Protein AF-0000000077537511 (afdb_homodimer)

Solvent-accessible surface area (backbone atoms only — not comparable to full-atom values): 34568 Å² total; per-residue (Å²): 101,89,60,71,86,56,41,64,75,37,62,91,63,15,66,75,53,72,83,69,99,59,71,84,70,52,66,80,69,46,50,50,64,42,75,42,87,92,48,93,74,38,33,29,33,37,47,43,50,68,45,46,24,27,67,54,85,95,40,62,17,47,33,67,19,55,52,48,26,34,48,51,53,51,48,52,51,45,40,34,71,76,35,58,87,45,50,82,40,38,72,40,33,40,37,37,43,52,72,41,81,40,55,62,37,68,35,36,36,43,49,45,78,77,43,76,62,88,66,30,36,32,36,38,33,31,37,31,36,74,57,80,91,63,46,40,70,18,30,41,31,49,35,36,33,18,62,51,65,69,81,74,87,41,87,66,45,64,64,86,72,75,85,71,82,48,67,64,83,44,29,42,77,63,73,52,37,67,54,35,67,58,29,33,53,59,50,52,43,44,42,27,16,43,62,82,56,84,38,69,59,27,21,67,89,51,71,21,68,60,19,30,55,36,41,35,29,53,42,90,48,74,49,51,52,82,69,46,50,43,35,57,67,59,59,58,77,65,65,69,48,59,71,40,90,59,45,76,55,49,64,58,40,35,48,66,52,67,43,33,40,38,35,40,46,49,36,73,77,79,63,35,47,44,37,35,36,45,34,36,49,69,40,34,36,44,31,29,34,43,34,42,36,38,32,20,40,88,85,66,45,66,30,33,34,32,46,38,32,32,38,48,42,78,49,63,70,73,64,45,58,68,76,101,101,89,58,70,86,54,42,64,75,37,62,91,64,15,66,76,53,69,84,68,99,57,71,83,71,51,65,81,69,45,50,49,62,42,76,42,86,92,49,95,74,39,35,29,33,36,46,43,52,68,45,45,24,26,66,54,84,95,40,61,16,47,34,68,20,54,52,49,26,33,49,50,53,50,49,51,53,43,41,35,71,76,35,59,89,45,49,82,40,38,70,39,33,40,37,37,42,52,72,40,81,40,54,60,36,67,35,35,37,43,49,44,80,76,42,76,62,88,66,31,35,31,36,38,32,31,37,31,35,72,58,80,93,61,46,42,69,19,30,44,31,47,35,35,32,20,63,52,64,69,80,73,86,41,87,66,45,66,64,86,71,75,85,71,82,48,66,64,83,44,29,42,76,63,72,51,36,66,55,34,67,57,28,32,54,60,51,52,44,44,42,29,17,44,61,82,55,82,35,69,58,28,21,67,89,52,71,22,68,61,18,29,54,36,42,34,31,52,44,89,49,74,50,49,51,80,68,45,50,42,36,56,67,60,60,57,77,66,64,70,47,57,71,41,90,57,46,75,54,48,65,57,40,35,49,66,52,66,42,34,40,38,34,39,46,50,35,72,76,79,62,36,48,44,37,36,36,45,33,36,49,70,38,33,35,45,31,30,35,44,33,42,36,37,33,20,40,88,86,68,45,65,31,33,36,33,46,38,32,32,39,49,40,77,47,62,69,74,62,44,59,67,75,103

Radius of gyration: 24.43 Å; Cα contacts (8 Å, |Δi|>4): 1514; chains: 2; bounding box: 58×72×51 Å

pLDDT: mean 92.67, std 11.17, range [29.08, 98.94]

Sequence (648 aa):
MSDAHLPNSHPDVTPGWEDYEFPRTGLPEAIKTKPVEGSNGDKYSGSVPLVWCANAGRTLSAHGGYCATVLMTTARQYNREKHQELAHTEPLNLFVEFLHPLPAGPFEVGLETLQAGNRGSTIQAKLLTGKGQKQQTCSIAIIRFGVLQDEGYVHNIQPPIGPVPDREKECARWTDALTYQFNPPTAAVRVYTPRDSGTPLWSEKYGGQNVRYQWTKMDDEDTFRLEHIPVLADLVPIMPLNYAEDGILMAARYRVPTTCLQITFHAPLNKDEWLLTRTTMERLYAGRFDMKIQMYDEQENLVASCVHLCAMIPQSKEKARGKLMSDAHLPNSHPDVTPGWEDYEFPRTGLPEAIKTKPVEGSNGDKYSGSVPLVWCANAGRTLSAHGGYCATVLMTTARQYNREKHQELAHTEPLNLFVEFLHPLPAGPFEVGLETLQAGNRGSTIQAKLLTGKGQKQQTCSIAIIRFGVLQDEGYVHNIQPPIGPVPDREKECARWTDALTYQFNPPTAAVRVYTPRDSGTPLWSEKYGGQNVRYQWTKMDDEDTFRLEHIPVLADLVPIMPLNYAEDGILMAARYRVPTTCLQITFHAPLNKDEWLLTRTTMERLYAGRFDMKIQMYDEQENLVASCVHLCAMIPQSKEKARGKL

Organism: Fusarium solani (NCBI:txid169388)

Nearest PDB structures (foldseek):
  4qfw-assembly3_C  TM=7.678E-01  e=7.866E-17  Yersinia pestis
  3u0a-assembly1_A  TM=8.386E-01  e=2.784E-15  Mycobacterium marinum M
  1c8u-assembly1_B  TM=7.581E-01  e=1.309E-16  Escherichia coli
  3u0a-assembly1_B  TM=7.752E-01  e=5.285E-14  Mycobacterium marinum M
  3gek-assembly1_B  TM=6.827E-01  e=2.089E-06  Lactococcus lactis subsp. lactis Il1403

Foldseek 3Di:
DVCQLPALQDCVNEPPADDDPFDPDALVRQLDWADDPPDPLFKIKGFHGQLQWFDQDPATFGFPLSVQLSQQVVVLVSCCVVPVLANQWHWQKKKKFFDAGHHGTMKMKGKDWPDDDNFWTKMKIFIWDDDDPPIDTGMIMITIIGHQDDPPPDDDDDDDDPDDDDQPPFWDWDHYNVCCHRRVLLSQKTKIAGPDPVDRADDPVHPPLFKTKIKIFTSPDQFDAPSCVSSVVRSRPDSCLSVDPVSVVLVLFWRKDWRMKMKGFNHGDDRARIKMKMWGWDDDDPQKTWIWIFIAGPVRDTGMIMIIIIGIHTDPPVVSVVVD/DVCQLPALQDCVNEPPADDDPFDPDALVRQLDWADDPPDPLFKIKGFHGQLQWFDQDPATFGFPLSVQLSQQVVVLVSCCVVPVLANQWHWQKKKKFFDAGHHGTMKMKGKDWPDDDNFWTKMKIFIWDDDDPPIDTGMIMITIIGHQDDPPPDDDDDDDDPDDDDQPPFWDWDHYNVCCHRRVLLSQKTKIAGPDPVDRADDPVHPPLFKTKIKIFTSPDQFDAPSCVSSVVRSRPDSCLSVDPVSVVLVLFWRKDWRMKMKGFNHGDDRARIKMKMWGWDDDDPQKTWIWIFIAGPVRDTGMIMIIIIGIGTDPPVSSVVVD

Structure (mmCIF, N/CA/C/O backbone):
data_AF-0000000077537511-model_v1
#
loop_
_entity.id
_entity.type
_entity.pdbx_description
1 polymer 'Thioesterase-like superfamily-domain-containing protein'
#
loop_
_atom_site.group_PDB
_atom_site.id
_atom_site.type_symbol
_atom_site.label_atom_id
_atom_site.label_alt_id
_atom_site.label_comp_id
_atom_site.label_asym_id
_atom_site.label_entity_id
_atom_site.label_seq_id
_atom_site.pdbx_PDB_ins_code
_atom_site.Cartn_x
_atom_site.Cartn_y
_atom_site.Cartn_z
_atom_site.occupancy
_atom_site.B_iso_or_equiv
_atom_site.auth_seq_id
_atom_site.auth_comp_id
_atom_site.auth_asym_id
_atom_site.auth_atom_id
_atom_site.pdbx_PDB_model_num
ATOM 1 N N . MET A 1 1 ? 20.406 22.594 17.375 1 71 1 MET A N 1
ATOM 2 C CA . MET A 1 1 ? 18.984 22.344 17.594 1 71 1 MET A CA 1
ATOM 3 C C . MET A 1 1 ? 18.484 23.078 18.828 1 71 1 MET A C 1
ATOM 5 O O . MET A 1 1 ? 17.688 22.531 19.594 1 71 1 MET A O 1
ATOM 9 N N . SER A 1 2 ? 18.969 24.266 19.047 1 78.56 2 SER A N 1
ATOM 10 C CA . SER A 1 2 ? 18.719 25.062 20.25 1 78.56 2 SER A CA 1
ATOM 11 C C . SER A 1 2 ? 17.25 25.484 20.328 1 78.56 2 SER A C 1
ATOM 13 O O . SER A 1 2 ? 16.734 25.75 21.422 1 78.56 2 SER A O 1
ATOM 15 N N . ASP A 1 3 ? 16.547 25.359 19.234 1 89.56 3 ASP A N 1
ATOM 16 C CA . ASP A 1 3 ? 15.172 25.844 19.266 1 89.56 3 ASP A CA 1
ATOM 17 C C . ASP A 1 3 ? 14.188 24.672 19.172 1 89.56 3 ASP A C 1
ATOM 19 O O . ASP A 1 3 ? 12.984 24.875 19.031 1 89.56 3 ASP A O 1
ATOM 23 N N . ALA A 1 4 ? 14.664 23.5 19.344 1 91.81 4 ALA A N 1
ATOM 24 C CA . ALA A 1 4 ? 13.812 22.312 19.188 1 91.81 4 ALA A CA 1
ATOM 25 C C . ALA A 1 4 ? 12.75 22.266 20.281 1 91.81 4 ALA A C 1
ATOM 27 O O . ALA A 1 4 ? 11.711 21.609 20.125 1 91.81 4 ALA A O 1
ATOM 28 N N . HIS A 1 5 ? 13.031 22.891 21.375 1 93.31 5 HIS A N 1
ATOM 29 C CA . HIS A 1 5 ? 12.086 22.875 22.5 1 93.31 5 HIS A CA 1
ATOM 30 C C . HIS A 1 5 ? 10.984 23.906 22.297 1 93.31 5 HIS A C 1
ATOM 32 O O . HIS A 1 5 ? 9.969 23.875 23 1 93.31 5 HIS A O 1
ATOM 38 N N . LEU A 1 6 ? 11.133 24.875 21.375 1 96.56 6 LEU A N 1
ATOM 39 C CA . LEU A 1 6 ? 10.156 25.922 21.125 1 96.56 6 LEU A CA 1
ATOM 40 C C . LEU A 1 6 ? 9.086 25.453 20.141 1 96.56 6 LEU A C 1
ATOM 42 O O . LEU A 1 6 ? 9.398 24.781 19.156 1 96.56 6 LEU A O 1
ATOM 46 N N . PRO A 1 7 ? 7.871 25.828 20.391 1 97.06 7 PRO A N 1
ATOM 47 C CA . PRO A 1 7 ? 6.809 25.469 19.453 1 97.06 7 PRO A CA 1
ATOM 48 C C . PRO A 1 7 ? 6.879 26.266 18.156 1 97.06 7 PRO A C 1
ATOM 50 O O . PRO A 1 7 ? 7.59 27.281 18.078 1 97.06 7 PRO A O 1
ATOM 53 N N . ASN A 1 8 ? 6.152 25.828 17.156 1 97.62 8 ASN A N 1
ATOM 54 C CA . ASN A 1 8 ? 6.094 26.516 15.867 1 97.62 8 ASN A CA 1
ATOM 55 C C . ASN A 1 8 ? 5.516 27.922 16 1 97.62 8 ASN A C 1
ATOM 57 O O . ASN A 1 8 ? 5.867 28.812 15.234 1 97.62 8 ASN A O 1
ATOM 61 N N . SER A 1 9 ? 4.727 28.156 17.016 1 96.38 9 SER A N 1
ATOM 62 C CA . SER A 1 9 ? 4.039 29.422 17.172 1 96.38 9 SER A CA 1
ATOM 63 C C . SER A 1 9 ? 4.965 30.484 17.766 1 96.38 9 SER A C 1
ATOM 65 O O . SER A 1 9 ? 4.605 31.656 17.828 1 96.38 9 SER A O 1
ATOM 67 N N . HIS A 1 10 ? 6.086 30.078 18.203 1 96.38 10 HIS A N 1
ATOM 68 C CA . HIS A 1 10 ? 7.02 31.016 18.812 1 96.38 10 HIS A CA 1
ATOM 69 C C . HIS A 1 10 ? 7.535 32 17.766 1 96.38 10 HIS A C 1
ATOM 71 O O . HIS A 1 10 ? 7.973 31.609 16.688 1 96.38 10 HIS A O 1
ATOM 77 N N . PRO A 1 11 ? 7.562 33.281 18.047 1 93.69 11 PRO A N 1
ATOM 78 C CA . PRO A 1 11 ? 7.957 34.312 17.078 1 93.69 11 PRO A CA 1
ATOM 79 C C . PRO A 1 11 ? 9.398 34.156 16.609 1 93.69 11 PRO A C 1
ATOM 81 O O . PRO A 1 11 ? 9.719 34.5 15.469 1 93.69 11 PRO A O 1
ATOM 84 N N . ASP A 1 12 ? 10.234 33.594 17.438 1 94.5 12 ASP A N 1
ATOM 85 C CA . ASP A 1 12 ? 11.633 33.406 17.062 1 94.5 12 ASP A CA 1
ATOM 86 C C . ASP A 1 12 ? 11.781 32.219 16.094 1 94.5 12 ASP A C 1
ATOM 88 O O . ASP A 1 12 ? 12.82 32.094 15.453 1 94.5 12 ASP A O 1
ATOM 92 N N . VAL A 1 13 ? 10.781 31.391 16.062 1 96 13 VAL A N 1
ATOM 93 C CA . VAL A 1 13 ? 10.836 30.188 15.242 1 96 13 VAL A CA 1
ATOM 94 C C . VAL A 1 13 ? 10.133 30.422 13.914 1 96 13 VAL A C 1
ATOM 96 O O . VAL A 1 13 ? 10.656 30.062 12.852 1 96 13 VAL A O 1
ATOM 99 N N . THR A 1 14 ? 8.984 31 14.023 1 97.25 14 THR A N 1
ATOM 100 C CA . THR A 1 14 ? 8.195 31.297 12.836 1 97.25 14 THR A CA 1
ATOM 101 C C . THR A 1 14 ? 7.816 32.781 12.797 1 97.25 14 THR A C 1
ATOM 103 O O . THR A 1 14 ? 6.695 33.156 13.148 1 97.25 14 THR A O 1
ATOM 106 N N . PRO A 1 15 ? 8.766 33.562 12.219 1 94.62 15 PRO A N 1
ATOM 107 C CA . PRO A 1 15 ? 8.383 34.969 12.047 1 94.62 15 PRO A CA 1
ATOM 108 C C . PRO A 1 15 ? 7.133 35.125 11.188 1 94.62 15 PRO A C 1
ATOM 110 O O . PRO A 1 15 ? 7.008 34.469 10.141 1 94.62 15 PRO A O 1
ATOM 113 N N . GLY A 1 16 ? 6.203 35.844 11.633 1 94.94 16 GLY A N 1
ATOM 114 C CA . GLY A 1 16 ? 4.977 36.062 10.891 1 94.94 16 GLY A CA 1
ATOM 115 C C . GLY A 1 16 ? 3.844 35.156 11.32 1 94.94 16 GLY A C 1
ATOM 116 O O . GLY A 1 16 ? 2.768 35.156 10.727 1 94.94 16 GLY A O 1
ATOM 117 N N . TRP A 1 17 ? 4.125 34.344 12.258 1 95.31 17 TRP A N 1
ATOM 118 C CA . TRP A 1 17 ? 3.064 33.5 12.773 1 95.31 17 TRP A CA 1
ATOM 119 C C . TRP A 1 17 ? 1.84 34.312 13.164 1 95.31 17 TRP A C 1
ATOM 121 O O . TRP A 1 17 ? 1.967 35.375 13.773 1 95.31 17 TRP A O 1
ATOM 131 N N . GLU A 1 18 ? 0.687 33.875 12.766 1 94.06 18 GLU A N 1
ATOM 132 C CA . GLU A 1 18 ? -0.595 34.406 13.211 1 94.06 18 GLU A CA 1
ATOM 133 C C . GLU A 1 18 ? -1.446 33.312 13.875 1 94.06 18 GLU A C 1
ATOM 135 O O . GLU A 1 18 ? -1.611 32.219 13.328 1 94.06 18 GLU A O 1
ATOM 140 N N . ASP A 1 19 ? -1.988 33.656 14.984 1 94.44 19 ASP A N 1
ATOM 141 C CA . ASP A 1 19 ? -2.852 32.719 15.672 1 94.44 19 ASP A CA 1
ATOM 142 C C . ASP A 1 19 ? -4.113 32.438 14.867 1 94.44 19 ASP A C 1
ATOM 144 O O . ASP A 1 19 ? -4.641 33.312 14.188 1 94.44 19 ASP A O 1
ATOM 148 N N . TYR A 1 20 ? -4.512 31.203 15.055 1 93.5 20 TYR A N 1
ATOM 149 C CA . TYR A 1 20 ? -5.758 30.828 14.398 1 93.5 20 TYR A CA 1
ATOM 150 C C . TYR A 1 20 ? -6.953 31.469 15.102 1 93.5 20 TYR A C 1
ATOM 152 O O . TYR A 1 20 ? -6.895 31.766 16.297 1 93.5 20 TYR A O 1
ATOM 160 N N . GLU A 1 21 ? -8.062 31.641 14.344 1 93.25 21 GLU A N 1
ATOM 161 C CA . GLU A 1 21 ? -9.312 32.156 14.898 1 93.25 21 GLU A CA 1
ATOM 162 C C . GLU A 1 21 ? -10.102 31.047 15.594 1 93.25 21 GLU A C 1
ATOM 164 O O . GLU A 1 21 ? -11.234 31.266 16.031 1 93.25 21 GLU A O 1
ATOM 169 N N . PHE A 1 22 ? -9.562 29.859 15.617 1 94.5 22 PHE A N 1
ATOM 170 C CA . PHE A 1 22 ? -10.148 28.688 16.25 1 94.5 22 PHE A CA 1
ATOM 171 C C . PHE A 1 22 ? -9.141 28.016 17.172 1 94.5 22 PHE A C 1
ATOM 173 O O . PHE A 1 22 ? -7.934 28.234 17.047 1 94.5 22 PHE A O 1
ATOM 180 N N . PRO A 1 23 ? -9.625 27.219 18.109 1 94.81 23 PRO A N 1
ATOM 181 C CA . PRO A 1 23 ? -8.719 26.547 19.047 1 94.81 23 PRO A CA 1
ATOM 182 C C . PRO A 1 23 ? -7.746 25.594 18.359 1 94.81 23 PRO A C 1
ATOM 184 O O . PRO A 1 23 ? -8.117 24.922 17.406 1 94.81 23 PRO A O 1
ATOM 187 N N . ARG A 1 24 ? -6.551 25.5 18.891 1 94.81 24 ARG A N 1
ATOM 188 C CA . ARG A 1 24 ? -5.555 24.531 18.438 1 94.81 24 ARG A CA 1
ATOM 189 C C . ARG A 1 24 ? -5.715 23.203 19.172 1 94.81 24 ARG A C 1
ATOM 191 O O . ARG A 1 24 ? -4.906 22.859 20.047 1 94.81 24 ARG A O 1
ATOM 198 N N . THR A 1 25 ? -6.66 22.438 18.781 1 97 25 THR A N 1
ATOM 199 C CA . THR A 1 25 ? -6.938 21.141 19.406 1 97 25 THR A CA 1
ATOM 200 C C . THR A 1 25 ? -5.867 20.125 19.031 1 97 25 THR A C 1
ATOM 202 O O . THR A 1 25 ? -5.637 19.875 17.844 1 97 25 THR A O 1
ATOM 205 N N . GLY A 1 26 ? -5.184 19.562 20.031 1 97.44 26 GLY A N 1
ATOM 206 C CA . GLY A 1 26 ? -4.195 18.531 19.766 1 97.44 26 GLY A CA 1
ATOM 207 C C . GLY A 1 26 ? -4.801 17.266 19.172 1 97.44 26 GLY A C 1
ATOM 208 O O . GLY A 1 26 ? -6.008 17.047 19.281 1 97.44 26 GLY A O 1
ATOM 209 N N . LEU A 1 27 ? -3.986 16.406 18.609 1 98.19 27 LEU A N 1
ATOM 210 C CA . LEU A 1 27 ? -4.465 15.227 17.891 1 98.19 27 LEU A CA 1
ATOM 211 C C . LEU A 1 27 ? -5.191 14.273 18.828 1 98.19 27 LEU A C 1
ATOM 213 O O . LEU A 1 27 ? -6.289 13.812 18.516 1 98.19 27 LEU A O 1
ATOM 217 N N . PRO A 1 28 ? -4.633 13.992 20.047 1 97.75 28 PRO A N 1
ATOM 218 C CA . PRO A 1 28 ? -5.301 13.031 20.922 1 97.75 28 PRO A CA 1
ATOM 219 C C . PRO A 1 28 ? -6.742 13.43 21.25 1 97.75 28 PRO A C 1
ATOM 221 O O . PRO A 1 28 ? -7.629 12.578 21.297 1 97.75 28 PRO A O 1
ATOM 224 N N . GLU A 1 29 ? -6.949 14.68 21.391 1 98.06 29 GLU A N 1
ATOM 225 C CA . GLU A 1 29 ? -8.297 15.164 21.672 1 98.06 29 GLU A CA 1
ATOM 226 C C . GLU A 1 29 ? -9.141 15.18 20.391 1 98.06 29 GLU A C 1
ATOM 228 O O . GLU A 1 29 ? -10.32 14.828 20.422 1 98.06 29 GLU A O 1
ATOM 233 N N . ALA A 1 30 ? -8.547 15.523 19.328 1 98.62 30 ALA A N 1
ATOM 234 C CA . ALA A 1 30 ? -9.25 15.734 18.062 1 98.62 30 ALA A CA 1
ATOM 235 C C . ALA A 1 30 ? -9.805 14.422 17.516 1 98.62 30 ALA A C 1
ATOM 237 O O . ALA A 1 30 ? -10.805 14.414 16.797 1 98.62 30 ALA A O 1
ATOM 238 N N . ILE A 1 31 ? -9.203 13.266 17.859 1 98.69 31 ILE A N 1
ATOM 239 C CA . ILE A 1 31 ? -9.547 12.008 17.203 1 98.69 31 ILE A CA 1
ATOM 240 C C . ILE A 1 31 ? -10.484 11.203 18.094 1 98.69 31 ILE A C 1
ATOM 242 O O . ILE A 1 31 ? -10.844 10.07 17.766 1 98.69 31 ILE A O 1
ATOM 246 N N . LYS A 1 32 ? -10.859 11.727 19.203 1 98.69 32 LYS A N 1
ATOM 247 C CA . LYS A 1 32 ? -11.734 11 20.109 1 98.69 32 LYS A CA 1
ATOM 248 C C . LYS A 1 32 ? -13.102 10.734 19.484 1 98.69 32 LYS A C 1
ATOM 250 O O . LYS A 1 32 ? -13.672 11.617 18.844 1 98.69 32 LYS A O 1
ATOM 255 N N . THR A 1 33 ? -13.578 9.539 19.594 1 98.75 33 THR A N 1
ATOM 256 C CA . THR A 1 33 ? -14.922 9.148 19.172 1 98.75 33 THR A CA 1
ATOM 257 C C . THR A 1 33 ? -15.656 8.43 20.312 1 98.75 33 THR A C 1
ATOM 259 O O . THR A 1 33 ? -15.023 7.922 21.234 1 98.75 33 THR A O 1
ATOM 262 N N . LYS A 1 34 ? -16.906 8.438 20.281 1 97.94 34 LYS A N 1
ATOM 263 C CA . LYS A 1 34 ? -17.734 7.762 21.281 1 97.94 34 LYS A CA 1
ATOM 264 C C . LYS A 1 34 ? -18.797 6.891 20.609 1 97.94 34 LYS A C 1
ATOM 266 O O . LYS A 1 34 ? -19.312 7.238 19.547 1 97.94 34 LYS A O 1
ATOM 271 N N . PRO A 1 35 ? -19.141 5.836 21.234 1 97.19 35 PRO A N 1
ATOM 272 C CA . PRO A 1 35 ? -20.203 5.008 20.672 1 97.19 35 PRO A CA 1
ATOM 273 C C . PRO A 1 35 ? -21.516 5.781 20.5 1 97.19 35 PRO A C 1
ATOM 275 O O . PRO A 1 35 ? -21.859 6.617 21.328 1 97.19 35 PRO A O 1
ATOM 278 N N . VAL A 1 36 ? -22.156 5.543 19.375 1 95.88 36 VAL A N 1
ATOM 279 C CA . VAL A 1 36 ? -23.469 6.137 19.125 1 95.88 36 VAL A CA 1
ATOM 280 C C . VAL A 1 36 ? -24.547 5.371 19.891 1 95.88 36 VAL A C 1
ATOM 282 O O . VAL A 1 36 ? -24.656 4.148 19.766 1 95.88 36 VAL A O 1
ATOM 285 N N . GLU A 1 37 ? -25.328 6.078 20.625 1 91.88 37 GLU A N 1
ATOM 286 C CA . GLU A 1 37 ? -26.391 5.449 21.406 1 91.88 37 GLU A CA 1
ATOM 287 C C . GLU A 1 37 ? -27.391 4.75 20.5 1 91.88 37 GLU A C 1
ATOM 289 O O . GLU A 1 37 ? -27.797 5.297 19.469 1 91.88 37 GLU A O 1
ATOM 294 N N . GLY A 1 38 ? -27.812 3.533 20.875 1 89.5 38 GLY A N 1
ATOM 295 C CA . GLY A 1 38 ? -28.812 2.791 20.125 1 89.5 38 GLY A CA 1
ATOM 296 C C . GLY A 1 38 ? -28.219 1.976 19 1 89.5 38 GLY A C 1
ATOM 297 O O . GLY A 1 38 ? -28.922 1.214 18.328 1 89.5 38 GLY A O 1
ATOM 298 N N . SER A 1 39 ? -26.953 2.197 18.828 1 88.5 39 SER A N 1
ATOM 299 C CA . SER A 1 39 ? -26.312 1.379 17.797 1 88.5 39 SER A CA 1
ATOM 300 C C . SER A 1 39 ? -25.953 -0.003 18.344 1 88.5 39 SER A C 1
ATOM 302 O O . SER A 1 39 ? -26.125 -0.276 19.531 1 88.5 39 SER A O 1
ATOM 304 N N . ASN A 1 40 ? -25.672 -1.052 17.594 1 90.25 40 ASN A N 1
ATOM 305 C CA . ASN A 1 40 ? -25.25 -2.395 17.984 1 90.25 40 ASN A CA 1
ATOM 306 C C . ASN A 1 40 ? -23.766 -2.445 18.328 1 90.25 40 ASN A C 1
ATOM 308 O O . ASN A 1 40 ? -23.125 -3.488 18.188 1 90.25 40 ASN A O 1
ATOM 312 N N . GLY A 1 41 ? -23.234 -1.202 18.703 1 93.06 41 GLY A N 1
ATOM 313 C CA . GLY A 1 41 ? -21.828 -1.149 19.078 1 93.06 41 GLY A CA 1
ATOM 314 C C . GLY A 1 41 ? -20.906 -1.061 17.875 1 93.06 41 GLY A C 1
ATOM 315 O O . GLY A 1 41 ? -19.703 -1.303 17.984 1 93.06 41 GLY A O 1
ATOM 316 N N . ASP A 1 42 ? -21.406 -0.76 16.719 1 96.94 42 ASP A N 1
ATOM 317 C CA . ASP A 1 42 ? -20.609 -0.758 15.5 1 96.94 42 ASP A CA 1
ATOM 318 C C . ASP A 1 42 ? -20.562 0.635 14.875 1 96.94 42 ASP A C 1
ATOM 320 O O . ASP A 1 42 ? -20.172 0.789 13.711 1 96.94 42 ASP A O 1
ATOM 324 N N . LYS A 1 43 ? -21.062 1.619 15.648 1 97.56 43 LYS A N 1
ATOM 325 C CA . LYS A 1 43 ? -21.031 3.002 15.172 1 97.56 43 LYS A CA 1
ATOM 326 C C . LYS A 1 43 ? -20.516 3.941 16.25 1 97.56 43 LYS A C 1
ATOM 328 O O . LYS A 1 43 ? -20.875 3.809 17.438 1 97.56 43 LYS A O 1
ATOM 333 N N . TYR A 1 44 ? -19.656 4.797 15.883 1 98.62 44 TYR A N 1
ATOM 334 C CA . TYR A 1 44 ? -19.078 5.824 16.75 1 98.62 44 TYR A CA 1
ATOM 335 C C . TYR A 1 44 ? -19.266 7.211 16.141 1 98.62 44 TYR A C 1
ATOM 337 O O . TYR A 1 44 ? -19.438 7.344 14.93 1 98.62 44 TYR A O 1
ATOM 345 N N . SER A 1 45 ? -19.219 8.25 16.953 1 98.31 45 SER A N 1
ATOM 346 C CA . SER A 1 45 ? -19.344 9.617 16.469 1 98.31 45 SER A CA 1
ATOM 347 C C . SER A 1 45 ? -18.234 10.508 17 1 98.31 45 SER A C 1
ATOM 349 O O . SER A 1 45 ? -17.656 10.227 18.062 1 98.31 45 SER A O 1
ATOM 351 N N . GLY A 1 46 ? -17.859 11.453 16.25 1 98.38 46 GLY A N 1
ATOM 352 C CA . GLY A 1 46 ? -16.891 12.469 16.609 1 98.38 46 GLY A CA 1
ATOM 353 C C . GLY A 1 46 ? -17.078 13.773 15.844 1 98.38 46 GLY A C 1
ATOM 354 O O . GLY A 1 46 ? -18.109 13.977 15.211 1 98.38 46 GLY A O 1
ATOM 355 N N . SER A 1 47 ? -16.125 14.688 15.977 1 98.44 47 SER A N 1
ATOM 356 C CA . SER A 1 47 ? -16.188 15.984 15.305 1 98.44 47 SER A CA 1
ATOM 357 C C . SER A 1 47 ? -14.812 16.453 14.859 1 98.44 47 SER A C 1
ATOM 359 O O . SER A 1 47 ? -13.844 16.344 15.617 1 98.44 47 SER A O 1
ATOM 361 N N . VAL A 1 48 ? -14.781 16.922 13.656 1 98.12 48 VAL A N 1
ATOM 362 C CA . VAL A 1 48 ? -13.523 17.422 13.109 1 98.12 48 VAL A CA 1
ATOM 363 C C . VAL A 1 48 ? -13.297 18.859 13.586 1 98.12 48 VAL A C 1
ATOM 365 O O . VAL A 1 48 ? -14.055 19.766 13.242 1 98.12 48 VAL A O 1
ATOM 368 N N . PRO A 1 49 ? -12.25 19.109 14.312 1 97.94 49 PRO A N 1
ATOM 369 C CA . PRO A 1 49 ? -11.914 20.5 14.617 1 97.94 49 PRO A CA 1
ATOM 370 C C . PRO A 1 49 ? -11.352 21.234 13.406 1 97.94 49 PRO A C 1
ATOM 372 O O . PRO A 1 49 ? -10.648 20.656 12.586 1 97.94 49 PRO A O 1
ATOM 375 N N . LEU A 1 50 ? -11.555 22.5 13.336 1 96.12 50 LEU A N 1
ATOM 376 C CA . LEU A 1 50 ? -11.133 23.328 12.203 1 96.12 50 LEU A CA 1
ATOM 377 C C . LEU A 1 50 ? -9.625 23.281 12.023 1 96.12 50 LEU A C 1
ATOM 379 O O . LEU A 1 50 ? -9.125 23.344 10.898 1 96.12 50 LEU A O 1
ATOM 383 N N . VAL A 1 51 ? -8.867 23.141 13.086 1 96.69 51 VAL A N 1
ATOM 384 C CA . VAL A 1 51 ? -7.406 23.172 13.031 1 96.69 51 VAL A CA 1
ATOM 385 C C . VAL A 1 51 ? -6.883 21.969 12.258 1 96.69 51 VAL A C 1
ATOM 387 O O . VAL A 1 51 ? -5.73 21.969 11.812 1 96.69 51 VAL A O 1
ATOM 390 N N . TRP A 1 52 ? -7.707 20.906 12.062 1 97.69 52 TRP A N 1
ATOM 391 C CA . TRP A 1 52 ? -7.301 19.703 11.336 1 97.69 52 TRP A CA 1
ATOM 392 C C . TRP A 1 52 ? -7.895 19.703 9.93 1 97.69 52 TRP A C 1
ATOM 394 O O . TRP A 1 52 ? -7.969 18.641 9.289 1 97.69 52 TRP A O 1
ATOM 404 N N . CYS A 1 53 ? -8.328 20.844 9.484 1 95.88 53 CYS A N 1
ATOM 405 C CA . CYS A 1 53 ? -8.852 21 8.133 1 95.88 53 CYS A CA 1
ATOM 406 C C . CYS A 1 53 ? -7.883 21.797 7.266 1 95.88 53 CYS A C 1
ATOM 408 O O . CYS A 1 53 ? -7.086 22.594 7.777 1 95.88 53 CYS A O 1
ATOM 410 N N . ALA A 1 54 ? -7.859 21.484 6.043 1 84.5 54 ALA A N 1
ATOM 411 C CA . ALA A 1 54 ? -7.113 22.234 5.035 1 84.5 54 ALA A CA 1
ATOM 412 C C . ALA A 1 54 ? -8.023 22.656 3.883 1 84.5 54 ALA A C 1
ATOM 414 O O . ALA A 1 54 ? -9.102 22.078 3.695 1 84.5 54 ALA A O 1
ATOM 415 N N . ASN A 1 55 ? -7.559 23.766 3.295 1 74.69 55 ASN A N 1
ATOM 416 C CA . ASN A 1 55 ? -8.32 24.203 2.135 1 74.69 55 ASN A CA 1
ATOM 417 C C . ASN A 1 55 ? -8.203 23.219 0.975 1 74.69 55 ASN A C 1
ATOM 419 O O . ASN A 1 55 ? -7.102 22.922 0.525 1 74.69 55 ASN A O 1
ATOM 423 N N . ALA A 1 56 ? -9.164 22.562 0.822 1 60.62 56 ALA A N 1
ATOM 424 C CA . ALA A 1 56 ? -9.273 21.641 -0.315 1 60.62 56 ALA A CA 1
ATOM 425 C C . ALA A 1 56 ? -10.172 22.234 -1.401 1 60.62 56 ALA A C 1
ATOM 427 O O . ALA A 1 56 ? -11.375 21.969 -1.43 1 60.62 56 ALA A O 1
ATOM 428 N N . GLY A 1 57 ? -9.586 23.062 -2.238 1 55 57 GLY A N 1
ATOM 429 C CA . GLY A 1 57 ? -10.422 23.75 -3.205 1 55 57 GLY A CA 1
ATOM 430 C C . GLY A 1 57 ? -11.383 24.75 -2.568 1 55 57 GLY A C 1
ATOM 431 O O . GLY A 1 57 ? -10.953 25.688 -1.891 1 55 57 GLY A O 1
ATOM 432 N N . ARG A 1 58 ? -12.727 24.422 -2.777 1 55.16 58 ARG A N 1
ATOM 433 C CA . ARG A 1 58 ? -13.805 25.344 -2.426 1 55.16 58 ARG A CA 1
ATOM 434 C C . ARG A 1 58 ? -14.266 25.125 -0.985 1 55.16 58 ARG A C 1
ATOM 436 O O . ARG A 1 58 ? -15.062 25.906 -0.458 1 55.16 58 ARG A O 1
ATOM 443 N N . THR A 1 59 ? -13.711 24 -0.43 1 69.56 59 THR A N 1
ATOM 444 C CA . THR A 1 59 ? -14.281 23.688 0.878 1 69.56 59 THR A CA 1
ATOM 445 C C . THR A 1 59 ? -13.18 23.297 1.865 1 69.56 59 THR A C 1
ATOM 447 O O . THR A 1 59 ? -12.164 22.719 1.478 1 69.56 59 THR A O 1
ATOM 450 N N . LEU A 1 60 ? -13.367 23.781 3.004 1 83.88 60 LEU A N 1
ATOM 451 C CA . LEU A 1 60 ? -12.531 23.359 4.125 1 83.88 60 LEU A CA 1
ATOM 452 C C . LEU A 1 60 ? -12.852 21.922 4.535 1 83.88 60 LEU A C 1
ATOM 454 O O . LEU A 1 60 ? -14.008 21.594 4.824 1 83.88 60 LEU A O 1
ATOM 458 N N . SER A 1 61 ? -11.867 21.062 4.402 1 93.5 61 SER A N 1
ATOM 459 C CA . SER A 1 61 ? -12.094 19.656 4.684 1 93.5 61 SER A CA 1
ATOM 460 C C . SER A 1 61 ? -10.992 19.078 5.57 1 93.5 61 SER A C 1
ATOM 462 O O . SER A 1 61 ? -9.875 19.609 5.594 1 93.5 61 SER A O 1
ATOM 464 N N . ALA A 1 62 ? -11.383 18.047 6.266 1 97.12 62 ALA A N 1
ATOM 465 C CA . ALA A 1 62 ? -10.445 17.375 7.172 1 97.12 62 ALA A CA 1
ATOM 466 C C . ALA A 1 62 ? -9.219 16.859 6.422 1 97.12 62 ALA A C 1
ATOM 468 O O . ALA A 1 62 ? -9.336 16.359 5.305 1 97.12 62 ALA A O 1
ATOM 469 N N . HIS A 1 63 ? -8.062 17.016 7.055 1 96.75 63 HIS A N 1
ATOM 470 C CA . HIS A 1 63 ? -6.801 16.484 6.551 1 96.75 63 HIS A CA 1
ATOM 471 C C . HIS A 1 63 ? -6.859 14.969 6.406 1 96.75 63 HIS A C 1
ATOM 473 O O . HIS A 1 63 ? -7.422 14.281 7.262 1 96.75 63 HIS A O 1
ATOM 479 N N . GLY A 1 64 ? -6.289 14.43 5.32 1 97.31 64 GLY A N 1
ATOM 480 C CA . GLY A 1 64 ? -6.332 13 5.07 1 97.31 64 GLY A CA 1
ATOM 481 C C . GLY A 1 64 ? -5.723 12.18 6.191 1 97.31 64 GLY A C 1
ATOM 482 O O . GLY A 1 64 ? -6.27 11.148 6.578 1 97.31 64 GLY A O 1
ATOM 483 N N . GLY A 1 65 ? -4.555 12.625 6.688 1 98.25 65 GLY A N 1
ATOM 484 C CA . GLY A 1 65 ? -3.918 11.938 7.801 1 98.25 65 GLY A CA 1
ATOM 485 C C . GLY A 1 65 ? -4.781 11.898 9.047 1 98.25 65 GLY A C 1
ATOM 486 O O . GLY A 1 65 ? -4.781 10.906 9.781 1 98.25 65 GLY A O 1
ATOM 487 N N . TYR A 1 66 ? -5.477 13 9.273 1 98.5 66 TYR A N 1
ATOM 488 C CA . TYR A 1 66 ? -6.434 13.031 10.375 1 98.5 66 TYR A CA 1
ATOM 489 C C . TYR A 1 66 ? -7.52 11.984 10.188 1 98.5 66 TYR A C 1
ATOM 491 O O . TYR A 1 66 ? -7.828 11.227 11.109 1 98.5 66 TYR A O 1
ATOM 499 N N . CYS A 1 67 ? -8.102 11.906 8.984 1 98.81 67 CYS A N 1
ATOM 500 C CA . CYS A 1 67 ? -9.133 10.93 8.688 1 98.81 67 CYS A CA 1
ATOM 501 C C . CYS A 1 67 ? -8.625 9.508 8.906 1 98.81 67 CYS A C 1
ATOM 503 O O . CYS A 1 67 ? -9.312 8.688 9.516 1 98.81 67 CYS A O 1
ATOM 505 N N . ALA A 1 68 ? -7.449 9.258 8.43 1 98.88 68 ALA A N 1
ATOM 506 C CA . ALA A 1 68 ? -6.848 7.934 8.586 1 98.88 68 ALA A CA 1
ATOM 507 C C . ALA A 1 68 ? -6.664 7.582 10.062 1 98.88 68 ALA A C 1
ATOM 509 O O . ALA A 1 68 ? -6.922 6.449 10.477 1 98.88 68 ALA A O 1
ATOM 510 N N . THR A 1 69 ? -6.246 8.547 10.836 1 98.88 69 THR A N 1
ATOM 511 C CA . THR A 1 69 ? -6.031 8.328 12.258 1 98.88 69 THR A CA 1
ATOM 512 C C . THR A 1 69 ? -7.348 8.039 12.969 1 98.88 69 THR A C 1
ATOM 514 O O . THR A 1 69 ? -7.426 7.125 13.797 1 98.88 69 THR A O 1
ATOM 517 N N . VAL A 1 70 ? -8.383 8.805 12.617 1 98.94 70 VAL A N 1
ATOM 518 C CA . VAL A 1 70 ? -9.695 8.594 13.219 1 98.94 70 VAL A CA 1
ATOM 519 C C . VAL A 1 70 ? -10.18 7.176 12.922 1 98.94 70 VAL A C 1
ATOM 521 O O . VAL A 1 70 ? -10.633 6.461 13.82 1 98.94 70 VAL A O 1
ATOM 524 N N . LEU A 1 71 ? -10.047 6.762 11.688 1 98.94 71 LEU A N 1
ATOM 525 C CA . LEU A 1 71 ? -10.469 5.422 11.281 1 98.94 71 LEU A CA 1
ATOM 526 C C . LEU A 1 71 ? -9.695 4.355 12.047 1 98.94 71 LEU A C 1
ATOM 528 O O . LEU A 1 71 ? -10.281 3.416 12.586 1 98.94 71 LEU A O 1
ATOM 532 N N . MET A 1 72 ? -8.438 4.492 12.156 1 98.88 72 MET A N 1
ATOM 533 C CA . MET A 1 72 ? -7.562 3.506 12.789 1 98.88 72 MET A CA 1
ATOM 534 C C . MET A 1 72 ? -7.844 3.41 14.281 1 98.88 72 MET A C 1
ATOM 536 O O . MET A 1 72 ? -8.016 2.312 14.812 1 98.88 72 MET A O 1
ATOM 540 N N . THR A 1 73 ? -7.945 4.555 14.945 1 98.81 73 THR A N 1
ATOM 541 C CA . THR A 1 73 ? -8.078 4.555 16.406 1 98.81 73 THR A CA 1
ATOM 542 C C . THR A 1 73 ? -9.492 4.133 16.812 1 98.81 73 THR A C 1
ATOM 544 O O . THR A 1 73 ? -9.672 3.48 17.844 1 98.81 73 THR A O 1
ATOM 547 N N . THR A 1 74 ? -10.477 4.543 16 1 98.94 74 THR A N 1
ATOM 548 C CA . THR A 1 74 ? -11.828 4.074 16.281 1 98.94 74 THR A CA 1
ATOM 549 C C . THR A 1 74 ? -11.93 2.562 16.094 1 98.94 74 THR A C 1
ATOM 551 O O . THR A 1 74 ? -12.547 1.87 16.906 1 98.94 74 THR A O 1
ATOM 554 N N . ALA A 1 75 ? -11.305 2.053 15.047 1 98.88 75 ALA A N 1
ATOM 555 C CA . ALA A 1 75 ? -11.273 0.608 14.836 1 98.88 75 ALA A CA 1
ATOM 556 C C . ALA A 1 75 ? -10.57 -0.102 15.992 1 98.88 75 ALA A C 1
ATOM 558 O O . ALA A 1 75 ? -10.977 -1.198 16.391 1 98.88 75 ALA A O 1
ATOM 559 N N . ARG A 1 76 ? -9.508 0.495 16.484 1 98.5 76 ARG A N 1
ATOM 560 C CA . ARG A 1 76 ? -8.789 -0.063 17.625 1 98.5 76 ARG A CA 1
ATOM 561 C C . ARG A 1 76 ? -9.695 -0.157 18.844 1 98.5 76 ARG A C 1
ATOM 563 O O . ARG A 1 76 ? -9.719 -1.183 19.531 1 98.5 76 ARG A O 1
ATOM 570 N N . GLN A 1 77 ? -10.43 0.906 19.094 1 97.94 77 GLN A N 1
ATOM 571 C CA . GLN A 1 77 ? -11.398 0.919 20.188 1 97.94 77 GLN A CA 1
ATOM 572 C C . GLN A 1 77 ? -12.461 -0.153 19.984 1 97.94 77 GLN A C 1
ATOM 574 O O . GLN A 1 77 ? -12.75 -0.93 20.906 1 97.94 77 GLN A O 1
ATOM 579 N N . TYR A 1 78 ? -13.008 -0.23 18.828 1 98.25 78 TYR A N 1
ATOM 580 C CA . TYR A 1 78 ? -14.008 -1.222 18.453 1 98.25 78 TYR A CA 1
ATOM 581 C C . TYR A 1 78 ? -13.477 -2.637 18.656 1 98.25 78 TYR A C 1
ATOM 583 O O . TYR A 1 78 ? -14.156 -3.48 19.25 1 98.25 78 TYR A O 1
ATOM 591 N N . ASN A 1 79 ? -12.281 -2.867 18.203 1 97.94 79 ASN A N 1
ATOM 592 C CA . ASN A 1 79 ? -11.648 -4.176 18.328 1 97.94 79 ASN A CA 1
ATOM 593 C C . ASN A 1 79 ? -11.523 -4.605 19.781 1 97.94 79 ASN A C 1
ATOM 595 O O . ASN A 1 79 ? -11.828 -5.75 20.125 1 97.94 79 ASN A O 1
ATOM 599 N N . ARG A 1 80 ? -11.125 -3.715 20.641 1 96.06 80 ARG A N 1
ATOM 600 C CA . ARG A 1 80 ? -10.953 -4 22.062 1 96.06 80 ARG A CA 1
ATOM 601 C C . ARG A 1 80 ? -12.289 -4.285 22.734 1 96.06 80 ARG A C 1
ATOM 603 O O . ARG A 1 80 ? -12.383 -5.16 23.594 1 96.06 80 ARG A O 1
ATOM 610 N N . GLU A 1 81 ? -13.297 -3.562 22.328 1 95.31 81 GLU A N 1
ATOM 611 C CA . GLU A 1 81 ? -14.617 -3.691 22.953 1 95.31 81 GLU A CA 1
ATOM 612 C C . GLU A 1 81 ? -15.344 -4.93 22.438 1 95.31 81 GLU A C 1
ATOM 614 O O . GLU A 1 81 ? -15.984 -5.645 23.219 1 95.31 81 GLU A O 1
ATOM 619 N N . LYS A 1 82 ? -15.25 -5.191 21.203 1 95.5 82 LYS A N 1
ATOM 620 C CA . LYS A 1 82 ? -15.992 -6.277 20.578 1 95.5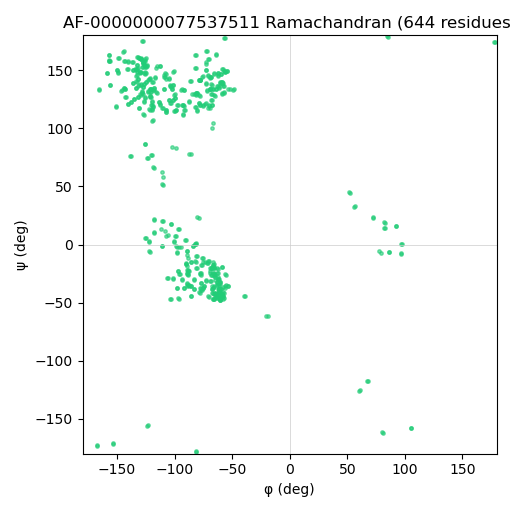 82 LYS A CA 1
ATOM 621 C C . LYS A 1 82 ? -15.25 -7.602 20.688 1 95.5 82 LYS A C 1
ATOM 623 O O . LYS A 1 82 ? -15.867 -8.664 20.781 1 95.5 82 LYS A O 1
ATOM 628 N N . HIS A 1 83 ? -13.93 -7.52 20.594 1 96 83 HIS A N 1
ATOM 629 C CA . HIS A 1 83 ? -13.078 -8.703 20.641 1 96 83 HIS A CA 1
ATOM 630 C C . HIS A 1 83 ? -12.102 -8.633 21.812 1 96 83 HIS A C 1
ATOM 632 O O . HIS A 1 83 ? -10.891 -8.516 21.609 1 96 83 HIS A O 1
ATOM 638 N N . GLN A 1 84 ? -12.555 -8.891 22.984 1 93.81 84 GLN A N 1
ATOM 639 C CA . GLN A 1 84 ? -11.805 -8.688 24.219 1 93.81 84 GLN A CA 1
ATOM 640 C C . GLN A 1 84 ? -10.539 -9.531 24.234 1 93.81 84 GLN A C 1
ATOM 642 O O . GLN A 1 84 ? -9.5 -9.102 24.75 1 93.81 84 GLN A O 1
ATOM 647 N N . GLU A 1 85 ? -10.625 -10.68 23.641 1 94.62 85 GLU A N 1
ATOM 648 C CA . GLU A 1 85 ? -9.477 -11.578 23.625 1 94.62 85 GLU A CA 1
ATOM 649 C C . GLU A 1 85 ? -8.367 -11.039 22.734 1 94.62 85 GLU A C 1
ATOM 651 O O . GLU A 1 85 ? -7.223 -11.5 22.797 1 94.62 85 GLU A O 1
ATOM 656 N N . LEU A 1 86 ? -8.711 -10.039 21.906 1 94.88 86 LEU A N 1
ATOM 657 C CA . LEU A 1 86 ? -7.762 -9.453 20.969 1 94.88 86 LEU A CA 1
ATOM 658 C C . LEU A 1 86 ? -7.379 -8.039 21.375 1 94.88 86 LEU A C 1
ATOM 660 O O . LEU A 1 86 ? -6.871 -7.266 20.562 1 94.88 86 LEU A O 1
ATOM 664 N N . ALA A 1 87 ? -7.582 -7.734 22.625 1 93 87 ALA A N 1
ATOM 665 C CA . ALA A 1 87 ? -7.359 -6.387 23.141 1 93 87 ALA A CA 1
ATOM 666 C C . ALA A 1 87 ? -5.879 -6.016 23.078 1 93 87 ALA A C 1
ATOM 668 O O . ALA A 1 87 ? -5.527 -4.836 23.078 1 93 87 ALA A O 1
ATOM 669 N N . HIS A 1 88 ? -5.012 -6.992 23 1 93.75 88 HIS A N 1
ATOM 670 C CA . HIS A 1 88 ? -3.574 -6.758 23.016 1 93.75 88 HIS A CA 1
ATOM 671 C C . HIS A 1 88 ? -3.035 -6.543 21.594 1 93.75 88 HIS A C 1
ATOM 673 O O . HIS A 1 88 ? -1.86 -6.215 21.422 1 93.75 88 HIS A O 1
ATOM 679 N N . THR A 1 89 ? -3.869 -6.707 20.609 1 97.12 89 THR A N 1
ATOM 680 C CA . THR A 1 89 ? -3.426 -6.578 19.234 1 97.12 89 THR A CA 1
ATOM 681 C C . THR A 1 89 ? -3.391 -5.109 18.812 1 97.12 89 THR A C 1
ATOM 683 O O . THR A 1 89 ? -4.074 -4.273 19.406 1 97.12 89 THR A O 1
ATOM 686 N N . GLU A 1 90 ? -2.541 -4.781 17.891 1 97.88 90 GLU A N 1
ATOM 687 C CA . GLU A 1 90 ? -2.342 -3.455 17.312 1 97.88 90 GLU A CA 1
ATOM 688 C C . GLU A 1 90 ? -2.471 -3.492 15.797 1 97.88 90 GLU A C 1
ATOM 690 O O . GLU A 1 90 ? -2.404 -4.562 15.188 1 97.88 90 GLU A O 1
ATOM 695 N N . PRO A 1 91 ? -2.719 -2.332 15.188 1 98.38 91 PRO A N 1
ATOM 696 C CA . PRO A 1 91 ? -2.742 -2.328 13.727 1 98.38 91 PRO A CA 1
ATOM 697 C C . PRO A 1 91 ? -1.438 -2.834 13.109 1 98.38 91 PRO A C 1
ATOM 699 O O . PRO A 1 91 ? -0.354 -2.404 13.516 1 98.38 91 PRO A O 1
ATOM 702 N N . LEU A 1 92 ? -1.568 -3.752 12.164 1 98.31 92 LEU A N 1
ATOM 703 C CA . LEU A 1 92 ? -0.432 -4.234 11.391 1 98.31 92 LEU A CA 1
ATOM 704 C C . LEU A 1 92 ? -0.352 -3.523 10.047 1 98.31 92 LEU A C 1
ATOM 706 O O . LEU A 1 92 ? 0.742 -3.256 9.539 1 98.31 92 LEU A O 1
ATOM 710 N N . ASN A 1 93 ? -1.461 -3.262 9.469 1 98.31 93 ASN A N 1
ATOM 711 C CA . ASN A 1 93 ? -1.564 -2.479 8.242 1 98.31 93 ASN A CA 1
ATOM 712 C C . ASN A 1 93 ? -2.873 -1.695 8.18 1 98.31 93 ASN A C 1
ATOM 714 O O . ASN A 1 93 ? -3.869 -2.098 8.789 1 98.31 93 ASN A O 1
ATOM 718 N N . LEU A 1 94 ? -2.855 -0.612 7.602 1 98.88 94 LEU A N 1
ATOM 719 C CA . LEU A 1 94 ? -3.975 0.299 7.395 1 98.88 94 LEU A CA 1
ATOM 720 C C . LEU A 1 94 ? -4.059 0.735 5.934 1 98.88 94 LEU A C 1
ATOM 722 O O . LEU A 1 94 ? -3.098 1.287 5.395 1 98.88 94 LEU A O 1
ATOM 726 N N . PHE A 1 95 ? -5.145 0.402 5.273 1 98.94 95 PHE A N 1
ATOM 727 C CA . PHE A 1 95 ? -5.461 0.947 3.959 1 98.94 95 PHE A CA 1
ATOM 728 C C . PHE A 1 95 ? -6.633 1.918 4.039 1 98.94 95 PHE A C 1
ATOM 730 O O . PHE A 1 95 ? -7.656 1.612 4.656 1 98.94 95 PHE A O 1
ATOM 737 N N . VAL A 1 96 ? -6.469 3.076 3.383 1 98.94 96 VAL A N 1
ATOM 738 C CA . VAL A 1 96 ? -7.551 4.055 3.348 1 98.94 96 VAL A CA 1
ATOM 739 C C . VAL A 1 96 ? -7.77 4.531 1.912 1 98.94 96 VAL A C 1
ATOM 741 O O . VAL A 1 96 ? -6.816 4.902 1.223 1 98.94 96 VAL A O 1
ATOM 744 N N . GLU A 1 97 ? -8.969 4.453 1.45 1 98.88 97 GLU A N 1
ATOM 745 C CA . GLU A 1 97 ? -9.414 5.078 0.211 1 98.88 97 GLU A CA 1
ATOM 746 C C . GLU A 1 97 ? -10.242 6.332 0.493 1 98.88 97 GLU A C 1
ATOM 748 O O . GLU A 1 97 ? -11.25 6.27 1.196 1 98.88 97 GLU A O 1
ATOM 753 N N . PHE A 1 98 ? -9.789 7.438 -0.041 1 98.31 98 PHE A N 1
ATOM 754 C CA . PHE A 1 98 ? -10.516 8.688 0.146 1 98.31 98 PHE A CA 1
ATOM 755 C C . PHE A 1 98 ? -11.5 8.922 -0.994 1 98.31 98 PHE A C 1
ATOM 757 O O . PHE A 1 98 ? -11.094 9.055 -2.152 1 98.31 98 PHE A O 1
ATOM 764 N N . LEU A 1 99 ? -12.734 9.008 -0.62 1 98 99 LEU A N 1
ATOM 765 C CA . LEU A 1 99 ? -13.797 9.047 -1.624 1 98 99 LEU A CA 1
ATOM 766 C C . LEU A 1 99 ? -14.336 10.461 -1.79 1 98 99 LEU A C 1
ATOM 768 O O . LEU A 1 99 ? -14.523 10.93 -2.914 1 98 99 LEU A O 1
ATOM 772 N N . HIS A 1 100 ? -14.609 11.109 -0.674 1 95.62 100 HIS A N 1
ATOM 773 C CA . HIS A 1 100 ? -15.117 12.477 -0.609 1 95.62 100 HIS A CA 1
ATOM 774 C C . HIS A 1 100 ? -14.477 13.242 0.544 1 95.62 100 HIS A C 1
ATOM 776 O O . HIS A 1 100 ? -14.086 12.648 1.549 1 95.62 100 HIS A O 1
ATOM 782 N N . PRO A 1 101 ? -14.383 14.547 0.346 1 94.75 101 PRO A N 1
ATOM 783 C CA . PRO A 1 101 ? -13.883 15.336 1.476 1 94.75 101 PRO A CA 1
ATOM 784 C C . PRO A 1 101 ? -14.773 15.227 2.713 1 94.75 101 PRO A C 1
ATOM 786 O O . PRO A 1 101 ? -16 15.156 2.592 1 94.75 101 PRO A O 1
ATOM 789 N N . LEU A 1 102 ? -14.164 15.141 3.859 1 96.81 102 LEU A N 1
ATOM 790 C CA . LEU A 1 102 ? -14.883 15.211 5.129 1 96.81 102 LEU A CA 1
ATOM 791 C C . LEU A 1 102 ? -14.938 16.641 5.645 1 96.81 102 LEU A C 1
ATOM 793 O O . LEU A 1 102 ? -13.906 17.234 5.957 1 96.81 102 LEU A O 1
ATOM 797 N N . PRO A 1 103 ? -16.109 17.219 5.746 1 95.19 103 PRO A N 1
ATOM 798 C CA . PRO A 1 103 ? -16.203 18.594 6.254 1 95.19 103 PRO A CA 1
ATOM 799 C C . PRO A 1 103 ? -15.891 18.703 7.746 1 95.19 103 PRO A C 1
ATOM 801 O O . PRO A 1 103 ? -15.977 17.703 8.469 1 95.19 103 PRO A O 1
ATOM 804 N N . ALA A 1 104 ? -15.547 19.922 8.117 1 95.75 104 ALA A N 1
ATOM 805 C CA . ALA A 1 104 ? -15.469 20.172 9.555 1 95.75 104 ALA A CA 1
ATOM 806 C C . ALA A 1 104 ? -16.797 19.891 10.242 1 95.75 104 ALA A C 1
ATOM 808 O O . ALA A 1 104 ? -17.859 20.016 9.625 1 95.75 104 ALA A O 1
ATOM 809 N N . GLY A 1 105 ? -16.719 19.5 11.531 1 96.25 105 GLY A N 1
ATOM 810 C CA . GLY A 1 105 ? -17.953 19.234 12.258 1 96.25 105 GLY A CA 1
ATOM 811 C C . GLY A 1 105 ? -18.219 17.766 12.469 1 96.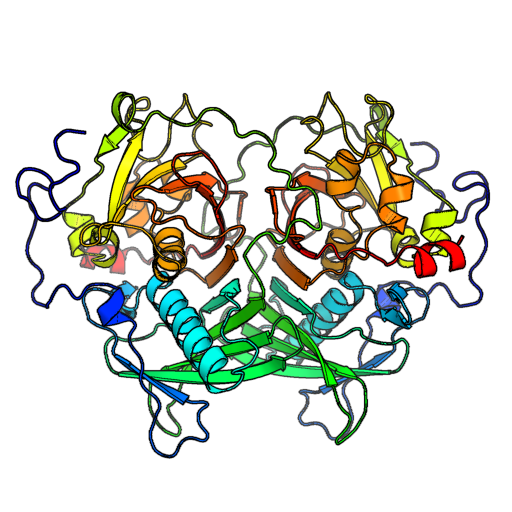25 105 GLY A C 1
ATOM 812 O O . GLY A 1 105 ? -17.281 16.953 12.469 1 96.25 105 GLY A O 1
ATOM 813 N N . PRO A 1 106 ? -19.438 17.406 12.688 1 97.12 106 PRO A N 1
ATOM 814 C CA . PRO A 1 106 ? -19.781 16.047 13.117 1 97.12 106 PRO A CA 1
ATOM 815 C C . PRO A 1 106 ? -19.547 15 12.023 1 97.12 106 PRO A C 1
ATOM 817 O O . PRO A 1 106 ? -19.766 15.289 10.844 1 97.12 106 PRO A O 1
ATOM 820 N N . PHE A 1 107 ? -19.109 13.852 12.461 1 98.25 107 PHE A N 1
ATOM 821 C CA . PHE A 1 107 ? -19 12.68 11.602 1 98.25 107 PHE A CA 1
ATOM 822 C C . PHE A 1 107 ? -19.344 11.406 12.367 1 98.25 107 PHE A C 1
ATOM 824 O O . PHE A 1 107 ? -19.516 11.438 13.586 1 98.25 107 PHE A O 1
ATOM 831 N N . GLU A 1 108 ? -19.547 10.344 11.672 1 98.31 108 GLU A N 1
ATOM 832 C CA . GLU A 1 108 ? -19.688 9.016 12.25 1 98.31 108 GLU A CA 1
ATOM 833 C C . GLU A 1 108 ? -18.703 8.031 11.633 1 98.31 108 GLU A C 1
ATOM 835 O O . GLU A 1 108 ? -18.219 8.25 10.523 1 98.31 108 GLU A O 1
ATOM 840 N N . VAL A 1 109 ? -18.375 7 12.383 1 98.75 109 VAL A N 1
ATOM 841 C CA . VAL A 1 109 ? -17.578 5.879 11.898 1 98.75 109 VAL A CA 1
ATOM 842 C C . VAL A 1 109 ? -18.375 4.586 12.008 1 98.75 109 VAL A C 1
ATOM 844 O O . VAL A 1 109 ? -18.812 4.207 13.094 1 98.75 109 VAL A O 1
ATOM 847 N N . GLY A 1 110 ? -18.641 4 10.875 1 98.38 110 GLY A N 1
ATOM 848 C CA . GLY A 1 110 ? -19.234 2.674 10.852 1 98.38 110 GLY A CA 1
ATOM 849 C C . GLY A 1 110 ? -18.219 1.561 10.734 1 98.38 110 GLY A C 1
ATOM 850 O O . GLY A 1 110 ? -17.297 1.634 9.914 1 98.38 110 GLY A O 1
ATOM 851 N N . LEU A 1 111 ? -18.391 0.518 11.594 1 98.69 111 LEU A N 1
ATOM 852 C CA . LEU A 1 111 ? -17.375 -0.531 11.641 1 98.69 111 LEU A CA 1
ATOM 853 C C . LEU A 1 111 ? -18 -1.904 11.43 1 98.69 111 LEU A C 1
ATOM 855 O O . LEU A 1 111 ? -19.156 -2.133 11.82 1 98.69 111 LEU A O 1
ATOM 859 N N . GLU A 1 112 ? -17.266 -2.754 10.82 1 98.31 112 GLU A N 1
ATOM 860 C CA . GLU A 1 112 ? -17.641 -4.145 10.586 1 98.31 112 GLU A CA 1
ATOM 861 C C . GLU A 1 112 ? -16.422 -5.07 10.727 1 98.31 112 GLU A C 1
ATOM 863 O O . GLU A 1 112 ? -15.391 -4.848 10.094 1 98.31 112 GLU A O 1
ATOM 868 N N . THR A 1 113 ? -16.609 -6.094 11.578 1 98.38 113 THR A N 1
ATOM 869 C CA . THR A 1 113 ? -15.578 -7.125 11.641 1 98.38 113 THR A CA 1
ATOM 870 C C . THR A 1 113 ? -15.656 -8.039 10.422 1 98.38 113 THR A C 1
ATOM 872 O O . THR A 1 113 ? -16.672 -8.711 10.211 1 98.38 113 THR A O 1
ATOM 875 N N . LEU A 1 114 ? -14.594 -8.078 9.656 1 98.38 114 LEU A N 1
ATOM 876 C CA . LEU A 1 114 ? -14.555 -8.945 8.484 1 98.38 114 LEU A CA 1
ATOM 877 C C . LEU A 1 114 ? -14.07 -10.344 8.852 1 98.38 114 LEU A C 1
ATOM 879 O O . LEU A 1 114 ? -14.492 -11.336 8.25 1 98.38 114 LEU A O 1
ATOM 883 N N . GLN A 1 115 ? -13.148 -10.352 9.781 1 97.56 115 GLN A N 1
ATOM 884 C CA . GLN A 1 115 ? -12.57 -11.586 10.281 1 97.56 115 GLN A CA 1
ATOM 885 C C . GLN A 1 115 ? -12 -11.406 11.688 1 97.56 115 GLN A C 1
ATOM 887 O O . GLN A 1 115 ? -11.391 -10.375 11.984 1 97.56 115 GLN A O 1
ATOM 892 N N . ALA A 1 116 ? -12.25 -12.352 12.516 1 97.12 116 ALA A N 1
ATOM 893 C CA . ALA A 1 116 ? -11.641 -12.391 13.836 1 97.12 116 ALA A CA 1
ATOM 894 C C . ALA A 1 116 ? -11.203 -13.812 14.195 1 97.12 116 ALA A C 1
ATOM 896 O O . ALA A 1 116 ? -11.977 -14.758 14.062 1 97.12 116 ALA A O 1
ATOM 897 N N . GLY A 1 117 ? -9.945 -13.93 14.477 1 93.12 117 GLY A N 1
ATOM 898 C CA . GLY A 1 117 ? -9.414 -15.195 14.945 1 93.12 117 GLY A CA 1
ATOM 899 C C . GLY A 1 117 ? -8.703 -15.094 16.281 1 93.12 117 GLY A C 1
ATOM 900 O O . GLY A 1 117 ? -8.977 -14.18 17.062 1 93.12 117 GLY A O 1
ATOM 901 N N . ASN A 1 118 ? -7.809 -16.031 16.516 1 89.44 118 ASN A N 1
ATOM 902 C CA . ASN A 1 118 ? -7.145 -16.125 17.812 1 89.44 118 ASN A CA 1
ATOM 903 C C . ASN A 1 118 ? -6.051 -15.062 17.938 1 89.44 118 ASN A C 1
ATOM 905 O O . ASN A 1 118 ? -5.734 -14.633 19.047 1 89.44 118 ASN A O 1
ATOM 909 N N . ARG A 1 119 ? -5.539 -14.664 16.797 1 90.38 119 ARG A N 1
ATOM 910 C CA . ARG A 1 119 ? -4.344 -13.836 16.938 1 90.38 119 ARG A CA 1
ATOM 911 C C . ARG A 1 119 ? -4.547 -12.477 16.266 1 90.38 119 ARG A C 1
ATOM 913 O O . ARG A 1 119 ? -3.604 -11.688 16.156 1 90.38 119 ARG A O 1
ATOM 920 N N . GLY A 1 120 ? -5.727 -12.273 15.766 1 96.62 120 GLY A N 1
ATOM 921 C CA . GLY A 1 120 ? -5.926 -10.992 15.109 1 96.62 120 GLY A CA 1
ATOM 922 C C . GLY A 1 120 ? -7.309 -10.836 14.5 1 96.62 120 GLY A C 1
ATOM 923 O O . GLY A 1 120 ? -8.133 -11.75 14.586 1 96.62 120 GLY A O 1
ATOM 924 N N . SER A 1 121 ? -7.562 -9.719 14.023 1 98.44 121 SER A N 1
ATOM 925 C CA . SER A 1 121 ? -8.82 -9.383 13.375 1 98.44 121 SER A CA 1
ATOM 926 C C . SER A 1 121 ? -8.602 -8.438 12.203 1 98.44 121 SER A C 1
ATOM 928 O O . SER A 1 121 ? -7.523 -7.852 12.062 1 98.44 121 SER A O 1
ATOM 930 N N . THR A 1 122 ? -9.523 -8.414 11.297 1 98.75 122 THR A N 1
ATOM 931 C CA . THR A 1 122 ? -9.594 -7.43 10.227 1 98.75 122 THR A CA 1
ATOM 932 C C . THR A 1 122 ? -10.914 -6.66 10.281 1 98.75 122 THR A C 1
ATOM 934 O O . THR A 1 122 ? -11.984 -7.262 10.344 1 98.75 122 THR A O 1
ATOM 937 N N . ILE A 1 123 ? -10.773 -5.371 10.281 1 98.88 123 ILE A N 1
ATOM 938 C CA . ILE A 1 123 ? -11.938 -4.508 10.469 1 98.88 123 ILE A CA 1
ATOM 939 C C . ILE A 1 123 ? -12.07 -3.553 9.289 1 98.88 123 ILE A C 1
ATOM 941 O O . ILE A 1 123 ? -11.07 -2.979 8.836 1 98.88 123 ILE A O 1
ATOM 945 N N . GLN A 1 124 ? -13.281 -3.465 8.75 1 98.94 124 GLN A N 1
ATOM 946 C CA . GLN A 1 124 ? -13.625 -2.393 7.82 1 98.94 124 GLN A CA 1
ATOM 947 C C . GLN A 1 124 ? -14.227 -1.199 8.555 1 98.94 124 GLN A C 1
ATOM 949 O O . GLN A 1 124 ? -15.07 -1.369 9.438 1 98.94 124 GLN A O 1
ATOM 954 N N . ALA A 1 125 ? -13.766 -0.026 8.242 1 98.94 125 ALA A N 1
ATOM 955 C CA . ALA A 1 125 ? -14.289 1.205 8.836 1 98.94 125 ALA A CA 1
ATOM 956 C C . ALA A 1 125 ? -14.648 2.219 7.75 1 98.94 125 ALA A C 1
ATOM 958 O O . ALA A 1 125 ? -13.922 2.371 6.766 1 98.94 125 ALA A O 1
ATOM 959 N N . LYS A 1 126 ? -15.742 2.875 7.898 1 98.81 126 LYS A N 1
ATOM 960 C CA . LYS A 1 126 ? -16.188 3.936 7 1 98.81 126 LYS A CA 1
ATOM 961 C C . LYS A 1 126 ? -16.375 5.25 7.754 1 98.81 126 LYS A C 1
ATOM 963 O O . LYS A 1 126 ? -17 5.273 8.82 1 98.81 126 LYS A O 1
ATOM 968 N N . LEU A 1 127 ? -15.773 6.207 7.254 1 98.81 127 LEU A N 1
ATOM 969 C CA . LEU A 1 127 ? -15.992 7.559 7.758 1 98.81 127 LEU A CA 1
ATOM 970 C C . LEU A 1 127 ? -17.172 8.219 7.047 1 98.81 127 LEU A C 1
ATOM 972 O O . LEU A 1 127 ? -17.156 8.375 5.824 1 98.81 127 LEU A O 1
ATOM 976 N N . LEU A 1 128 ? -18.188 8.656 7.848 1 98.38 128 LEU A N 1
ATOM 977 C CA . LEU A 1 128 ? -19.453 9.086 7.289 1 98.38 128 LEU A CA 1
ATOM 978 C C . LEU A 1 128 ? -19.781 10.516 7.699 1 98.38 128 LEU A C 1
ATOM 980 O O . LEU A 1 128 ? -19.469 10.93 8.82 1 98.38 128 LEU A O 1
ATOM 984 N N . THR A 1 129 ? -20.344 11.211 6.773 1 96.88 129 THR A N 1
ATOM 985 C CA . THR A 1 129 ? -20.891 12.531 7.07 1 96.88 129 THR A CA 1
ATOM 986 C C . THR A 1 129 ? -22.359 12.609 6.684 1 96.88 129 THR A C 1
ATOM 988 O O . THR A 1 129 ? -22.828 11.844 5.832 1 96.88 129 THR A O 1
ATOM 991 N N . GLY A 1 130 ? -23.094 13.492 7.363 1 92.81 130 GLY A N 1
ATOM 992 C CA . GLY A 1 130 ? -24.516 13.617 7.109 1 92.81 130 GLY A CA 1
ATOM 993 C C . GLY A 1 130 ? -25.359 12.625 7.895 1 92.81 130 GLY A C 1
ATOM 994 O O . GLY A 1 130 ? -24.844 11.938 8.781 1 92.81 130 GLY A O 1
ATOM 995 N N . LYS A 1 131 ? -26.688 12.719 7.707 1 87.44 131 LYS A N 1
ATOM 996 C CA . LYS A 1 131 ? -27.594 11.836 8.43 1 87.44 131 LYS A CA 1
ATOM 997 C C . LYS A 1 131 ? -28.656 11.258 7.496 1 87.44 131 LYS A C 1
ATOM 999 O O . LYS A 1 131 ? -28.969 11.844 6.457 1 87.44 131 LYS A O 1
ATOM 1004 N N . GLY A 1 132 ? -29.078 10.094 7.879 1 83.69 132 GLY A N 1
ATOM 1005 C CA . GLY A 1 132 ? -30.172 9.453 7.156 1 83.69 132 GLY A CA 1
ATOM 1006 C C . GLY A 1 132 ? -29.844 9.195 5.695 1 83.69 132 GLY A C 1
ATOM 1007 O O . GLY A 1 132 ? -28.812 8.602 5.379 1 83.69 132 GLY A O 1
ATOM 1008 N N . GLN A 1 133 ? -30.703 9.695 4.809 1 85.12 133 GLN A N 1
ATOM 1009 C CA . GLN A 1 133 ? -30.609 9.461 3.373 1 85.12 133 GLN A CA 1
ATOM 1010 C C . GLN A 1 133 ? -29.484 10.289 2.76 1 85.12 133 GLN A C 1
ATOM 1012 O O . GLN A 1 133 ? -29.016 10 1.651 1 85.12 133 GLN A O 1
ATOM 1017 N N . LYS A 1 134 ? -29 11.234 3.455 1 90.06 134 LYS A N 1
ATOM 1018 C CA . LYS A 1 134 ? -27.969 12.125 2.941 1 90.06 134 LYS A CA 1
ATOM 1019 C C . LYS A 1 134 ? -26.594 11.711 3.455 1 90.06 134 LYS A C 1
ATOM 1021 O O . LYS A 1 134 ? -25.609 12.445 3.275 1 90.06 134 LYS A O 1
ATOM 1026 N N . GLN A 1 135 ? -26.578 10.602 4.094 1 94 135 GLN A N 1
ATOM 1027 C CA . GLN A 1 135 ? -25.281 10.141 4.609 1 94 135 GLN A CA 1
ATOM 1028 C C . GLN A 1 135 ? -24.359 9.719 3.473 1 94 135 GLN A C 1
ATOM 1030 O O . GLN A 1 135 ? -24.781 9.031 2.541 1 94 135 GLN A O 1
ATOM 1035 N N . GLN A 1 136 ? -23.156 10.172 3.545 1 96.31 136 GLN A N 1
ATOM 1036 C CA . GLN A 1 136 ? -22.141 9.922 2.52 1 96.31 136 GLN A CA 1
ATOM 1037 C C . GLN A 1 136 ? -20.875 9.352 3.127 1 96.31 136 GLN A C 1
ATOM 1039 O O . GLN A 1 136 ? -20.406 9.812 4.176 1 96.31 136 GLN A O 1
ATOM 1044 N N . THR A 1 137 ? -20.375 8.336 2.455 1 98.12 137 THR A N 1
ATOM 1045 C CA . THR A 1 137 ? -19.094 7.797 2.865 1 98.12 137 THR A CA 1
ATOM 1046 C C . THR A 1 137 ? -17.953 8.672 2.355 1 98.12 137 THR A C 1
ATOM 1048 O O . THR A 1 137 ? -17.812 8.883 1.147 1 98.12 137 THR A O 1
ATOM 1051 N N . CYS A 1 138 ? -17.141 9.18 3.279 1 98.06 138 CYS A N 1
ATOM 1052 C CA . CYS A 1 138 ? -16.031 10.055 2.92 1 98.06 138 CYS A CA 1
ATOM 1053 C C . CYS A 1 138 ? -14.75 9.25 2.705 1 98.06 138 CYS A C 1
ATOM 1055 O O . CYS A 1 138 ? -13.922 9.602 1.857 1 98.06 138 CYS A O 1
ATOM 1057 N N . SER A 1 139 ? -14.555 8.242 3.502 1 98.75 139 SER A N 1
ATOM 1058 C CA . SER A 1 139 ? -13.398 7.352 3.383 1 98.75 139 SER A CA 1
ATOM 1059 C C . SER A 1 139 ? -13.742 5.945 3.861 1 98.75 139 SER A C 1
ATOM 1061 O O . SER A 1 139 ? -14.625 5.766 4.699 1 98.75 139 SER A O 1
ATOM 1063 N N . ILE A 1 140 ? -13.102 4.984 3.305 1 98.94 140 ILE A N 1
ATOM 1064 C CA . ILE A 1 140 ? -13.211 3.594 3.73 1 98.94 140 ILE A CA 1
ATOM 1065 C C . ILE A 1 140 ? -11.82 3.039 4.051 1 98.94 140 ILE A C 1
ATOM 1067 O O . ILE A 1 140 ? -10.852 3.338 3.354 1 98.94 140 ILE A O 1
ATOM 1071 N N . ALA A 1 141 ? -11.773 2.266 5.117 1 98.94 141 ALA A N 1
ATOM 1072 C CA . ALA A 1 141 ? -10.5 1.694 5.551 1 98.94 141 ALA A CA 1
ATOM 1073 C C . ALA A 1 141 ? -10.633 0.199 5.824 1 98.94 141 ALA A C 1
ATOM 1075 O O . ALA A 1 141 ? -11.695 -0.269 6.242 1 98.94 141 ALA A O 1
ATOM 1076 N N . ILE A 1 142 ? -9.625 -0.516 5.473 1 98.94 142 ILE A N 1
ATOM 1077 C CA . ILE A 1 142 ? -9.422 -1.89 5.918 1 98.94 142 ILE A CA 1
ATOM 1078 C C . ILE A 1 142 ? -8.188 -1.961 6.82 1 98.94 142 ILE A C 1
ATOM 1080 O O . ILE A 1 142 ? -7.094 -1.555 6.426 1 98.94 142 ILE A O 1
ATOM 1084 N N . ILE A 1 143 ? -8.406 -2.449 8.031 1 98.88 143 ILE A N 1
ATOM 1085 C CA . ILE A 1 143 ? -7.348 -2.469 9.031 1 98.88 143 ILE A CA 1
ATOM 1086 C C . ILE A 1 143 ? -7.168 -3.887 9.57 1 98.88 143 ILE A C 1
ATOM 1088 O O . ILE A 1 143 ? -8.125 -4.508 10.039 1 98.88 143 ILE A O 1
ATOM 1092 N N . ARG A 1 144 ? -5.961 -4.379 9.516 1 98.75 144 ARG A N 1
ATOM 1093 C CA . ARG A 1 144 ? -5.641 -5.66 10.141 1 98.75 144 ARG A CA 1
ATOM 1094 C C . ARG A 1 144 ? -4.961 -5.461 11.492 1 98.75 144 ARG A C 1
ATOM 1096 O O . ARG A 1 144 ? -4.008 -4.691 11.602 1 98.75 144 ARG A O 1
ATOM 1103 N N . PHE A 1 145 ? -5.5 -6.137 12.461 1 98.62 145 PHE A N 1
ATOM 1104 C CA . PHE A 1 145 ? -4.922 -6.137 13.797 1 98.62 145 PHE A CA 1
ATOM 1105 C C . PHE A 1 145 ? -4.199 -7.445 14.078 1 98.62 145 PHE A C 1
ATOM 1107 O O . PHE A 1 145 ? -4.641 -8.508 13.641 1 98.62 145 PHE A O 1
ATOM 1114 N N . GLY A 1 146 ? -3.137 -7.398 14.758 1 97.88 146 GLY A N 1
ATOM 1115 C CA . GLY A 1 146 ? -2.361 -8.547 15.195 1 97.88 146 GLY A CA 1
ATOM 1116 C C . GLY A 1 146 ? -1.309 -8.195 16.234 1 97.88 146 GLY A C 1
ATOM 1117 O O . GLY A 1 146 ? -1.287 -7.074 16.75 1 97.88 146 GLY A O 1
ATOM 1118 N N . VAL A 1 147 ? -0.521 -9.164 16.531 1 95.94 147 VAL A N 1
ATOM 1119 C CA . VAL A 1 147 ? 0.522 -8.969 17.531 1 95.94 147 VAL A CA 1
ATOM 1120 C C . VAL A 1 147 ? 1.718 -8.258 16.906 1 95.94 147 VAL A C 1
ATOM 1122 O O . VAL A 1 147 ? 2.379 -8.805 16.016 1 95.94 147 VAL A O 1
ATOM 1125 N N . LEU A 1 148 ? 1.989 -7.117 17.344 1 95.56 148 LEU A N 1
ATOM 1126 C CA . LEU A 1 148 ? 3.064 -6.297 16.797 1 95.56 14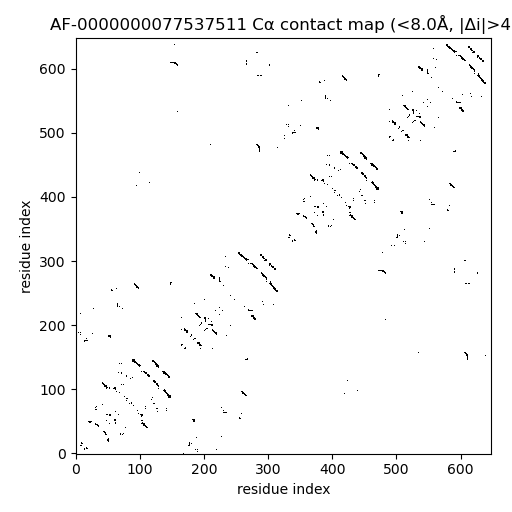8 LEU A CA 1
ATOM 1127 C C . LEU A 1 148 ? 4.383 -6.586 17.5 1 95.56 148 LEU A C 1
ATOM 1129 O O . LEU A 1 148 ? 5.457 -6.414 16.906 1 95.56 148 LEU A O 1
ATOM 1133 N N . GLN A 1 149 ? 4.309 -7.094 18.672 1 94.88 149 GLN A N 1
ATOM 1134 C CA . GLN A 1 149 ? 5.5 -7.387 19.469 1 94.88 149 GLN A CA 1
ATOM 1135 C C . GLN A 1 149 ? 6.207 -8.641 18.953 1 94.88 149 GLN A C 1
ATOM 1137 O O . GLN A 1 149 ? 5.555 -9.609 18.562 1 94.88 149 GLN A O 1
ATOM 1142 N N . ASP A 1 150 ? 7.516 -8.578 19.047 1 95.81 150 ASP A N 1
ATOM 1143 C CA . ASP A 1 150 ? 8.305 -9.758 18.672 1 95.81 150 ASP A CA 1
ATOM 1144 C C . ASP A 1 150 ? 8.273 -10.805 19.781 1 95.81 150 ASP A C 1
ATOM 1146 O O . ASP A 1 150 ? 8.719 -10.547 20.906 1 95.81 150 ASP A O 1
ATOM 1150 N N . GLU A 1 151 ? 7.773 -11.953 19.438 1 93.19 151 GLU A N 1
ATOM 1151 C CA . GLU A 1 151 ? 7.703 -13.047 20.391 1 93.19 151 GLU A CA 1
ATOM 1152 C C . GLU A 1 151 ? 8.867 -14.016 20.219 1 93.19 151 GLU A C 1
ATOM 1154 O O . GLU A 1 151 ? 8.938 -15.039 20.906 1 93.19 151 GLU A O 1
ATOM 1159 N N . GLY A 1 152 ? 9.742 -13.812 19.266 1 92.25 152 GLY A N 1
ATOM 1160 C CA . GLY A 1 152 ? 11.008 -14.516 19.156 1 92.25 152 GLY A CA 1
ATOM 1161 C C . GLY A 1 152 ? 10.938 -15.758 18.297 1 92.25 152 GLY A C 1
ATOM 1162 O O . GLY A 1 152 ? 11.875 -16.562 18.281 1 92.25 152 GLY A O 1
ATOM 1163 N N . TYR A 1 153 ? 9.891 -15.922 17.484 1 88.38 153 TYR A N 1
ATOM 1164 C CA . TYR A 1 153 ? 9.727 -17.172 16.75 1 88.38 153 TYR A CA 1
ATOM 1165 C C . TYR A 1 153 ? 10.453 -17.125 15.422 1 88.38 153 TYR A C 1
ATOM 1167 O O . TYR A 1 153 ? 10.758 -18.156 14.828 1 88.38 153 TYR A O 1
ATOM 1175 N N . VAL A 1 154 ? 10.633 -15.93 14.922 1 90.81 154 VAL A N 1
ATOM 1176 C CA . VAL A 1 154 ? 11.312 -15.734 13.648 1 90.81 154 VAL A CA 1
ATOM 1177 C C . VAL A 1 154 ? 12.453 -14.734 13.812 1 90.81 154 VAL A C 1
ATOM 1179 O O . VAL A 1 154 ? 12.305 -13.727 14.516 1 90.81 154 VAL A O 1
ATOM 1182 N N . HIS A 1 155 ? 13.586 -15.055 13.172 1 92.81 155 HIS A N 1
ATOM 1183 C CA . HIS A 1 155 ? 14.711 -14.125 13.211 1 92.81 155 HIS A CA 1
ATOM 1184 C C . HIS A 1 155 ? 14.367 -12.828 12.484 1 92.81 155 HIS A C 1
ATOM 1186 O O . HIS A 1 155 ? 13.898 -12.852 11.344 1 92.81 155 HIS A O 1
ATOM 1192 N N . ASN A 1 156 ? 14.586 -11.711 13.172 1 96.62 156 ASN A N 1
ATOM 1193 C CA . ASN A 1 156 ? 14.305 -10.398 12.586 1 96.62 156 ASN A CA 1
ATOM 1194 C C . ASN A 1 156 ? 15.414 -9.969 11.625 1 96.62 156 ASN A C 1
ATOM 1196 O O . ASN A 1 156 ? 16.594 -10.242 11.867 1 96.62 156 ASN A O 1
ATOM 1200 N N . ILE A 1 157 ? 15.023 -9.328 10.508 1 96.75 157 ILE A N 1
ATOM 1201 C CA . ILE A 1 157 ? 15.969 -8.844 9.508 1 96.75 157 ILE A CA 1
ATOM 1202 C C . ILE A 1 157 ? 15.594 -7.426 9.086 1 96.75 157 ILE A C 1
ATOM 1204 O O . ILE A 1 157 ? 14.445 -7.164 8.719 1 96.75 157 ILE A O 1
ATOM 1208 N N . GLN A 1 158 ? 16.5 -6.5 9.188 1 97.19 158 GLN A N 1
ATOM 1209 C CA . GLN A 1 158 ? 16.391 -5.188 8.562 1 97.19 158 GLN A CA 1
ATOM 1210 C C . GLN A 1 158 ? 17.609 -4.867 7.715 1 97.19 158 GLN A C 1
ATOM 1212 O O . GLN A 1 158 ? 18.719 -4.68 8.25 1 97.19 158 GLN A O 1
ATOM 1217 N N . PRO A 1 159 ? 17.391 -4.828 6.438 1 95.31 159 PRO A N 1
ATOM 1218 C CA . PRO A 1 159 ? 18.516 -4.438 5.586 1 95.31 159 PRO A CA 1
ATOM 1219 C C . PRO A 1 159 ? 19.094 -3.08 5.961 1 95.31 159 PRO A C 1
ATOM 1221 O O . PRO A 1 159 ? 18.391 -2.221 6.484 1 95.31 159 PRO A O 1
ATOM 1224 N N . PRO A 1 160 ? 20.375 -2.988 5.727 1 90.06 160 PRO A N 1
ATOM 1225 C CA . PRO A 1 160 ? 21.016 -1.708 6.047 1 90.06 160 PRO A CA 1
ATOM 1226 C C . PRO A 1 160 ? 20.406 -0.54 5.27 1 90.06 160 PRO A C 1
ATOM 1228 O O . PRO A 1 160 ? 19.969 -0.71 4.129 1 90.06 160 PRO A O 1
ATOM 1231 N N . ILE A 1 161 ? 20.453 0.532 6.047 1 89.44 161 ILE A N 1
ATOM 1232 C CA . ILE A 1 161 ? 19.984 1.749 5.395 1 89.44 161 ILE A CA 1
ATOM 1233 C C . ILE A 1 161 ? 21.172 2.668 5.102 1 89.44 161 ILE A C 1
ATOM 1235 O O . ILE A 1 161 ? 22.203 2.566 5.746 1 89.44 161 ILE A O 1
ATOM 1239 N N . GLY A 1 162 ? 21.141 3.355 4.016 1 85.31 162 GLY A N 1
ATOM 1240 C CA . GLY A 1 162 ? 22.203 4.305 3.736 1 85.31 162 GLY A CA 1
ATOM 1241 C C . GLY A 1 162 ? 22.375 5.348 4.828 1 85.31 162 GLY A C 1
ATOM 1242 O O . GLY A 1 162 ? 21.688 5.301 5.848 1 85.31 162 GLY A O 1
ATOM 1243 N N . PRO A 1 163 ? 23.312 6.172 4.645 1 90.62 163 PRO A N 1
ATOM 1244 C CA . PRO A 1 163 ? 23.562 7.234 5.625 1 90.62 163 PRO A CA 1
ATOM 1245 C C . PRO A 1 163 ? 22.344 8.133 5.84 1 90.62 163 PRO A C 1
ATOM 1247 O O . PRO A 1 163 ? 21.625 8.445 4.887 1 90.62 163 PRO A O 1
ATOM 1250 N N . VAL A 1 164 ? 22.125 8.398 7.07 1 94.69 164 VAL A N 1
ATOM 1251 C CA . VAL A 1 164 ? 21.047 9.305 7.457 1 94.69 164 VAL A CA 1
ATOM 1252 C C . VAL A 1 164 ? 21.641 10.617 7.965 1 94.69 164 VAL A C 1
ATOM 1254 O O . VAL A 1 164 ? 22.703 10.625 8.586 1 94.69 164 VAL A O 1
ATOM 1257 N N . PRO A 1 165 ? 20.953 11.711 7.703 1 96.5 165 PRO A N 1
ATOM 1258 C CA . PRO A 1 165 ? 21.5 12.992 8.164 1 96.5 165 PRO A CA 1
ATOM 1259 C C . PRO A 1 165 ? 21.484 13.117 9.688 1 96.5 165 PRO A C 1
ATOM 1261 O O . PRO A 1 165 ? 20.516 12.734 10.336 1 96.5 165 PRO A O 1
ATOM 1264 N N . ASP A 1 166 ? 22.562 13.641 10.148 1 96 166 ASP A N 1
ATOM 1265 C CA . ASP A 1 166 ? 22.609 13.969 11.57 1 96 166 ASP A CA 1
ATOM 1266 C C . ASP A 1 166 ? 21.641 15.109 11.898 1 96 166 ASP A C 1
ATOM 1268 O O . ASP A 1 166 ? 21.797 16.219 11.391 1 96 166 ASP A O 1
ATOM 1272 N N . ARG A 1 167 ? 20.766 14.828 12.711 1 95.75 167 ARG A N 1
ATOM 1273 C CA . ARG A 1 167 ? 19.688 15.773 13.023 1 95.75 167 ARG A CA 1
ATOM 1274 C C . ARG A 1 167 ? 20.266 17.078 13.57 1 95.75 167 ARG A C 1
ATOM 1276 O O . ARG A 1 167 ? 19.859 18.156 13.148 1 95.75 167 ARG A O 1
ATOM 1283 N N . GLU A 1 168 ? 21.234 17.047 14.438 1 94.81 168 GLU A N 1
ATOM 1284 C CA . GLU A 1 168 ? 21.766 18.203 15.141 1 94.81 168 GLU A CA 1
ATOM 1285 C C . GLU A 1 168 ? 22.797 18.938 14.289 1 94.81 168 GLU A C 1
ATOM 1287 O O . GLU A 1 168 ? 22.812 20.172 14.242 1 94.81 168 GLU A O 1
ATOM 1292 N N . LYS A 1 169 ? 23.609 18.203 13.57 1 94.94 169 LYS A N 1
ATOM 1293 C CA . LYS A 1 169 ? 24.766 18.797 12.914 1 94.94 169 LYS A CA 1
ATOM 1294 C C . LYS A 1 169 ? 24.453 19.172 11.469 1 94.94 169 LYS A C 1
ATOM 1296 O O . LYS A 1 169 ? 25.047 20.094 10.914 1 94.94 169 LYS A O 1
ATOM 1301 N N . GLU A 1 170 ? 23.484 18.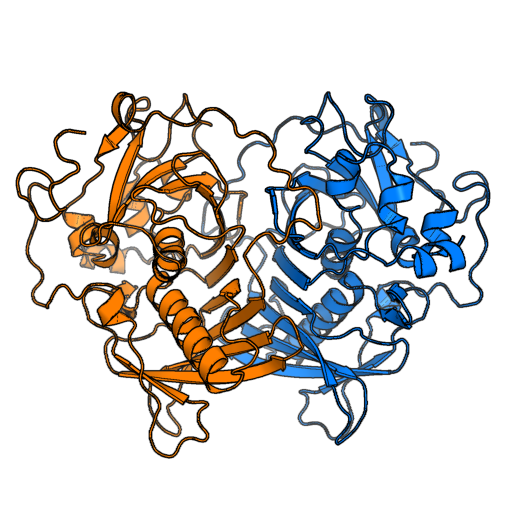484 10.906 1 96.12 170 GLU A N 1
ATOM 1302 C CA . GLU A 1 170 ? 23.359 18.625 9.453 1 96.12 170 GLU A CA 1
ATOM 1303 C C . GLU A 1 170 ? 21.984 19.125 9.055 1 96.12 170 GLU A C 1
ATOM 1305 O O . GLU A 1 170 ? 21.734 19.391 7.875 1 96.12 170 GLU A O 1
ATOM 1310 N N . CYS A 1 171 ? 21.094 19.25 9.992 1 96.44 171 CYS A N 1
ATOM 1311 C CA . CYS A 1 171 ? 19.734 19.641 9.664 1 96.44 171 CYS A CA 1
ATOM 1312 C C . CYS A 1 171 ? 19.391 21 10.281 1 96.44 171 CYS A C 1
ATOM 1314 O O . CYS A 1 171 ? 20.031 21.422 11.242 1 96.44 171 CYS A O 1
ATOM 1316 N N . ALA A 1 172 ? 18.5 21.672 9.672 1 95.38 172 ALA A N 1
ATOM 1317 C CA . ALA A 1 172 ? 17.938 22.922 10.164 1 95.38 172 ALA A CA 1
ATOM 1318 C C . ALA A 1 172 ? 16.406 22.875 10.18 1 95.38 172 ALA A C 1
ATOM 1320 O O . ALA A 1 172 ? 15.797 22.156 9.383 1 95.38 172 ALA A O 1
ATOM 1321 N N . ARG A 1 173 ? 15.852 23.594 11.016 1 96.06 173 ARG A N 1
ATOM 1322 C CA . ARG A 1 173 ? 14.406 23.656 11.148 1 96.06 173 ARG A CA 1
ATOM 1323 C C . ARG A 1 173 ? 13.766 24.328 9.938 1 96.06 173 ARG A C 1
ATOM 1325 O O . ARG A 1 173 ? 14.266 25.359 9.453 1 96.06 173 ARG A O 1
ATOM 1332 N N . TRP A 1 174 ? 12.75 23.719 9.461 1 94.25 174 TRP A N 1
ATOM 1333 C CA . TRP A 1 174 ? 11.984 24.266 8.352 1 94.25 174 TRP A CA 1
ATOM 1334 C C . TRP A 1 174 ? 10.625 24.781 8.828 1 94.25 174 TRP A C 1
ATOM 1336 O O . TRP A 1 174 ? 9.797 24 9.312 1 94.25 174 TRP A O 1
ATOM 1346 N N . THR A 1 175 ? 10.391 26.109 8.719 1 94.56 175 THR A N 1
ATOM 1347 C CA . THR A 1 175 ? 9.125 26.734 9.102 1 94.56 175 THR A CA 1
ATOM 1348 C C . THR A 1 175 ? 8.641 27.688 8.008 1 94.56 175 THR A C 1
ATOM 1350 O O . THR A 1 175 ? 9.445 28.234 7.246 1 94.56 175 THR A O 1
ATOM 1353 N N . ASP A 1 176 ? 7.418 27.766 7.93 1 92.5 176 ASP A N 1
ATOM 1354 C CA . ASP A 1 176 ? 6.789 28.703 6.992 1 92.5 176 ASP A CA 1
ATOM 1355 C C . ASP A 1 176 ? 5.43 29.156 7.512 1 92.5 176 ASP A C 1
ATOM 1357 O O . ASP A 1 176 ? 4.484 28.375 7.582 1 92.5 176 ASP A O 1
ATOM 1361 N N . ALA A 1 177 ? 5.293 30.438 7.727 1 94 177 ALA A N 1
ATOM 1362 C CA . ALA A 1 177 ? 4.086 30.984 8.336 1 94 177 ALA A CA 1
ATOM 1363 C C . ALA A 1 177 ? 2.885 30.828 7.41 1 94 177 ALA A C 1
ATOM 1365 O O . ALA A 1 177 ? 1.779 30.516 7.859 1 94 177 ALA A O 1
ATOM 1366 N N . LEU A 1 178 ? 3.098 31.062 6.203 1 88.94 178 LEU A N 1
ATOM 1367 C CA . LEU A 1 178 ? 2.012 31 5.234 1 88.94 178 LEU A CA 1
ATOM 1368 C C . LEU A 1 178 ? 1.464 29.578 5.133 1 88.94 178 LEU A C 1
ATOM 1370 O O . LEU A 1 178 ? 0.247 29.375 5.109 1 88.94 178 LEU A O 1
ATOM 1374 N N . THR A 1 179 ? 2.352 28.594 5.109 1 89.44 179 THR A N 1
ATOM 1375 C CA . THR A 1 179 ? 1.938 27.203 5.066 1 89.44 179 THR A CA 1
ATOM 1376 C C . THR A 1 179 ? 1.121 26.844 6.305 1 89.44 179 THR A C 1
ATOM 1378 O O . THR A 1 179 ? 0.073 26.203 6.199 1 89.44 179 THR A O 1
ATOM 1381 N N . TYR A 1 180 ? 1.585 27.281 7.438 1 93.44 180 TYR A N 1
ATOM 1382 C CA . TYR A 1 180 ? 0.891 26.984 8.688 1 93.44 180 TYR A CA 1
ATOM 1383 C C . TYR A 1 180 ? -0.496 27.609 8.703 1 93.44 180 TYR A C 1
ATOM 1385 O O . TYR A 1 180 ? -1.43 27.062 9.289 1 93.44 180 TYR A O 1
ATOM 1393 N N . GLN A 1 181 ? -0.639 28.75 8.055 1 89.75 181 GLN A N 1
ATOM 1394 C CA . GLN A 1 181 ? -1.916 29.453 8.039 1 89.75 181 GLN A CA 1
ATOM 1395 C C . GLN A 1 181 ? -2.9 28.781 7.082 1 89.75 181 GLN A C 1
ATOM 1397 O O . GLN A 1 181 ? -4.074 28.609 7.414 1 89.75 181 GLN A O 1
ATOM 1402 N N . PHE A 1 182 ? -2.404 28.312 5.93 1 85.12 182 PHE A N 1
ATOM 1403 C CA . PHE A 1 182 ? -3.287 27.797 4.887 1 85.12 182 PHE A CA 1
ATOM 1404 C C . PHE A 1 182 ? -3.545 26.312 5.086 1 85.12 182 PHE A C 1
ATOM 1406 O O . PHE A 1 182 ? -4.52 25.766 4.562 1 85.12 182 PHE A O 1
ATOM 1413 N N . ASN A 1 183 ? -2.68 25.688 5.785 1 91.31 183 ASN A N 1
ATOM 1414 C CA . ASN A 1 183 ? -2.785 24.266 6.113 1 91.31 183 ASN A CA 1
ATOM 1415 C C . ASN A 1 183 ? -2.4 24 7.562 1 91.31 183 ASN A C 1
ATOM 1417 O O . ASN A 1 183 ? -1.349 23.422 7.828 1 91.31 183 ASN A O 1
ATOM 1421 N N . PRO A 1 184 ? -3.256 24.312 8.469 1 94.88 184 PRO A N 1
ATOM 1422 C CA . PRO A 1 184 ? -2.955 24.281 9.906 1 94.88 184 PRO A CA 1
ATOM 1423 C C . PRO A 1 184 ? -2.406 22.938 10.367 1 94.88 184 PRO A C 1
ATOM 1425 O O . PRO A 1 184 ? -1.527 22.875 11.227 1 94.88 184 PRO A O 1
ATOM 1428 N N . PRO A 1 185 ? -2.834 21.781 9.836 1 96.31 185 PRO A N 1
ATOM 1429 C CA . PRO A 1 185 ? -2.279 20.5 10.273 1 96.31 185 PRO A CA 1
ATOM 1430 C C . PRO A 1 185 ? -0.76 20.438 10.141 1 96.31 185 PRO A C 1
ATOM 1432 O O . PRO A 1 185 ? -0.102 19.703 10.898 1 96.31 185 PRO A O 1
ATOM 1435 N N . THR A 1 186 ? -0.167 21.188 9.25 1 95.94 186 THR A N 1
ATOM 1436 C CA . THR A 1 186 ? 1.277 21.156 9.047 1 95.94 186 THR A CA 1
ATOM 1437 C C . THR A 1 186 ? 2.004 21.719 10.273 1 95.94 186 THR A C 1
ATOM 1439 O O . THR A 1 186 ? 3.189 21.438 10.477 1 95.94 186 THR A O 1
ATOM 1442 N N . ALA A 1 187 ? 1.315 22.469 11.086 1 96.62 187 ALA A N 1
ATOM 1443 C CA . ALA A 1 187 ? 1.925 23.062 12.266 1 96.62 187 ALA A CA 1
ATOM 1444 C C . ALA A 1 187 ? 1.928 22.094 13.438 1 96.62 187 ALA A C 1
ATOM 1446 O O . ALA A 1 187 ? 2.479 22.391 14.5 1 96.62 187 ALA A O 1
ATOM 1447 N N . ALA A 1 188 ? 1.355 20.906 13.211 1 97.25 188 ALA A N 1
ATOM 1448 C CA . ALA A 1 188 ? 1.258 19.922 14.281 1 97.25 188 ALA A CA 1
ATOM 1449 C C . ALA A 1 188 ? 2.607 19.25 14.539 1 97.25 188 ALA A C 1
ATOM 1451 O O . ALA A 1 188 ? 2.789 18.578 15.547 1 97.25 188 ALA A O 1
ATOM 1452 N N . VAL A 1 189 ? 3.561 19.453 13.641 1 98 189 VAL A N 1
ATOM 1453 C CA . VAL A 1 189 ? 4.867 18.828 13.781 1 98 189 VAL A CA 1
ATOM 1454 C C . VAL A 1 189 ? 5.969 19.859 13.586 1 98 189 VAL A C 1
ATOM 1456 O O . VAL A 1 189 ? 5.766 20.875 12.922 1 98 189 VAL A O 1
ATOM 1459 N N . ARG A 1 190 ? 7.094 19.625 14.211 1 98.19 190 ARG A N 1
ATOM 1460 C CA . ARG A 1 190 ? 8.328 20.359 13.969 1 98.19 190 ARG A CA 1
ATOM 1461 C C . ARG A 1 190 ? 9.266 19.562 13.055 1 98.19 190 ARG A C 1
ATOM 1463 O O . ARG A 1 190 ? 9.586 18.406 13.328 1 98.19 190 ARG A O 1
ATOM 1470 N N . VAL A 1 191 ? 9.688 20.203 11.961 1 97.75 191 VAL A N 1
ATOM 1471 C CA . VAL A 1 191 ? 10.398 19.469 10.922 1 97.75 191 VAL A CA 1
ATOM 1472 C C . VAL A 1 191 ? 11.805 20.031 10.758 1 97.75 191 VAL A C 1
ATOM 1474 O O . VAL A 1 191 ? 11.992 21.25 10.711 1 97.75 191 VAL A O 1
ATOM 1477 N N . TYR A 1 192 ? 12.797 19.172 10.711 1 97.56 192 TYR A N 1
ATOM 1478 C CA . TYR A 1 192 ? 14.188 19.516 10.43 1 97.56 192 TYR A CA 1
ATOM 1479 C C . TYR A 1 192 ? 14.688 18.781 9.188 1 97.56 192 TYR A C 1
ATOM 1481 O O . TYR A 1 192 ? 14.484 17.562 9.047 1 97.56 192 TYR A O 1
ATOM 1489 N N . THR A 1 193 ? 15.297 19.484 8.281 1 96.94 193 THR A N 1
ATOM 1490 C CA . THR A 1 193 ? 15.75 18.922 7.016 1 96.94 193 THR A CA 1
ATOM 1491 C C . THR A 1 193 ? 17.234 19.234 6.785 1 96.94 193 THR A C 1
ATOM 1493 O O . THR A 1 193 ? 17.766 20.203 7.332 1 96.94 193 THR A O 1
ATOM 1496 N N . PRO A 1 194 ? 17.859 18.391 5.949 1 96.44 194 PRO A N 1
ATOM 1497 C CA . PRO A 1 194 ? 19.25 18.703 5.602 1 96.44 194 PRO A CA 1
ATOM 1498 C C . PRO A 1 194 ? 19.391 20.094 4.977 1 96.44 194 PRO A C 1
ATOM 1500 O O . PRO A 1 194 ? 18.5 20.531 4.242 1 96.44 194 PRO A O 1
ATOM 1503 N N . ARG A 1 195 ? 20.516 20.703 5.195 1 90.62 195 ARG A N 1
ATOM 1504 C CA . ARG A 1 195 ? 20.703 22.094 4.766 1 90.62 195 ARG A CA 1
ATOM 1505 C C . ARG A 1 195 ? 21.828 22.188 3.734 1 90.62 195 ARG A C 1
ATOM 1507 O O . ARG A 1 195 ? 22.328 23.281 3.459 1 90.62 195 ARG A O 1
ATOM 1514 N N . ASP A 1 196 ? 22.156 21.172 3.092 1 88.06 196 ASP A N 1
ATOM 1515 C CA . ASP A 1 196 ? 23.359 21.141 2.26 1 88.06 196 ASP A CA 1
ATOM 1516 C C . ASP A 1 196 ? 23.047 21.609 0.838 1 88.06 196 ASP A C 1
ATOM 1518 O O . ASP A 1 196 ? 23.953 22 0.096 1 88.06 196 ASP A O 1
ATOM 1522 N N . SER A 1 197 ? 21.797 21.547 0.272 1 77.69 197 SER A N 1
ATOM 1523 C CA . SER A 1 197 ? 21.5 21.766 -1.141 1 77.69 197 SER A CA 1
ATOM 1524 C C . SER A 1 197 ? 20.797 23.109 -1.363 1 77.69 197 SER A C 1
ATOM 1526 O O . SER A 1 197 ? 20.375 23.406 -2.479 1 77.69 197 SER A O 1
ATOM 1528 N N . GLY A 1 198 ? 20.688 23.906 -0.349 1 81 198 GLY A N 1
ATOM 1529 C CA . GLY A 1 198 ? 20.031 25.188 -0.525 1 81 198 GLY A CA 1
ATOM 1530 C C . GLY A 1 198 ? 18.516 25.078 -0.532 1 81 198 GLY A C 1
ATOM 1531 O O . GLY A 1 198 ? 17.812 26.078 -0.747 1 81 198 GLY A O 1
ATOM 1532 N N . THR A 1 199 ? 18 23.906 -0.536 1 86.62 199 THR A N 1
ATOM 1533 C CA . THR A 1 199 ? 16.562 23.672 -0.402 1 86.62 199 THR A CA 1
ATOM 1534 C C . THR A 1 199 ? 16.266 22.734 0.76 1 86.62 199 THR A C 1
ATOM 1536 O O . THR A 1 199 ? 17.062 21.844 1.056 1 86.62 199 THR A O 1
ATOM 1539 N N . PRO A 1 200 ? 15.172 22.953 1.343 1 89.25 200 PRO A N 1
ATOM 1540 C CA . PRO A 1 200 ? 14.789 22.016 2.402 1 89.25 200 PRO A CA 1
ATOM 1541 C C . PRO A 1 200 ? 14.156 20.734 1.856 1 89.25 200 PRO A C 1
ATOM 1543 O O . PRO A 1 200 ? 13.82 19.828 2.627 1 89.25 200 PRO A O 1
ATOM 1546 N N . LEU A 1 201 ? 14.039 20.609 0.549 1 91.25 201 LEU A N 1
ATOM 1547 C CA . LEU A 1 201 ? 13.227 19.547 -0.04 1 91.25 201 LEU A CA 1
ATOM 1548 C C . LEU A 1 201 ? 14.078 18.328 -0.356 1 91.25 201 LEU A C 1
ATOM 1550 O O . LEU A 1 201 ? 13.57 17.203 -0.375 1 91.25 201 LEU A O 1
ATOM 1554 N N . TRP A 1 202 ? 15.328 18.562 -0.66 1 92.94 202 TRP A N 1
ATOM 1555 C CA . TRP A 1 202 ? 16.188 17.422 -0.951 1 92.94 202 TRP A CA 1
ATOM 1556 C C . TRP A 1 202 ? 17.656 17.781 -0.715 1 92.94 202 TRP A C 1
ATOM 1558 O O . TRP A 1 202 ? 18 18.938 -0.475 1 92.94 202 TRP A O 1
ATOM 1568 N N . SER A 1 203 ? 18.516 16.75 -0.609 1 94.62 203 SER A N 1
ATOM 1569 C CA . SER A 1 203 ? 19.938 16.891 -0.319 1 94.62 203 SER A CA 1
ATOM 1570 C C . SER A 1 203 ? 20.781 16.094 -1.312 1 94.62 203 SER A C 1
ATOM 1572 O O . SER A 1 203 ? 20.531 14.914 -1.545 1 94.62 203 SER A O 1
ATOM 1574 N N . GLU A 1 204 ? 21.719 16.719 -1.856 1 93.31 204 GLU A N 1
ATOM 1575 C CA . GLU A 1 204 ? 22.625 16.016 -2.74 1 93.31 204 GLU A CA 1
ATOM 1576 C C . GLU A 1 204 ? 23.375 14.906 -1.988 1 93.31 204 GLU A C 1
ATOM 1578 O O . GLU A 1 204 ? 23.609 13.828 -2.533 1 93.31 204 GLU A O 1
ATOM 1583 N N . LYS A 1 205 ? 23.703 15.219 -0.822 1 93.88 205 LYS A N 1
ATOM 1584 C CA . LYS A 1 205 ? 24.469 14.305 0.021 1 93.88 205 LYS A CA 1
ATOM 1585 C C . LYS A 1 205 ? 23.641 13.086 0.4 1 93.88 205 LYS A C 1
ATOM 1587 O O . LYS A 1 205 ? 24.172 11.984 0.539 1 93.88 205 LYS A O 1
ATOM 1592 N N . TYR A 1 206 ? 22.344 13.312 0.503 1 94.31 206 TYR A N 1
ATOM 1593 C CA . TYR A 1 206 ? 21.484 12.258 1.03 1 94.31 206 TYR A CA 1
ATOM 1594 C C . TYR A 1 206 ? 20.453 11.828 -0.003 1 94.31 206 TYR A C 1
ATOM 1596 O O . TYR A 1 206 ? 19.25 11.93 0.237 1 94.31 206 TYR A O 1
ATOM 1604 N N . GLY A 1 207 ? 20.906 11.219 -1.103 1 91 207 GLY A N 1
ATOM 1605 C CA . GLY A 1 207 ? 20.047 10.508 -2.045 1 91 207 GLY A CA 1
ATOM 1606 C C . GLY A 1 207 ? 19.656 11.352 -3.244 1 91 207 GLY A C 1
ATOM 1607 O O . GLY A 1 207 ? 19 10.859 -4.168 1 91 207 GLY A O 1
ATOM 1608 N N . GLY A 1 208 ? 19.969 12.672 -3.254 1 93.12 208 GLY A N 1
ATOM 1609 C CA . GLY A 1 208 ? 19.688 13.516 -4.402 1 93.12 208 GLY A CA 1
ATOM 1610 C C . GLY A 1 208 ? 18.25 13.984 -4.465 1 93.12 208 GLY A C 1
ATOM 1611 O O . GLY A 1 208 ? 17.531 13.969 -3.455 1 93.12 208 GLY A O 1
ATOM 1612 N N . GLN A 1 209 ? 17.828 14.43 -5.613 1 93.31 209 GLN A N 1
ATOM 1613 C CA . GLN A 1 209 ? 16.594 15.164 -5.828 1 93.31 209 GLN A CA 1
ATOM 1614 C C . GLN A 1 209 ? 15.375 14.289 -5.527 1 93.31 209 GLN A C 1
ATOM 1616 O O . GLN A 1 209 ? 14.312 14.789 -5.152 1 93.31 209 GLN A O 1
ATOM 1621 N N . ASN A 1 210 ? 15.469 12.977 -5.641 1 95.81 210 ASN A N 1
ATOM 1622 C CA . ASN A 1 210 ? 14.305 12.117 -5.469 1 95.81 210 ASN A CA 1
ATOM 1623 C C . ASN A 1 210 ? 14.227 11.555 -4.055 1 95.81 210 ASN A C 1
ATOM 1625 O O . ASN A 1 210 ? 13.523 10.57 -3.812 1 95.81 210 ASN A O 1
ATOM 1629 N N . VAL A 1 211 ? 15 12.109 -3.156 1 96.25 211 VAL A N 1
ATOM 1630 C CA . VAL A 1 211 ? 14.953 11.641 -1.774 1 96.25 211 VAL A CA 1
ATOM 1631 C C . VAL A 1 211 ? 14.742 12.82 -0.833 1 96.25 211 VAL A C 1
ATOM 1633 O O . VAL A 1 211 ? 15.422 13.844 -0.946 1 96.25 211 VAL A O 1
ATOM 1636 N N . ARG A 1 212 ? 13.797 12.695 0.025 1 96.75 212 ARG A N 1
ATOM 1637 C CA . ARG A 1 212 ? 13.57 13.688 1.068 1 96.75 212 ARG A CA 1
ATOM 1638 C C . ARG A 1 212 ? 13.703 13.07 2.455 1 96.75 212 ARG A C 1
ATOM 1640 O O . ARG A 1 212 ? 13 12.109 2.785 1 96.75 212 ARG A O 1
ATOM 1647 N N . TYR A 1 213 ? 14.633 13.609 3.205 1 97.62 213 TYR A N 1
ATOM 1648 C CA . TYR A 1 213 ? 14.758 13.258 4.613 1 97.62 213 TYR A CA 1
ATOM 1649 C C . TYR A 1 213 ? 14.18 14.359 5.504 1 97.62 213 TYR A C 1
ATOM 1651 O O . TYR A 1 213 ? 14.398 15.547 5.25 1 97.62 213 TYR A O 1
ATOM 1659 N N . GLN A 1 214 ? 13.422 13.969 6.504 1 97.94 214 GLN A N 1
ATOM 1660 C CA . GLN A 1 214 ? 12.906 14.898 7.508 1 97.94 214 GLN A CA 1
ATOM 1661 C C . GLN A 1 214 ? 12.953 14.281 8.906 1 97.94 214 GLN A C 1
ATOM 1663 O O . GLN A 1 214 ? 12.375 13.219 9.141 1 97.94 214 GLN A O 1
ATOM 1668 N N . TRP A 1 215 ? 13.664 14.93 9.797 1 98.19 215 TRP A N 1
ATOM 1669 C CA . TRP A 1 215 ? 13.469 14.656 11.219 1 98.19 215 TRP A CA 1
ATOM 1670 C C . TRP A 1 215 ? 12.258 15.406 11.758 1 98.19 215 TRP A C 1
ATOM 1672 O O . TRP A 1 215 ? 12.117 16.609 11.531 1 98.19 215 TRP A O 1
ATOM 1682 N N . THR A 1 216 ? 11.406 14.648 12.445 1 98.31 216 THR A N 1
ATOM 1683 C CA . THR A 1 216 ? 10.156 15.266 12.875 1 98.31 216 THR A CA 1
ATOM 1684 C C . THR A 1 216 ? 9.875 14.953 14.344 1 98.31 216 THR A C 1
ATOM 1686 O O . THR A 1 216 ? 10.117 13.836 14.805 1 98.31 216 THR A O 1
ATOM 1689 N N . LYS A 1 217 ? 9.414 15.836 15.078 1 97.75 217 LYS A N 1
ATOM 1690 C CA . LYS A 1 217 ? 8.797 15.609 16.391 1 97.75 217 LYS A CA 1
ATOM 1691 C C . LYS A 1 217 ? 7.461 16.344 16.5 1 97.75 217 LYS A C 1
ATOM 1693 O O . LYS A 1 217 ? 7.188 17.266 15.734 1 97.75 217 LYS A O 1
ATOM 1698 N N . MET A 1 218 ? 6.641 15.977 17.406 1 97.56 218 MET A N 1
ATOM 1699 C CA . MET A 1 218 ? 5.344 16.625 17.594 1 97.56 218 MET A CA 1
ATOM 1700 C C . MET A 1 218 ? 5.512 18.016 18.172 1 97.56 218 MET A C 1
ATOM 1702 O O . MET A 1 218 ? 6.434 18.266 18.953 1 97.56 218 MET A O 1
ATOM 1706 N N . ASP A 1 219 ? 4.664 18.859 17.766 1 97.75 219 ASP A N 1
ATOM 1707 C CA . ASP A 1 219 ? 4.77 20.234 18.234 1 97.75 219 ASP A CA 1
ATOM 1708 C C . ASP A 1 219 ? 4.246 20.375 19.656 1 97.75 219 ASP A C 1
ATOM 1710 O O . ASP A 1 219 ? 4.738 21.203 20.422 1 97.75 219 ASP A O 1
ATOM 1714 N N . ASP A 1 220 ? 3.221 19.562 20 1 95.44 220 ASP A N 1
ATOM 1715 C CA . ASP A 1 220 ? 2.545 19.781 21.281 1 95.44 220 ASP A CA 1
ATOM 1716 C C . ASP A 1 220 ? 2.545 18.5 22.125 1 95.44 220 ASP A C 1
ATOM 1718 O O . ASP A 1 220 ? 1.803 18.391 23.109 1 95.44 220 ASP A O 1
ATOM 1722 N N . GLU A 1 221 ? 3.215 17.484 21.672 1 95 221 GLU A N 1
ATOM 1723 C CA . GLU A 1 221 ? 3.367 16.25 22.422 1 95 221 GLU A CA 1
ATOM 1724 C C . GLU A 1 221 ? 4.832 15.828 22.5 1 95 221 GLU A C 1
ATOM 1726 O O . GLU A 1 221 ? 5.645 16.219 21.656 1 95 221 GLU A O 1
ATOM 1731 N N . ASP A 1 222 ? 5.137 14.992 23.438 1 94.19 222 ASP A N 1
ATOM 1732 C CA . ASP A 1 222 ? 6.535 14.695 23.734 1 94.19 222 ASP A CA 1
ATOM 1733 C C . ASP A 1 222 ? 7.035 13.523 22.875 1 94.19 222 ASP A C 1
ATOM 1735 O O . ASP A 1 222 ? 8.211 13.469 22.531 1 94.19 222 ASP A O 1
ATOM 1739 N N . THR A 1 223 ? 6.121 12.602 22.656 1 97.12 223 THR A N 1
ATOM 1740 C CA . THR A 1 223 ? 6.57 11.398 21.969 1 97.12 223 THR A CA 1
ATOM 1741 C C . THR A 1 223 ? 5.562 10.977 20.891 1 97.12 223 THR A C 1
ATOM 1743 O O . THR A 1 223 ? 4.395 11.359 20.953 1 97.12 223 THR A O 1
ATOM 1746 N N . PHE A 1 224 ? 6.078 10.242 19.953 1 97.69 224 PHE A N 1
ATOM 1747 C CA . PHE A 1 224 ? 5.211 9.641 18.953 1 97.69 224 PHE A CA 1
ATOM 1748 C C . PHE A 1 224 ? 4.504 8.414 19.516 1 97.69 224 PHE A C 1
ATOM 1750 O O . PHE A 1 224 ? 5.102 7.637 20.266 1 97.69 224 PHE A O 1
ATOM 1757 N N . ARG A 1 225 ? 3.318 8.281 19.141 1 96.69 225 ARG A N 1
ATOM 1758 C CA . ARG A 1 225 ? 2.502 7.086 19.359 1 96.69 225 ARG A CA 1
ATOM 1759 C C . ARG A 1 225 ? 1.878 6.613 18.047 1 96.69 225 ARG A C 1
ATOM 1761 O O . ARG A 1 225 ? 2.02 7.27 17.016 1 96.69 225 ARG A O 1
ATOM 1768 N N . LEU A 1 226 ? 1.207 5.488 18.109 1 95.88 226 LEU A N 1
ATOM 1769 C CA . LEU A 1 226 ? 0.638 4.871 16.922 1 95.88 226 LEU A CA 1
ATOM 1770 C C . LEU A 1 226 ? -0.284 5.84 16.188 1 95.88 226 LEU A C 1
ATOM 1772 O O . LEU A 1 226 ? -0.31 5.867 14.953 1 95.88 226 LEU A O 1
ATOM 1776 N N . GLU A 1 227 ? -0.982 6.668 16.906 1 97.5 227 GLU A N 1
ATOM 1777 C CA . GLU A 1 227 ? -1.987 7.551 16.312 1 97.5 227 GLU A CA 1
ATOM 1778 C C . GLU A 1 227 ? -1.337 8.664 15.5 1 97.5 227 GLU A C 1
ATOM 1780 O O . GLU A 1 227 ? -2 9.32 14.695 1 97.5 227 GLU A O 1
ATOM 1785 N N . HIS A 1 228 ? -0.045 8.883 15.688 1 98.5 228 HIS A N 1
ATOM 1786 C CA . HIS A 1 228 ? 0.642 9.969 15 1 98.5 228 HIS A CA 1
ATOM 1787 C C . HIS A 1 228 ? 1.121 9.539 13.617 1 98.5 228 HIS A C 1
ATOM 1789 O O . HIS A 1 228 ? 1.443 10.375 12.773 1 98.5 228 HIS A O 1
ATOM 1795 N N . ILE A 1 229 ? 1.159 8.266 13.312 1 98.69 229 ILE A N 1
ATOM 1796 C CA . ILE A 1 229 ? 1.845 7.719 12.141 1 98.69 229 ILE A CA 1
ATOM 1797 C C . ILE A 1 229 ? 1.091 8.102 10.875 1 98.69 229 ILE A C 1
ATOM 1799 O O . ILE A 1 229 ? 1.69 8.594 9.914 1 98.69 229 ILE A O 1
ATOM 1803 N N . PRO A 1 230 ? -0.283 7.984 10.844 1 98.81 230 PRO A N 1
ATOM 1804 C CA . PRO A 1 230 ? -0.963 8.383 9.609 1 98.81 230 PRO A CA 1
ATOM 1805 C C . PRO A 1 230 ? -0.835 9.883 9.328 1 98.81 230 PRO A C 1
ATOM 1807 O O . PRO A 1 230 ? -0.704 10.281 8.164 1 98.81 230 PRO A O 1
ATOM 1810 N N . VAL A 1 231 ? -0.86 10.664 10.352 1 98.25 231 VAL A N 1
ATOM 1811 C CA . VAL A 1 231 ? -0.722 12.109 10.18 1 98.25 231 VAL A CA 1
ATOM 1812 C C . VAL A 1 231 ? 0.67 12.438 9.648 1 98.25 231 VAL A C 1
ATOM 1814 O O . VAL A 1 231 ? 0.811 13.203 8.695 1 98.25 231 VAL A O 1
ATOM 1817 N N . LEU A 1 232 ? 1.682 11.844 10.258 1 98.44 232 LEU A N 1
ATOM 1818 C CA . LEU A 1 232 ? 3.051 12.078 9.812 1 98.44 232 LEU A CA 1
ATOM 1819 C C . LEU A 1 232 ? 3.219 11.703 8.344 1 98.44 232 LEU A C 1
ATOM 1821 O O . LEU A 1 232 ? 3.844 12.438 7.578 1 98.44 232 LEU A O 1
ATOM 1825 N N . ALA A 1 233 ? 2.633 10.602 7.91 1 98.31 233 ALA A N 1
ATOM 1826 C CA . ALA A 1 233 ? 2.729 10.109 6.535 1 98.31 233 ALA A CA 1
ATOM 1827 C C . ALA A 1 233 ? 2.129 11.109 5.551 1 98.31 233 ALA A C 1
ATOM 1829 O O . ALA A 1 233 ? 2.615 11.258 4.43 1 98.31 233 ALA A O 1
ATOM 1830 N N . ASP A 1 234 ? 1.112 11.773 5.984 1 97.81 234 ASP A N 1
ATOM 1831 C CA . ASP A 1 234 ? 0.348 12.633 5.086 1 97.81 234 ASP A CA 1
ATOM 1832 C C . ASP A 1 234 ? 0.821 14.086 5.18 1 97.81 234 ASP A C 1
ATOM 1834 O O . ASP A 1 234 ? 0.301 14.953 4.484 1 97.81 234 ASP A O 1
ATOM 1838 N N . LEU A 1 235 ? 1.768 14.414 6.023 1 96.75 235 LEU A N 1
ATOM 1839 C CA . LEU A 1 235 ? 2.25 15.781 6.195 1 96.75 235 LEU A CA 1
ATOM 1840 C C . LEU A 1 235 ? 3.529 16.016 5.398 1 96.75 235 LEU A C 1
ATOM 1842 O O . LEU A 1 235 ? 4 17.141 5.285 1 96.75 235 LEU A O 1
ATOM 1846 N N . VAL A 1 236 ? 4.105 14.969 4.801 1 96.56 236 VAL A N 1
ATOM 1847 C CA . VAL A 1 236 ? 5.301 15.117 3.977 1 96.56 236 VAL A CA 1
ATOM 1848 C C . VAL A 1 236 ? 4.961 15.898 2.707 1 96.56 236 VAL A C 1
ATOM 1850 O O . VAL A 1 236 ? 4.016 15.547 1.994 1 96.56 236 VAL A O 1
ATOM 1853 N N . PRO A 1 237 ? 5.68 17.016 2.455 1 94 237 PRO A N 1
ATOM 1854 C CA . PRO A 1 237 ? 5.414 17.75 1.208 1 94 237 PRO A CA 1
ATOM 1855 C C . PRO A 1 237 ? 5.535 16.859 -0.027 1 94 237 PRO A C 1
ATOM 1857 O O . PRO A 1 237 ? 6.367 15.945 -0.059 1 94 237 PRO A O 1
ATOM 1860 N N . ILE A 1 238 ? 4.809 17.141 -1.014 1 94.38 238 ILE A N 1
ATOM 1861 C CA . ILE A 1 238 ? 4.703 16.281 -2.186 1 94.38 238 ILE A CA 1
ATOM 1862 C C . ILE A 1 238 ? 6.027 16.281 -2.947 1 94.38 238 ILE A C 1
ATOM 1864 O O . ILE A 1 238 ? 6.688 17.312 -3.055 1 94.38 238 ILE A O 1
ATOM 1868 N N . MET A 1 239 ? 6.434 15.234 -3.51 1 95.38 239 MET A N 1
ATOM 1869 C CA . MET A 1 239 ? 7.75 15.016 -4.105 1 95.38 239 MET A CA 1
ATOM 1870 C C . MET A 1 239 ? 7.887 15.789 -5.414 1 95.38 239 MET A C 1
ATOM 1872 O O . MET A 1 239 ? 8.984 16.234 -5.758 1 95.38 239 MET A O 1
ATOM 1876 N N . PRO A 1 240 ? 6.766 15.992 -6.176 1 93.94 240 PRO A N 1
ATOM 1877 C CA . PRO A 1 240 ? 6.926 16.75 -7.418 1 93.94 240 PRO A CA 1
ATOM 1878 C C . PRO A 1 240 ? 7.48 18.156 -7.184 1 93.94 240 PRO A C 1
ATOM 1880 O O . PRO A 1 240 ? 8.047 18.766 -8.094 1 93.94 240 PRO A O 1
ATOM 1883 N N . LEU A 1 241 ? 7.383 18.672 -5.957 1 91.12 241 LEU A N 1
ATOM 1884 C CA . LEU A 1 241 ? 7.934 19.984 -5.629 1 91.12 241 LEU A CA 1
ATOM 1885 C C . LEU A 1 241 ? 9.445 20 -5.824 1 91.12 241 LEU A C 1
ATOM 1887 O O . LEU A 1 241 ? 10.023 21.047 -6.125 1 91.12 241 LEU A O 1
ATOM 1891 N N . ASN A 1 242 ? 10.07 18.828 -5.641 1 91 242 ASN A N 1
ATOM 1892 C CA . ASN A 1 242 ? 11.516 18.719 -5.805 1 91 242 ASN A CA 1
ATOM 1893 C C . ASN A 1 242 ? 11.938 19.031 -7.234 1 91 242 ASN A C 1
ATOM 1895 O O . ASN A 1 242 ? 13.109 19.328 -7.492 1 91 242 ASN A O 1
ATOM 1899 N N . TYR A 1 243 ? 10.992 18.922 -8.094 1 89.88 243 TYR A N 1
ATOM 1900 C CA . TYR A 1 243 ? 11.312 19.016 -9.516 1 89.88 243 TYR A CA 1
ATOM 1901 C C . TYR A 1 243 ? 10.742 20.297 -10.125 1 89.88 243 TYR A C 1
ATOM 1903 O O . TYR A 1 243 ? 10.875 20.531 -11.328 1 89.88 243 TYR A O 1
ATOM 1911 N N . ALA A 1 244 ? 10.086 21.016 -9.312 1 83.44 244 ALA A N 1
ATOM 1912 C CA . ALA A 1 244 ? 9.469 22.25 -9.805 1 83.44 244 ALA A CA 1
ATOM 1913 C C . ALA A 1 244 ? 10.484 23.391 -9.875 1 83.44 244 ALA A C 1
ATOM 1915 O O . ALA A 1 244 ? 11.352 23.5 -9 1 83.44 244 ALA A O 1
ATOM 1916 N N . GLU A 1 245 ? 10.602 24.062 -10.977 1 70.25 245 GLU A N 1
ATOM 1917 C CA . GLU A 1 245 ? 11.492 25.219 -11.109 1 70.25 245 GLU A CA 1
ATOM 1918 C C . GLU A 1 245 ? 11.07 26.344 -10.18 1 70.25 245 GLU A C 1
ATOM 1920 O O . GLU A 1 245 ? 11.922 27 -9.562 1 70.25 245 GLU A O 1
ATOM 1925 N N . ASP A 1 246 ? 9.789 26.609 -10.125 1 63.59 246 ASP A N 1
ATOM 1926 C CA . ASP A 1 246 ? 9.289 27.688 -9.273 1 63.59 246 ASP A CA 1
ATOM 1927 C C . ASP A 1 246 ? 8.5 27.141 -8.086 1 63.59 246 ASP A C 1
ATOM 1929 O O . ASP A 1 246 ? 7.27 27.172 -8.094 1 63.59 246 ASP A O 1
ATOM 1933 N N . GLY A 1 247 ? 9.008 26.312 -7.207 1 56.03 247 GLY A N 1
ATOM 1934 C CA . GLY A 1 247 ? 8.461 25.516 -6.109 1 56.03 247 GLY A CA 1
ATOM 1935 C C . GLY A 1 247 ? 7.098 26 -5.652 1 56.03 247 GLY A C 1
ATOM 1936 O O . GLY A 1 247 ? 6.113 25.25 -5.746 1 56.03 247 GLY A O 1
ATOM 1937 N N . ILE A 1 248 ? 6.953 27.219 -5.164 1 54.22 248 ILE A N 1
ATOM 1938 C CA . ILE A 1 248 ? 5.773 27.781 -4.512 1 54.22 248 ILE A CA 1
ATOM 1939 C C . ILE A 1 248 ? 4.652 27.953 -5.535 1 54.22 248 ILE A C 1
ATOM 1941 O O . ILE A 1 248 ? 3.48 27.719 -5.223 1 54.22 248 ILE A O 1
ATOM 1945 N N . LEU A 1 249 ? 4.996 28.078 -6.809 1 60.66 249 LEU A N 1
ATOM 1946 C CA . LEU A 1 249 ? 3.971 28.312 -7.82 1 60.66 249 LEU A CA 1
ATOM 1947 C C . LEU A 1 249 ? 3.279 27 -8.203 1 60.66 249 LEU A C 1
ATOM 1949 O O . LEU A 1 249 ? 2.127 27.016 -8.648 1 60.66 249 LEU A O 1
ATOM 1953 N N . MET A 1 250 ? 3.943 25.938 -7.922 1 65.81 250 MET A N 1
ATOM 1954 C CA . MET A 1 250 ? 3.318 24.656 -8.234 1 65.81 250 MET A CA 1
ATOM 1955 C C . MET A 1 250 ? 2.098 24.406 -7.355 1 65.81 250 MET A C 1
ATOM 1957 O O . MET A 1 250 ? 1.064 23.938 -7.832 1 65.81 250 MET A O 1
ATOM 1961 N N . ALA A 1 251 ? 2.258 24.859 -6.16 1 63.66 251 ALA A N 1
ATOM 1962 C CA . ALA A 1 251 ? 1.16 24.641 -5.219 1 63.66 251 ALA A CA 1
ATOM 1963 C C . ALA A 1 251 ? -0.069 25.453 -5.617 1 63.66 251 ALA A C 1
ATOM 1965 O O . ALA A 1 251 ? -1.201 25.062 -5.324 1 63.66 251 ALA A O 1
ATOM 1966 N N . ALA A 1 252 ? 0.194 26.453 -6.41 1 69.69 252 ALA A N 1
ATOM 1967 C CA . ALA A 1 252 ? -0.903 27.297 -6.867 1 69.69 252 ALA A CA 1
ATOM 1968 C C . ALA A 1 252 ? -1.501 26.766 -8.164 1 69.69 252 ALA A C 1
ATOM 1970 O O . ALA A 1 252 ? -2.658 27.047 -8.484 1 69.69 252 ALA A O 1
ATOM 1971 N N . ARG A 1 253 ? -0.777 25.953 -8.766 1 79.81 253 ARG A N 1
ATOM 1972 C CA . ARG A 1 253 ? -1.178 25.547 -10.109 1 79.81 253 ARG A CA 1
ATOM 1973 C C . ARG A 1 253 ? -1.946 24.219 -10.078 1 79.81 253 ARG A C 1
ATOM 1975 O O . ARG A 1 253 ? -2.715 23.922 -10.992 1 79.81 253 ARG A O 1
ATOM 1982 N N . TYR A 1 254 ? -1.69 23.453 -8.984 1 86.94 254 TYR A N 1
ATOM 1983 C CA . TYR A 1 254 ? -2.295 22.125 -8.953 1 86.94 254 TYR A CA 1
ATOM 1984 C C . TYR A 1 254 ? -2.988 21.875 -7.621 1 86.94 254 TYR A C 1
ATOM 1986 O O . TYR A 1 254 ? -2.49 22.266 -6.566 1 86.94 254 TYR A O 1
ATOM 1994 N N . ARG A 1 255 ? -4.168 21.297 -7.691 1 88.25 255 ARG A N 1
ATOM 1995 C CA . ARG A 1 255 ? -4.73 20.625 -6.527 1 88.25 255 ARG A CA 1
ATOM 1996 C C . ARG A 1 255 ? -4.211 19.188 -6.426 1 88.25 255 ARG A C 1
ATOM 1998 O O . ARG A 1 255 ? -4.25 18.438 -7.402 1 88.25 255 ARG A O 1
ATOM 2005 N N . VAL A 1 256 ? -3.736 18.859 -5.266 1 91.31 256 VAL A N 1
ATOM 2006 C CA . VAL A 1 256 ? -3.08 17.562 -5.129 1 91.31 256 VAL A CA 1
ATOM 2007 C C . VAL A 1 256 ? -3.76 16.75 -4.027 1 91.31 256 VAL A C 1
ATOM 2009 O O . VAL A 1 256 ? -3.174 16.516 -2.965 1 91.31 256 VAL A O 1
ATOM 2012 N N . PRO A 1 257 ? -4.945 16.219 -4.281 1 92.56 257 PRO A N 1
ATOM 2013 C CA . PRO A 1 257 ? -5.609 15.383 -3.277 1 92.56 257 PRO A CA 1
ATOM 2014 C C . PRO A 1 257 ? -4.953 14.016 -3.119 1 92.56 257 PRO A C 1
ATOM 2016 O O . PRO A 1 257 ? -4.508 13.422 -4.105 1 92.56 257 PRO A O 1
ATOM 2019 N N . THR A 1 258 ? -4.82 13.57 -1.876 1 95.88 258 THR A N 1
ATOM 2020 C CA . THR A 1 258 ? -4.504 12.172 -1.586 1 95.88 258 THR A CA 1
ATOM 2021 C C . THR A 1 258 ? -5.664 11.266 -1.965 1 95.88 258 THR A C 1
ATOM 2023 O O . THR A 1 258 ? -6.809 11.516 -1.584 1 95.88 258 THR A O 1
ATOM 2026 N N . THR A 1 259 ? -5.383 10.234 -2.715 1 97.25 259 THR A N 1
ATOM 2027 C CA . THR A 1 259 ? -6.465 9.336 -3.105 1 97.25 259 THR A CA 1
ATOM 2028 C C . THR A 1 259 ? -6.453 8.07 -2.25 1 97.25 259 THR A C 1
ATOM 2030 O O . THR A 1 259 ? -7.496 7.457 -2.029 1 97.25 259 THR A O 1
ATOM 2033 N N . CYS A 1 260 ? -5.301 7.719 -1.809 1 97.75 260 CYS A N 1
ATOM 2034 C CA . CYS A 1 260 ? -5.199 6.508 -1.002 1 97.75 260 CYS A CA 1
ATOM 2035 C C . CYS A 1 260 ? -3.928 6.52 -0.161 1 97.75 260 CYS A C 1
ATOM 2037 O O . CYS A 1 260 ? -2.926 7.121 -0.551 1 97.75 260 CYS A O 1
ATOM 2039 N N . LEU A 1 261 ? -4.02 5.906 1.023 1 98.38 261 LEU A N 1
ATOM 2040 C CA . LEU A 1 261 ? -2.879 5.66 1.896 1 98.38 261 LEU A CA 1
ATOM 2041 C C . LEU A 1 261 ? -2.811 4.195 2.305 1 98.38 261 LEU A C 1
ATOM 2043 O O . LEU A 1 261 ? -3.824 3.605 2.693 1 98.38 261 LEU A O 1
ATOM 2047 N N . GLN A 1 262 ? -1.67 3.619 2.172 1 98.75 262 GLN A N 1
ATOM 2048 C CA . GLN A 1 262 ? -1.398 2.289 2.709 1 98.75 262 GLN A CA 1
ATOM 2049 C C . GLN A 1 262 ? -0.228 2.32 3.688 1 98.75 262 GLN A C 1
ATOM 2051 O O . GLN A 1 262 ? 0.909 2.592 3.295 1 98.75 262 GLN A O 1
ATOM 2056 N N . ILE A 1 263 ? -0.495 2.008 4.93 1 98.81 263 ILE A N 1
ATOM 2057 C CA . ILE A 1 263 ? 0.538 2.061 5.957 1 98.81 263 ILE A CA 1
ATOM 2058 C C . ILE A 1 263 ? 0.796 0.657 6.504 1 98.81 263 ILE A C 1
ATOM 2060 O O . ILE A 1 263 ? -0.145 -0.087 6.789 1 98.81 263 ILE A O 1
ATOM 2064 N N . THR A 1 264 ? 2.018 0.29 6.562 1 98.75 264 THR A N 1
ATOM 2065 C CA . THR A 1 264 ? 2.475 -0.91 7.254 1 98.75 264 THR A CA 1
ATOM 2066 C C . THR A 1 264 ? 3.152 -0.55 8.57 1 98.75 264 THR A C 1
ATOM 2068 O O . THR A 1 264 ? 4.07 0.273 8.602 1 98.75 264 THR A O 1
ATOM 2071 N N . PHE A 1 265 ? 2.678 -1.108 9.633 1 98.5 265 PHE A N 1
ATOM 2072 C CA . PHE A 1 265 ? 3.33 -0.96 10.93 1 98.5 265 PHE A CA 1
ATOM 2073 C C . PHE A 1 265 ? 4.301 -2.105 11.18 1 98.5 265 PHE A C 1
ATOM 2075 O O . PHE A 1 265 ? 3.885 -3.232 11.461 1 98.5 265 PHE A O 1
ATOM 2082 N N . HIS A 1 266 ? 5.57 -1.778 11.188 1 98.12 266 HIS A N 1
ATOM 2083 C CA . HIS A 1 266 ? 6.594 -2.818 11.172 1 98.12 266 HIS A CA 1
ATOM 2084 C C . HIS A 1 266 ? 6.957 -3.248 12.594 1 98.12 266 HIS A C 1
ATOM 2086 O O . HIS A 1 266 ? 7.348 -4.398 12.812 1 98.12 266 HIS A O 1
ATOM 2092 N N . ALA A 1 267 ? 6.914 -2.307 13.5 1 97.44 267 ALA A N 1
ATOM 2093 C CA . ALA A 1 267 ? 7.34 -2.543 14.875 1 97.44 267 ALA A CA 1
ATOM 2094 C C . ALA A 1 267 ? 6.684 -1.554 15.836 1 97.44 267 ALA A C 1
ATOM 2096 O O . ALA A 1 267 ? 6.18 -0.511 15.406 1 97.44 267 ALA A O 1
ATOM 2097 N N . PRO A 1 268 ? 6.637 -1.95 17.109 1 96.19 268 PRO A N 1
ATOM 2098 C CA . PRO A 1 268 ? 6.117 -0.985 18.078 1 96.19 268 PRO A CA 1
ATOM 2099 C C . PRO A 1 268 ? 6.969 0.28 18.172 1 96.19 268 PRO A C 1
ATOM 2101 O O . PRO A 1 268 ? 8.188 0.227 17.953 1 96.19 268 PRO A O 1
ATOM 2104 N N . LEU A 1 269 ? 6.258 1.354 18.438 1 94.69 269 LEU A N 1
ATOM 2105 C CA . LEU A 1 269 ? 6.973 2.58 18.766 1 94.69 269 LEU A CA 1
ATOM 2106 C C . LEU A 1 269 ? 7.469 2.547 20.203 1 94.69 269 LEU A C 1
ATOM 2108 O O . LEU A 1 269 ? 6.797 2.006 21.094 1 94.69 269 LEU A O 1
ATOM 2112 N N . ASN A 1 270 ? 8.633 3.045 20.469 1 90.19 270 ASN A N 1
ATOM 2113 C CA . ASN A 1 270 ? 9.227 3.062 21.812 1 90.19 270 ASN A CA 1
ATOM 2114 C C . ASN A 1 270 ? 9.305 4.48 22.375 1 90.19 270 ASN A C 1
ATOM 2116 O O . ASN A 1 270 ? 10.375 4.934 22.781 1 90.19 270 ASN A O 1
ATOM 2120 N N . LYS A 1 271 ? 8.156 5.195 22.359 1 89.88 271 LYS A N 1
ATOM 2121 C CA . LYS A 1 271 ? 8.078 6.551 22.906 1 89.88 271 LYS A CA 1
ATOM 2122 C C . LYS A 1 271 ? 9.164 7.441 22.312 1 89.88 271 LYS A C 1
ATOM 2124 O O . LYS A 1 271 ? 9.867 8.141 23.047 1 89.88 271 LYS A O 1
ATOM 2129 N N . ASP A 1 272 ? 9.297 7.328 21.109 1 94.44 272 ASP A N 1
ATOM 2130 C CA . ASP A 1 272 ? 10.312 8.102 20.406 1 94.44 272 ASP A CA 1
ATOM 2131 C C . ASP A 1 272 ? 9.922 9.578 20.328 1 94.44 272 ASP A C 1
ATOM 2133 O O . ASP A 1 272 ? 8.781 9.906 20 1 94.44 272 ASP A O 1
ATOM 2137 N N . GLU A 1 273 ? 10.883 10.391 20.672 1 97.25 273 GLU A N 1
ATOM 2138 C CA . GLU A 1 273 ? 10.656 11.828 20.531 1 97.25 273 GLU A CA 1
ATOM 2139 C C . GLU A 1 273 ? 10.734 12.258 19.062 1 97.25 273 GLU A C 1
ATOM 2141 O O . GLU A 1 273 ? 10.008 13.156 18.641 1 97.25 273 GLU A O 1
ATOM 2146 N N . TRP A 1 274 ? 11.68 11.602 18.344 1 98 274 TRP A N 1
ATOM 2147 C CA . TRP A 1 274 ? 11.938 11.93 16.953 1 98 274 TRP A CA 1
ATOM 2148 C C . TRP A 1 274 ? 11.695 10.727 16.047 1 98 274 TRP A C 1
ATOM 2150 O O . TRP A 1 274 ? 12.055 9.594 16.406 1 98 274 TRP A O 1
ATOM 2160 N N . LEU A 1 275 ? 11.102 10.977 14.906 1 98.5 275 LEU A N 1
ATOM 2161 C CA . LEU A 1 275 ? 11.094 10.016 13.812 1 98.5 275 LEU A CA 1
ATOM 2162 C C . LEU A 1 275 ? 11.727 10.617 12.562 1 98.5 275 LEU A C 1
ATOM 2164 O O . LEU A 1 275 ? 11.609 11.82 12.32 1 98.5 275 LEU A O 1
ATOM 2168 N N . LEU A 1 276 ? 12.438 9.836 11.852 1 98.38 276 LEU A N 1
ATOM 2169 C CA . LEU A 1 276 ? 13.008 10.195 10.555 1 98.38 276 LEU A CA 1
ATOM 2170 C C . LEU A 1 276 ? 12.18 9.609 9.422 1 98.38 276 LEU A C 1
ATOM 2172 O O . LEU A 1 276 ? 11.891 8.414 9.406 1 98.38 276 LEU A O 1
ATOM 2176 N N . THR A 1 277 ? 11.727 10.469 8.531 1 98.44 277 THR A N 1
ATOM 2177 C CA . THR A 1 277 ? 11.086 9.969 7.324 1 98.44 277 THR A CA 1
ATOM 2178 C C . THR A 1 277 ? 12.031 10.039 6.129 1 98.44 277 THR A C 1
ATOM 2180 O O . THR A 1 277 ? 12.773 11.016 5.98 1 98.44 277 THR A O 1
ATOM 2183 N N . ARG A 1 278 ? 12.102 9.023 5.402 1 98.19 278 ARG A N 1
ATOM 2184 C CA . ARG A 1 278 ? 12.719 8.969 4.082 1 98.19 278 ARG A CA 1
ATOM 2185 C C . ARG A 1 278 ? 11.664 8.781 2.994 1 98.19 278 ARG A C 1
ATOM 2187 O O . ARG A 1 278 ? 10.961 7.773 2.971 1 98.19 278 ARG A O 1
ATOM 2194 N N . THR A 1 279 ? 11.57 9.773 2.109 1 98.19 279 THR A N 1
ATOM 2195 C CA . THR A 1 279 ? 10.508 9.75 1.112 1 98.19 279 THR A CA 1
ATOM 2196 C C . THR A 1 279 ? 11.086 9.742 -0.299 1 98.19 279 THR A C 1
ATOM 2198 O O . THR A 1 279 ? 12.031 10.484 -0.592 1 98.19 279 THR A O 1
ATOM 2201 N N . THR A 1 280 ? 10.578 8.898 -1.142 1 97.38 280 THR A N 1
ATOM 2202 C CA . THR A 1 280 ? 10.906 8.852 -2.562 1 97.38 280 THR A CA 1
ATOM 2203 C C . THR A 1 280 ? 9.641 8.805 -3.408 1 97.38 280 THR A C 1
ATOM 2205 O O . THR A 1 280 ? 8.547 8.578 -2.887 1 97.38 280 THR A O 1
ATOM 2208 N N . MET A 1 281 ? 9.758 9.141 -4.637 1 97.94 281 MET A N 1
ATOM 2209 C CA . MET A 1 281 ? 8.695 9.008 -5.625 1 97.94 281 MET A CA 1
ATOM 2210 C C . MET A 1 281 ? 9.102 8.055 -6.742 1 97.94 281 MET A C 1
ATOM 2212 O O . MET A 1 281 ? 10.227 8.141 -7.25 1 97.94 281 MET A O 1
ATOM 2216 N N . GLU A 1 282 ? 8.203 7.172 -7.09 1 97.25 282 GLU A N 1
ATOM 2217 C CA . GLU A 1 282 ? 8.547 6.238 -8.164 1 97.25 282 GLU A CA 1
ATOM 2218 C C . GLU A 1 282 ? 8.242 6.836 -9.531 1 97.25 282 GLU A C 1
ATOM 2220 O O . GLU A 1 282 ? 9.023 6.676 -10.469 1 97.25 282 GLU A O 1
ATOM 2225 N N . ARG A 1 283 ? 7.047 7.469 -9.609 1 98.12 283 ARG A N 1
ATOM 2226 C CA . ARG A 1 283 ? 6.688 7.996 -10.922 1 98.12 283 ARG A CA 1
ATOM 2227 C C . ARG A 1 283 ? 5.523 8.969 -10.82 1 98.12 283 ARG A C 1
ATOM 2229 O O . ARG A 1 283 ? 4.574 8.734 -10.07 1 98.12 283 ARG A O 1
ATOM 2236 N N . LEU A 1 284 ? 5.648 10.078 -11.445 1 97.75 284 LEU A N 1
ATOM 2237 C CA . LEU A 1 284 ? 4.527 10.938 -11.797 1 97.75 284 LEU A CA 1
ATOM 2238 C C . LEU A 1 284 ? 4.129 10.75 -13.258 1 97.75 284 LEU A C 1
ATOM 2240 O O . LEU A 1 284 ? 4.914 11.039 -14.164 1 97.75 284 LEU A O 1
ATOM 2244 N N . TYR A 1 285 ? 2.959 10.258 -13.477 1 97.88 285 TYR A N 1
ATOM 2245 C CA . TYR A 1 285 ? 2.475 9.969 -14.82 1 97.88 285 TYR A CA 1
ATOM 2246 C C . TYR A 1 285 ? 0.972 10.203 -14.922 1 97.88 285 TYR A C 1
ATOM 2248 O O . TYR A 1 285 ? 0.215 9.812 -14.031 1 97.88 285 TYR A O 1
ATOM 2256 N N . ALA A 1 286 ? 0.543 10.906 -15.953 1 96.62 286 ALA A N 1
ATOM 2257 C CA . ALA A 1 286 ? -0.87 11.141 -16.234 1 96.62 286 ALA A CA 1
ATOM 2258 C C . ALA A 1 286 ? -1.565 11.805 -15.055 1 96.62 286 ALA A C 1
ATOM 2260 O O . ALA A 1 286 ? -2.691 11.438 -14.703 1 96.62 286 ALA A O 1
ATOM 2261 N N . GLY A 1 287 ? -0.849 12.617 -14.359 1 95.69 287 GLY A N 1
ATOM 2262 C CA . GLY A 1 287 ? -1.435 13.414 -13.297 1 95.69 287 GLY A CA 1
ATOM 2263 C C . GLY A 1 287 ? -1.58 12.656 -11.992 1 95.69 287 GLY A C 1
ATOM 2264 O O . GLY A 1 287 ? -2.41 13.008 -11.148 1 95.69 287 GLY A O 1
ATOM 2265 N N . ARG A 1 288 ? -0.845 11.555 -11.828 1 97.25 288 ARG A N 1
ATOM 2266 C CA . ARG A 1 288 ? -0.836 10.797 -10.578 1 97.25 288 ARG A CA 1
ATOM 2267 C C . ARG A 1 288 ? 0.588 10.453 -10.156 1 97.25 288 ARG A C 1
ATOM 2269 O O . ARG A 1 288 ? 1.458 10.234 -11 1 97.25 288 ARG A O 1
ATOM 2276 N N . PHE A 1 289 ? 0.796 10.445 -8.875 1 97.56 289 PHE A N 1
ATOM 2277 C CA . PHE A 1 289 ? 2.107 10.031 -8.391 1 97.56 289 PHE A CA 1
ATOM 2278 C C . PHE A 1 289 ? 1.992 9.344 -7.031 1 97.56 289 PHE A C 1
ATOM 2280 O O . PHE A 1 289 ? 0.948 9.414 -6.383 1 97.56 289 PHE A O 1
ATOM 2287 N N . ASP A 1 290 ? 3.02 8.594 -6.719 1 98.38 290 ASP A N 1
ATOM 2288 C CA . ASP A 1 290 ? 3.129 7.922 -5.426 1 98.38 290 ASP A CA 1
ATOM 2289 C C . ASP A 1 290 ? 4.27 8.5 -4.598 1 98.38 290 ASP A C 1
ATOM 2291 O O . ASP A 1 290 ? 5.191 9.117 -5.145 1 98.38 290 ASP A O 1
ATOM 2295 N N . MET A 1 291 ? 4.18 8.406 -3.365 1 98.44 291 MET A N 1
ATOM 2296 C CA . MET A 1 291 ? 5.277 8.641 -2.428 1 98.44 291 MET A CA 1
ATOM 2297 C C . MET A 1 291 ? 5.461 7.449 -1.497 1 98.44 291 MET A C 1
ATOM 2299 O O . MET A 1 291 ? 4.496 6.969 -0.897 1 98.44 291 MET A O 1
ATOM 2303 N N . LYS A 1 292 ? 6.629 6.965 -1.527 1 98.44 292 LYS A N 1
ATOM 2304 C CA . LYS A 1 292 ? 7.02 5.941 -0.562 1 98.44 292 LYS A CA 1
ATOM 2305 C C . LYS A 1 292 ? 7.688 6.566 0.662 1 98.44 292 LYS A C 1
ATOM 2307 O O . LYS A 1 292 ? 8.734 7.203 0.548 1 98.44 292 LYS A O 1
ATOM 2312 N N . ILE A 1 293 ? 7.098 6.344 1.79 1 98.69 293 ILE A N 1
ATOM 2313 C CA . ILE A 1 293 ? 7.582 6.969 3.016 1 98.69 293 ILE A CA 1
ATOM 2314 C C . ILE A 1 293 ? 8.016 5.891 4.008 1 98.69 293 ILE A C 1
ATOM 2316 O O . ILE A 1 293 ? 7.219 5.031 4.383 1 98.69 293 ILE A O 1
ATOM 2320 N N . GLN A 1 294 ? 9.234 5.918 4.336 1 98.5 294 GLN A N 1
ATOM 2321 C CA . GLN A 1 294 ? 9.766 5.094 5.414 1 98.5 294 GLN A CA 1
ATOM 2322 C C . GLN A 1 294 ? 9.953 5.91 6.691 1 98.5 294 GLN A C 1
ATOM 2324 O O . GLN A 1 294 ? 10.414 7.051 6.641 1 98.5 294 GLN A O 1
ATOM 2329 N N . MET A 1 295 ? 9.578 5.355 7.812 1 98.62 295 MET A N 1
ATOM 2330 C CA . MET A 1 295 ? 9.703 6.047 9.094 1 98.62 295 MET A CA 1
ATOM 2331 C C . MET A 1 295 ? 10.609 5.27 10.047 1 98.62 295 MET A C 1
ATOM 2333 O O . MET A 1 295 ? 10.336 4.109 10.359 1 98.62 295 MET A O 1
ATOM 2337 N N . TYR A 1 296 ? 11.625 5.922 10.5 1 98.31 296 TYR A N 1
ATOM 2338 C CA . TYR A 1 296 ? 12.625 5.312 11.367 1 98.31 296 TYR A CA 1
ATOM 2339 C C . TYR A 1 296 ? 12.648 5.984 12.734 1 98.31 296 TYR A C 1
ATOM 2341 O O . TYR A 1 296 ? 12.469 7.203 12.836 1 98.31 296 TYR A O 1
ATOM 2349 N N . ASP A 1 297 ? 12.883 5.172 13.734 1 97.06 297 ASP A N 1
ATOM 2350 C CA . ASP A 1 297 ? 13.148 5.781 15.031 1 97.06 297 ASP A CA 1
ATOM 2351 C C . ASP A 1 297 ? 14.602 6.238 15.133 1 97.06 297 ASP A C 1
ATOM 2353 O O . ASP A 1 297 ? 15.352 6.184 14.156 1 97.06 297 ASP A O 1
ATOM 2357 N N . GLU A 1 298 ? 15.023 6.766 16.25 1 93.25 298 GLU A N 1
ATOM 2358 C CA . GLU A 1 298 ? 16.344 7.371 16.406 1 93.25 298 GLU A CA 1
ATOM 2359 C C . GLU A 1 298 ? 17.438 6.316 16.344 1 93.25 298 GLU A C 1
ATOM 2361 O O . GLU A 1 298 ? 18.609 6.641 16.141 1 93.25 298 GLU A O 1
ATOM 2366 N N . GLN A 1 299 ? 17.094 5.082 16.578 1 94 299 GLN A N 1
ATOM 2367 C CA . GLN A 1 299 ? 18.047 3.98 16.484 1 94 299 GLN A CA 1
ATOM 2368 C C . GLN A 1 299 ? 18.078 3.395 15.078 1 94 299 GLN A C 1
ATOM 2370 O O . GLN A 1 299 ? 18.688 2.352 14.844 1 94 299 GLN A O 1
ATOM 2375 N N . GLU A 1 300 ? 17.297 4.023 14.117 1 95.25 300 GLU A N 1
ATOM 2376 C CA . GLU A 1 300 ? 17.25 3.666 12.703 1 95.25 300 GLU A CA 1
ATOM 2377 C C . GLU A 1 300 ? 16.516 2.346 12.492 1 95.25 300 GLU A C 1
ATOM 2379 O O . GLU A 1 300 ? 16.828 1.598 11.562 1 95.25 300 GLU A O 1
ATOM 2384 N N . ASN A 1 301 ? 15.68 2.012 13.438 1 96.94 301 ASN A N 1
ATOM 2385 C CA . ASN A 1 301 ? 14.734 0.928 13.203 1 96.94 301 ASN A CA 1
ATOM 2386 C C . ASN A 1 301 ? 13.523 1.407 12.406 1 96.94 301 ASN A C 1
ATOM 2388 O O . ASN A 1 301 ? 12.93 2.438 12.727 1 96.94 301 ASN A O 1
ATOM 2392 N N . LEU A 1 302 ? 13.219 0.64 11.359 1 98.31 302 LEU A N 1
ATOM 2393 C CA . LEU A 1 302 ? 12.008 0.951 10.617 1 98.31 302 LEU A CA 1
ATOM 2394 C C . LEU A 1 302 ? 10.766 0.618 11.43 1 98.31 302 LEU A C 1
ATOM 2396 O O . LEU A 1 302 ? 10.547 -0.541 11.789 1 98.31 302 LEU A O 1
ATOM 2400 N N . VAL A 1 303 ? 9.938 1.632 11.703 1 98.25 303 VAL A N 1
ATOM 2401 C CA . VAL A 1 303 ? 8.773 1.381 12.555 1 98.25 303 VAL A CA 1
ATOM 2402 C C . VAL A 1 303 ? 7.508 1.357 11.703 1 98.25 303 VAL A C 1
ATOM 2404 O O . VAL A 1 303 ? 6.531 0.693 12.055 1 98.25 303 VAL A O 1
ATOM 2407 N N . ALA A 1 304 ? 7.48 2.062 10.625 1 98.69 304 ALA A N 1
ATOM 2408 C CA . ALA A 1 304 ? 6.336 2.084 9.719 1 98.69 304 ALA A CA 1
ATOM 2409 C C . ALA A 1 304 ? 6.758 2.514 8.312 1 98.69 304 ALA A C 1
ATOM 2411 O O . ALA A 1 304 ? 7.824 3.107 8.133 1 98.69 304 ALA A O 1
ATOM 2412 N N . SER A 1 305 ? 6.008 2.184 7.332 1 98.69 305 SER A N 1
ATOM 2413 C CA . SER A 1 305 ? 6.152 2.66 5.961 1 98.69 305 SER A CA 1
ATOM 2414 C C . SER A 1 305 ? 4.793 2.938 5.328 1 98.69 305 SER A C 1
ATOM 2416 O O . SER A 1 305 ? 3.766 2.451 5.809 1 98.69 305 SER A O 1
ATOM 2418 N N . CYS A 1 306 ? 4.824 3.773 4.32 1 98.75 306 CYS A N 1
ATOM 2419 C CA . CYS A 1 306 ? 3.576 4.211 3.707 1 98.75 306 CYS A CA 1
ATOM 2420 C C . CYS A 1 306 ? 3.732 4.363 2.197 1 98.75 306 CYS A C 1
ATOM 2422 O O . CYS A 1 306 ? 4.758 4.855 1.723 1 98.75 306 CYS A O 1
ATOM 2424 N N . VAL A 1 307 ? 2.758 3.834 1.46 1 98.69 307 VAL A N 1
ATOM 2425 C CA . VAL A 1 307 ? 2.539 4.246 0.078 1 98.69 307 VAL A CA 1
ATOM 2426 C C . VAL A 1 307 ? 1.41 5.27 0.016 1 98.69 307 VAL A C 1
ATOM 2428 O O . VAL A 1 307 ? 0.274 4.977 0.397 1 98.69 307 VAL A O 1
ATOM 2431 N N . HIS A 1 308 ? 1.781 6.41 -0.384 1 98.31 308 HIS A N 1
ATOM 2432 C CA . HIS A 1 308 ? 0.894 7.562 -0.502 1 98.31 308 HIS A CA 1
ATOM 2433 C C . HIS A 1 308 ? 0.595 7.879 -1.964 1 98.31 308 HIS A C 1
ATOM 2435 O O . HIS A 1 308 ? 1.503 8.203 -2.732 1 98.31 308 HIS A O 1
ATOM 2441 N N . LEU A 1 309 ? -0.684 7.73 -2.418 1 98.5 309 LEU A N 1
ATOM 2442 C CA . LEU A 1 309 ? -1.064 8.008 -3.799 1 98.5 309 LEU A CA 1
ATOM 2443 C C . LEU A 1 309 ? -1.803 9.344 -3.9 1 98.5 309 LEU A C 1
ATOM 2445 O O . LEU A 1 309 ? -2.689 9.625 -3.092 1 98.5 309 LEU A O 1
ATOM 2449 N N . CYS A 1 310 ? -1.43 10.102 -4.926 1 96.88 310 CYS A N 1
ATOM 2450 C CA . CYS A 1 310 ? -1.978 11.445 -5.105 1 96.88 310 CYS A CA 1
ATOM 2451 C C . CYS A 1 310 ? -2.346 11.695 -6.562 1 96.88 310 CYS A C 1
ATOM 2453 O O . CYS A 1 310 ? -1.747 11.109 -7.469 1 96.88 310 CYS A O 1
ATOM 2455 N N . ALA A 1 311 ? -3.338 12.516 -6.723 1 95.25 311 ALA A N 1
ATOM 2456 C CA . ALA A 1 311 ? -3.633 13.094 -8.031 1 95.25 311 ALA A CA 1
ATOM 2457 C C . ALA A 1 311 ? -3.094 14.516 -8.141 1 95.25 311 ALA A C 1
ATOM 2459 O O . ALA A 1 311 ? -2.891 15.188 -7.121 1 95.25 311 ALA A O 1
ATOM 2460 N N . MET A 1 312 ? -2.752 14.875 -9.258 1 93.25 312 MET A N 1
ATOM 2461 C CA . MET A 1 312 ? -2.365 16.25 -9.578 1 93.25 312 MET A CA 1
ATOM 2462 C C . MET A 1 312 ? -3.289 16.844 -10.633 1 93.25 312 MET A C 1
ATOM 2464 O O . MET A 1 312 ? -3.18 16.516 -11.812 1 93.25 312 MET A O 1
ATOM 2468 N N . ILE A 1 313 ? -4.145 17.734 -10.18 1 90.62 313 ILE A N 1
ATOM 2469 C CA . ILE A 1 313 ? -5.211 18.266 -11.023 1 90.62 313 ILE A CA 1
ATOM 2470 C C . ILE A 1 313 ? -4.953 19.75 -11.305 1 90.62 313 ILE A C 1
ATOM 2472 O O . ILE A 1 313 ? -4.918 20.562 -10.383 1 90.62 313 ILE A O 1
ATOM 2476 N N . PRO A 1 314 ? -4.82 20.109 -12.594 1 88.31 314 PRO A N 1
ATOM 2477 C CA . PRO A 1 314 ? -4.605 21.516 -12.914 1 88.31 314 PRO A CA 1
ATOM 2478 C C . PRO A 1 314 ? -5.762 22.406 -12.461 1 88.31 314 PRO A C 1
ATOM 2480 O O . PRO A 1 314 ? -6.926 22.016 -12.562 1 88.31 314 PRO A O 1
ATOM 2483 N N . GLN A 1 315 ? -5.352 23.516 -11.875 1 82.88 315 GLN A N 1
ATOM 2484 C CA . GLN A 1 315 ? -6.348 24.5 -11.469 1 82.88 315 GLN A CA 1
ATOM 2485 C C . GLN A 1 315 ? -6.469 25.609 -12.508 1 82.88 315 GLN A C 1
ATOM 2487 O O . GLN A 1 315 ? -5.484 25.984 -13.148 1 82.88 315 GLN A O 1
ATOM 2492 N N . SER A 1 316 ? -7.668 25.875 -13.164 1 66.5 316 SER A N 1
ATOM 2493 C CA . SER A 1 316 ? -7.848 26.953 -14.133 1 66.5 316 SER A CA 1
ATOM 2494 C C . SER A 1 316 ? -7.309 28.281 -13.602 1 66.5 316 SER A C 1
ATOM 2496 O O . SER A 1 316 ? -7.332 28.516 -12.391 1 66.5 316 SER A O 1
ATOM 2498 N N . LYS A 1 317 ? -6.449 29.125 -14.469 1 55.72 317 LYS A N 1
ATOM 2499 C CA . LYS A 1 317 ? -5.863 30.438 -14.234 1 55.72 317 LYS A CA 1
ATOM 2500 C C . LYS A 1 317 ? -6.832 31.359 -13.484 1 55.72 317 LYS A C 1
ATOM 2502 O O . LYS A 1 317 ? -6.422 32.156 -12.641 1 55.72 317 LYS A O 1
ATOM 2507 N N . GLU A 1 318 ? -7.938 31.344 -13.875 1 47.81 318 GLU A N 1
ATOM 2508 C CA . GLU A 1 318 ? -8.875 32.281 -13.266 1 47.81 318 GLU A CA 1
ATOM 2509 C C . GLU A 1 318 ? -9.047 31.984 -11.773 1 47.81 318 GLU A C 1
ATOM 2511 O O . GLU A 1 318 ? -9.133 32.906 -10.969 1 47.81 318 GLU A O 1
ATOM 2516 N N . LYS A 1 319 ? -9 30.828 -11.422 1 49.06 319 LYS A N 1
ATOM 2517 C CA . LYS A 1 319 ? -9.219 30.531 -10.008 1 49.06 319 LYS A CA 1
ATOM 2518 C C . LYS A 1 319 ? -7.945 30.719 -9.195 1 49.06 319 LYS A C 1
ATOM 2520 O O . LYS A 1 319 ? -8.008 31 -7.996 1 49.06 319 LYS A O 1
ATOM 2525 N N . ALA A 1 320 ? -6.805 30.547 -9.695 1 46.56 320 ALA A N 1
ATOM 2526 C CA . ALA A 1 320 ? -5.527 30.797 -9.031 1 46.56 320 ALA A CA 1
ATOM 2527 C C . ALA A 1 320 ? -5.383 32.281 -8.664 1 46.56 320 ALA A C 1
ATOM 2529 O O . ALA A 1 320 ? -4.809 32.594 -7.621 1 46.56 320 ALA A O 1
ATOM 2530 N N . ARG A 1 321 ? -5.777 33.219 -9.406 1 41.56 321 ARG A N 1
ATOM 2531 C CA . ARG A 1 321 ? -5.703 34.656 -9.18 1 41.56 321 ARG A CA 1
ATOM 2532 C C . ARG A 1 321 ? -6.582 35.062 -8.008 1 41.56 321 ARG A C 1
ATOM 2534 O O . ARG A 1 321 ? -6.332 36.094 -7.371 1 41.56 321 ARG A O 1
ATOM 2541 N N . GLY A 1 322 ? -7.578 34.281 -7.797 1 35.34 322 GL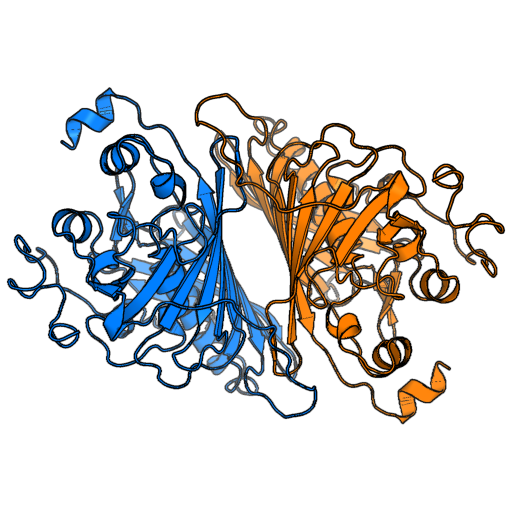Y A N 1
ATOM 2542 C CA . GLY A 1 322 ? -8.375 34.812 -6.711 1 35.34 322 GLY A CA 1
ATOM 2543 C C . GLY A 1 322 ? -7.777 34.562 -5.34 1 35.34 322 GLY A C 1
ATOM 2544 O O . GLY A 1 322 ? -8.266 35.094 -4.336 1 35.34 322 GLY A O 1
ATOM 2545 N N . LYS A 1 323 ? -6.992 33.594 -5.168 1 37.91 323 LYS A N 1
ATOM 2546 C CA . LYS A 1 323 ? -6.445 33.344 -3.836 1 37.91 323 LYS A CA 1
ATOM 2547 C C . LYS A 1 323 ? -5.133 34.094 -3.637 1 37.91 323 LYS A C 1
ATOM 2549 O O . LYS A 1 323 ? -4.527 34.031 -2.564 1 37.91 323 LYS A O 1
ATOM 2554 N N . LEU A 1 324 ? -4.438 34.594 -4.582 1 29.08 324 LEU A N 1
ATOM 2555 C CA . LEU A 1 324 ? -3.393 35.562 -4.273 1 29.08 324 LEU A CA 1
ATOM 2556 C C . LEU A 1 324 ? -3.998 36.906 -3.908 1 29.08 324 LEU A C 1
ATOM 2558 O O . LEU A 1 324 ? -4.969 37.344 -4.531 1 29.08 324 LEU A O 1
ATOM 2562 N N . MET B 1 1 ? 19.703 -16.562 -24.484 1 71.19 1 MET B N 1
ATOM 2563 C CA . MET B 1 1 ? 18.266 -16.703 -24.297 1 71.19 1 MET B CA 1
ATOM 2564 C C . MET B 1 1 ? 17.656 -17.594 -25.375 1 71.19 1 MET B C 1
ATOM 2566 O O . MET B 1 1 ? 16.516 -17.375 -25.797 1 71.19 1 MET B O 1
ATOM 2570 N N . SER B 1 2 ? 18.391 -18.578 -25.828 1 79.69 2 SER B N 1
ATOM 2571 C CA . SER B 1 2 ? 18.016 -19.453 -26.922 1 79.69 2 SER B CA 1
ATOM 2572 C C . SER B 1 2 ? 16.812 -20.312 -26.562 1 79.69 2 SER B C 1
ATOM 2574 O O . SER B 1 2 ? 16.094 -20.781 -27.438 1 79.69 2 SER B O 1
ATOM 2576 N N . ASP B 1 3 ? 16.531 -20.391 -25.297 1 89.5 3 ASP B N 1
ATOM 2577 C CA . ASP B 1 3 ? 15.438 -21.266 -24.906 1 89.5 3 ASP B CA 1
ATOM 2578 C C . ASP B 1 3 ? 14.227 -20.453 -24.453 1 89.5 3 ASP B C 1
ATOM 2580 O O . ASP B 1 3 ? 13.258 -21.016 -23.922 1 89.5 3 ASP B O 1
ATOM 2584 N N . ALA B 1 4 ? 14.234 -19.188 -24.688 1 91.62 4 ALA B N 1
ATOM 2585 C CA . ALA B 1 4 ? 13.164 -18.312 -24.219 1 91.62 4 ALA B CA 1
ATOM 2586 C C . ALA B 1 4 ? 11.844 -18.656 -24.906 1 91.62 4 ALA B C 1
ATOM 2588 O O . ALA B 1 4 ? 10.766 -18.359 -24.391 1 91.62 4 ALA B O 1
ATOM 2589 N N . HIS B 1 5 ? 11.93 -19.234 -26.062 1 93.25 5 HIS B N 1
ATOM 2590 C CA . HIS B 1 5 ? 10.719 -19.562 -26.812 1 93.25 5 HIS B CA 1
ATOM 2591 C C . HIS B 1 5 ? 10.117 -20.875 -26.328 1 93.25 5 HIS B C 1
ATOM 2593 O O . HIS B 1 5 ? 8.977 -21.203 -26.656 1 93.25 5 HIS B O 1
ATOM 2599 N N . LEU B 1 6 ? 10.844 -21.688 -25.547 1 96.56 6 LEU B N 1
ATOM 2600 C CA . LEU B 1 6 ? 10.367 -22.984 -25.062 1 96.56 6 LEU B CA 1
ATOM 2601 C C . LEU B 1 6 ? 9.586 -22.828 -23.766 1 96.56 6 LEU B C 1
ATOM 2603 O O . LEU B 1 6 ? 9.977 -22.031 -22.891 1 96.56 6 LEU B O 1
ATOM 2607 N N . PRO B 1 7 ? 8.523 -23.562 -23.625 1 97.06 7 PRO B N 1
ATOM 2608 C CA . PRO B 1 7 ? 7.762 -23.5 -22.375 1 97.06 7 PRO B CA 1
ATOM 2609 C C . PRO B 1 7 ? 8.492 -24.172 -21.219 1 97.06 7 PRO B C 1
ATOM 2611 O O . PRO B 1 7 ? 9.461 -24.906 -21.422 1 97.06 7 PRO B O 1
ATOM 2614 N N . ASN B 1 8 ? 8.023 -23.938 -20.016 1 97.62 8 ASN B N 1
ATOM 2615 C CA . ASN B 1 8 ? 8.594 -24.531 -18.812 1 97.62 8 ASN B CA 1
ATOM 2616 C C . ASN B 1 8 ? 8.469 -26.047 -18.828 1 97.62 8 ASN B C 1
ATOM 2618 O O . ASN B 1 8 ? 9.312 -26.75 -18.266 1 97.62 8 ASN B O 1
ATOM 2622 N N . SER B 1 9 ? 7.512 -26.562 -19.547 1 96.38 9 SER B N 1
ATOM 2623 C CA . SER B 1 9 ? 7.234 -28 -19.531 1 96.38 9 SER B CA 1
ATOM 2624 C C . SER B 1 9 ? 8.203 -28.75 -20.453 1 96.38 9 SER B C 1
ATOM 2626 O O . SER B 1 9 ? 8.227 -29.984 -20.453 1 96.38 9 SER B O 1
ATOM 2628 N N . HIS B 1 10 ? 8.945 -28.031 -21.219 1 96.38 10 HIS B N 1
ATOM 2629 C CA . HIS B 1 10 ? 9.875 -28.672 -22.125 1 96.38 10 HIS B CA 1
ATOM 2630 C C . HIS B 1 10 ? 10.977 -29.391 -21.359 1 96.38 10 HIS B C 1
ATOM 2632 O O . HIS B 1 10 ? 11.594 -28.828 -20.469 1 96.38 10 HIS B O 1
ATOM 2638 N N . PRO B 1 11 ? 11.312 -30.609 -21.703 1 93.56 11 PRO B N 1
ATOM 2639 C CA . PRO B 1 11 ? 12.289 -31.406 -20.969 1 93.56 11 PRO B CA 1
ATOM 2640 C C . PRO B 1 11 ? 13.68 -30.781 -20.969 1 93.56 11 PRO B C 1
ATOM 2642 O O . PRO B 1 11 ? 14.445 -30.969 -20.016 1 93.56 11 PRO B O 1
ATOM 2645 N N . ASP B 1 12 ? 14 -30.062 -21.984 1 94.44 12 ASP B N 1
ATOM 2646 C CA . ASP B 1 12 ? 15.312 -29.422 -22.062 1 94.44 12 ASP B CA 1
ATOM 2647 C C . ASP B 1 12 ? 15.391 -28.203 -21.156 1 94.44 12 ASP B C 1
ATOM 2649 O O . ASP B 1 12 ? 16.484 -27.703 -20.875 1 94.44 12 ASP B O 1
ATOM 2653 N N . VAL B 1 13 ? 14.242 -27.703 -20.75 1 96.06 13 VAL B N 1
ATOM 2654 C CA . VAL B 1 13 ? 14.172 -26.5 -19.938 1 96.06 13 VAL B CA 1
ATOM 2655 C C . VAL B 1 13 ? 14.055 -26.875 -18.469 1 96.06 13 VAL B C 1
ATOM 2657 O O . VAL B 1 13 ? 14.75 -26.328 -17.609 1 96.06 13 VAL B O 1
ATOM 2660 N N . THR B 1 14 ? 13.172 -27.781 -18.234 1 97.19 14 THR B N 1
ATOM 2661 C CA . THR B 1 14 ? 12.938 -28.234 -16.859 1 97.19 14 THR B CA 1
ATOM 2662 C C . THR B 1 14 ? 13.07 -29.766 -16.781 1 97.19 14 THR B C 1
ATOM 2664 O O . THR B 1 14 ? 12.07 -30.484 -16.781 1 97.19 14 THR B O 1
ATOM 2667 N N . PRO B 1 15 ? 14.344 -30.172 -16.578 1 94.5 15 PRO B N 1
ATOM 2668 C CA . PRO B 1 15 ? 14.484 -31.625 -16.359 1 94.5 15 PRO B CA 1
ATOM 2669 C C . PRO B 1 15 ? 13.695 -32.125 -15.156 1 94.5 15 PRO B C 1
ATOM 2671 O O . PRO B 1 15 ? 13.719 -31.484 -14.102 1 94.5 15 PRO B O 1
ATOM 2674 N N . GLY B 1 16 ? 12.945 -33.125 -15.312 1 94.81 16 GLY B N 1
ATOM 2675 C CA . GLY B 1 16 ? 12.156 -33.656 -14.219 1 94.81 16 GLY B CA 1
ATOM 2676 C C . GLY B 1 16 ? 10.719 -33.156 -14.219 1 94.81 16 GLY B C 1
ATOM 2677 O O . GLY B 1 16 ? 9.945 -33.5 -13.312 1 94.81 16 GLY B O 1
ATOM 2678 N N . TRP B 1 17 ? 10.422 -32.375 -15.156 1 95.25 17 TRP B N 1
ATOM 2679 C CA . TRP B 1 17 ? 9.039 -31.922 -15.266 1 95.25 17 TRP B CA 1
ATOM 2680 C C . TRP B 1 17 ? 8.07 -33.094 -15.289 1 95.25 17 TRP B C 1
ATOM 2682 O O . TRP B 1 17 ? 8.32 -34.094 -15.961 1 95.25 17 TRP B O 1
ATOM 2692 N N . GLU B 1 18 ? 7.023 -33 -14.516 1 93.88 18 GLU B N 1
ATOM 2693 C CA . GLU B 1 18 ? 5.902 -33.938 -14.555 1 93.88 18 GLU B CA 1
ATOM 2694 C C . GLU B 1 18 ? 4.594 -33.219 -14.859 1 93.88 18 GLU B C 1
ATOM 2696 O O . GLU B 1 18 ? 4.281 -32.188 -14.242 1 93.88 18 GLU B O 1
ATOM 2701 N N . ASP B 1 19 ? 3.865 -33.781 -15.75 1 94.31 19 ASP B N 1
ATOM 2702 C CA . ASP B 1 19 ? 2.574 -33.188 -16.094 1 94.31 19 ASP B CA 1
ATOM 2703 C C . ASP B 1 19 ? 1.612 -33.25 -14.906 1 94.31 19 ASP B C 1
ATOM 2705 O O . ASP B 1 19 ? 1.634 -34.219 -14.141 1 94.31 19 ASP B O 1
ATOM 2709 N N . TYR B 1 20 ? 0.805 -32.219 -14.898 1 93.5 20 TYR B N 1
ATOM 2710 C CA . TYR B 1 20 ? -0.217 -32.219 -13.859 1 93.5 20 TYR B CA 1
ATOM 2711 C C . TYR B 1 20 ? -1.312 -33.25 -14.172 1 93.5 20 TYR B C 1
ATOM 2713 O O . TYR B 1 20 ? -1.55 -33.562 -15.336 1 93.5 20 TYR B O 1
ATOM 2721 N N . GLU B 1 21 ? -2.012 -33.688 -13.109 1 93.25 21 GLU B N 1
ATOM 2722 C CA . GLU B 1 21 ? -3.15 -34.594 -13.258 1 93.25 21 GLU B CA 1
ATOM 2723 C C . GLU B 1 21 ? -4.422 -33.844 -13.609 1 93.25 21 GLU B C 1
ATOM 2725 O O . GLU B 1 21 ? -5.508 -34.406 -13.672 1 93.25 21 GLU B O 1
ATOM 2730 N N . PHE B 1 22 ? -4.32 -32.531 -13.742 1 94.56 22 PHE B N 1
ATOM 2731 C CA . PHE B 1 22 ? -5.414 -31.641 -14.094 1 94.56 22 PHE B CA 1
ATOM 2732 C C . PHE B 1 22 ? -5.012 -30.734 -15.25 1 94.56 22 PHE B C 1
ATOM 2734 O O . PHE B 1 22 ? -3.82 -30.562 -15.523 1 94.56 22 PHE B O 1
ATOM 2741 N N . PRO B 1 23 ? -5.98 -30.172 -15.945 1 94.88 23 PRO B N 1
ATOM 2742 C CA . PRO B 1 23 ? -5.676 -29.312 -17.094 1 94.88 23 PRO B CA 1
ATOM 2743 C C . PRO B 1 23 ? -4.879 -28.062 -16.719 1 94.88 23 PRO B C 1
ATOM 2745 O O . PRO B 1 23 ? -5.109 -27.5 -15.648 1 94.88 23 PRO B O 1
ATOM 2748 N N . ARG B 1 24 ? -4.008 -27.641 -17.578 1 94.81 24 ARG B N 1
ATOM 2749 C CA . ARG B 1 24 ? -3.273 -26.391 -17.438 1 94.81 24 ARG B CA 1
ATOM 2750 C C . ARG B 1 24 ? -4.066 -25.219 -18 1 94.81 24 ARG B C 1
ATOM 2752 O O . ARG B 1 24 ? -3.736 -24.703 -19.062 1 94.81 24 ARG B O 1
ATOM 2759 N N . THR B 1 25 ? -5.016 -24.75 -17.297 1 97.12 25 THR B N 1
ATOM 2760 C CA . THR B 1 25 ? -5.867 -23.656 -17.719 1 97.12 25 THR B CA 1
ATOM 2761 C C . THR B 1 25 ? -5.113 -22.328 -17.656 1 97.12 25 THR B C 1
ATOM 2763 O O . THR B 1 25 ? -4.609 -21.953 -16.594 1 97.12 25 THR B O 1
ATOM 2766 N N . GLY B 1 26 ? -5 -21.641 -18.781 1 97.5 26 GLY B N 1
ATOM 2767 C CA . GLY B 1 26 ? -4.359 -20.328 -18.797 1 97.5 26 GLY B CA 1
ATOM 2768 C C . GLY B 1 26 ? -5.105 -19.297 -17.984 1 97.5 26 GLY B C 1
ATOM 2769 O O . GLY B 1 26 ? -6.289 -19.469 -17.688 1 97.5 26 GLY B O 1
ATOM 2770 N N . LEU B 1 27 ? -4.453 -18.203 -17.656 1 98.25 27 LEU B N 1
ATOM 2771 C CA . LEU B 1 27 ? -5.02 -17.188 -16.766 1 98.25 27 LEU B CA 1
ATOM 2772 C C . LEU B 1 27 ? -6.266 -16.562 -17.375 1 98.25 27 LEU B C 1
ATOM 2774 O O . LEU B 1 27 ? -7.297 -16.438 -16.703 1 98.25 27 LEU B O 1
ATOM 2778 N N . PRO B 1 28 ? -6.246 -16.172 -18.688 1 97.75 28 PRO B N 1
ATOM 2779 C CA . PRO B 1 28 ? -7.426 -15.523 -19.266 1 97.75 28 PRO B CA 1
ATOM 2780 C C . PRO B 1 28 ? -8.695 -16.375 -19.125 1 97.75 28 PRO B C 1
ATOM 2782 O O . PRO B 1 28 ? -9.766 -15.836 -18.844 1 97.75 28 PRO B O 1
ATOM 2785 N N . GLU B 1 29 ? -8.531 -17.625 -19.266 1 98.06 29 GLU B N 1
ATOM 2786 C CA . GLU B 1 29 ? -9.672 -18.516 -19.109 1 98.06 29 GLU B CA 1
ATOM 2787 C C . GLU B 1 29 ? -10.016 -18.734 -17.641 1 98.06 29 GLU B C 1
ATOM 2789 O O . GLU B 1 29 ? -11.188 -18.766 -17.266 1 98.06 29 GLU B O 1
ATOM 2794 N N . ALA B 1 30 ? -9.031 -18.812 -16.828 1 98.62 30 ALA B N 1
ATOM 2795 C CA . ALA B 1 30 ? -9.188 -19.172 -15.43 1 98.62 30 ALA B CA 1
ATOM 2796 C C . ALA B 1 30 ? -9.922 -18.062 -14.664 1 98.62 30 ALA B C 1
ATOM 2798 O O . ALA B 1 30 ? -10.578 -18.328 -13.656 1 98.62 30 ALA B O 1
ATOM 2799 N N . ILE B 1 31 ? -9.844 -16.797 -15.117 1 98.75 31 ILE B N 1
ATOM 2800 C CA . ILE B 1 31 ? -10.336 -15.68 -14.32 1 98.75 31 ILE B CA 1
ATOM 2801 C C . ILE B 1 31 ? -11.711 -15.242 -14.828 1 98.75 31 ILE B C 1
ATOM 2803 O O . ILE B 1 31 ? -12.281 -14.266 -14.344 1 98.75 31 ILE B O 1
ATOM 2807 N N . LYS B 1 32 ? -12.234 -15.922 -15.781 1 98.69 32 LYS B N 1
ATOM 2808 C CA . LYS B 1 32 ? -13.539 -15.555 -16.328 1 98.69 32 LYS B CA 1
ATOM 2809 C C . LYS B 1 32 ? -14.633 -15.703 -15.281 1 98.69 32 LYS B C 1
ATOM 2811 O O . LYS B 1 32 ? -14.664 -16.688 -14.539 1 98.69 32 LYS B O 1
ATOM 2816 N N . THR B 1 33 ? -15.477 -14.719 -15.164 1 98.75 33 THR B N 1
ATOM 2817 C CA . THR B 1 33 ? -16.672 -14.75 -14.328 1 98.75 33 THR B CA 1
ATOM 2818 C C . THR B 1 33 ? -17.906 -14.359 -15.133 1 98.75 33 THR B C 1
ATOM 2820 O O . THR B 1 33 ? -17.797 -13.734 -16.188 1 98.75 33 THR B O 1
ATOM 2823 N N . LYS B 1 34 ? -19.016 -14.75 -14.703 1 97.88 34 LYS B N 1
ATOM 2824 C CA . LYS B 1 34 ? -20.281 -14.422 -15.344 1 97.88 34 LYS B CA 1
ATOM 2825 C C . LYS B 1 34 ? -21.297 -13.883 -14.328 1 97.88 34 LYS B C 1
ATOM 2827 O O . LYS B 1 34 ? -21.312 -14.32 -13.172 1 97.88 34 LYS B O 1
ATOM 2832 N N . PRO B 1 35 ? -22.125 -13.016 -14.766 1 97.12 35 PRO B N 1
ATOM 2833 C CA . PRO B 1 35 ? -23.156 -12.531 -13.852 1 97.12 35 PRO B CA 1
ATOM 2834 C C . PRO B 1 35 ? -24.031 -13.656 -13.297 1 97.12 35 PRO B C 1
ATOM 2836 O O . PRO B 1 35 ? -24.359 -14.609 -14.023 1 97.12 35 PRO B O 1
ATOM 2839 N N . VAL B 1 36 ? -24.344 -13.578 -12.016 1 95.81 36 VAL B N 1
ATOM 2840 C CA . VAL B 1 36 ? -25.25 -14.531 -11.391 1 95.81 36 VAL B CA 1
ATOM 2841 C C . VAL B 1 36 ? -26.688 -14.172 -11.734 1 95.81 36 VAL B C 1
ATOM 2843 O O . VAL B 1 36 ? -27.125 -13.039 -11.5 1 95.81 36 VAL B O 1
ATOM 2846 N N . GLU B 1 37 ? -27.406 -15.117 -12.211 1 91.69 37 GLU B N 1
ATOM 2847 C CA . GLU B 1 37 ? -28.797 -14.883 -12.578 1 91.69 37 GLU B CA 1
ATOM 2848 C C . GLU B 1 37 ? -29.641 -14.5 -11.359 1 91.69 37 GLU B C 1
ATOM 2850 O O . GLU B 1 37 ? -29.484 -15.094 -10.289 1 91.69 37 GLU B O 1
ATOM 2855 N N . GLY B 1 38 ? -30.5 -13.5 -11.516 1 89.38 38 GLY B N 1
ATOM 2856 C CA . GLY B 1 38 ? -31.375 -13.07 -10.445 1 89.38 38 GLY B CA 1
ATOM 2857 C C . GLY B 1 38 ? -30.734 -12.055 -9.516 1 89.38 38 GLY B C 1
ATOM 2858 O O . GLY B 1 38 ? -31.391 -11.516 -8.625 1 89.38 38 GLY B O 1
ATOM 2859 N N . SER B 1 39 ? -29.484 -11.859 -9.773 1 88.44 39 SER B N 1
ATOM 2860 C CA . SER B 1 39 ? -28.844 -10.828 -8.961 1 88.44 39 SER B CA 1
ATOM 2861 C C . SER B 1 39 ? -29.125 -9.438 -9.516 1 88.44 39 SER B C 1
ATOM 2863 O O . SER B 1 39 ? -29.734 -9.297 -10.57 1 88.44 39 SER B O 1
ATOM 2865 N N . ASN B 1 40 ? -28.953 -8.312 -8.844 1 90.25 40 ASN B N 1
ATOM 2866 C CA . ASN B 1 40 ? -29.141 -6.934 -9.281 1 90.25 40 ASN B CA 1
ATOM 2867 C C . ASN B 1 40 ? -27.938 -6.441 -10.086 1 90.25 40 ASN B C 1
ATOM 2869 O O . ASN B 1 40 ? -27.641 -5.242 -10.102 1 90.25 40 ASN B O 1
ATOM 2873 N N . GLY B 1 41 ? -27.172 -7.473 -10.688 1 93 41 GLY B N 1
ATOM 2874 C CA . GLY B 1 41 ? -26.016 -7.105 -11.484 1 93 41 GLY B CA 1
ATOM 2875 C C . GLY B 1 41 ? -24.781 -6.844 -10.641 1 93 41 GLY B C 1
ATOM 2876 O O . GLY B 1 41 ? -23.812 -6.254 -11.125 1 93 41 GLY B O 1
ATOM 2877 N N . ASP B 1 42 ? -24.766 -7.223 -9.414 1 96.94 42 ASP B N 1
ATOM 2878 C CA . ASP B 1 42 ? -23.656 -6.914 -8.516 1 96.94 42 ASP B CA 1
ATOM 2879 C C . ASP B 1 42 ? -22.984 -8.188 -8.016 1 96.94 42 ASP B C 1
ATOM 2881 O O . ASP B 1 42 ? -22.219 -8.156 -7.047 1 96.94 42 ASP B O 1
ATOM 2885 N N . LYS B 1 43 ? -23.359 -9.32 -8.641 1 97.5 43 LYS B N 1
ATOM 2886 C CA . LYS B 1 43 ? -22.766 -10.602 -8.273 1 97.5 43 LYS B CA 1
ATOM 2887 C C . LYS B 1 43 ? -22.359 -11.383 -9.516 1 97.5 43 LYS B C 1
ATOM 2889 O O . LYS B 1 43 ? -23.094 -11.43 -10.5 1 97.5 43 LYS B O 1
ATOM 2894 N N . TYR B 1 44 ? -21.203 -11.914 -9.477 1 98.56 44 TYR B N 1
ATOM 2895 C CA . TYR B 1 44 ? -20.656 -12.758 -10.531 1 98.56 44 TYR B CA 1
ATOM 2896 C C . TYR B 1 44 ? -20.172 -14.094 -9.977 1 98.56 44 TYR B C 1
ATOM 2898 O O . TYR B 1 44 ? -19.906 -14.211 -8.781 1 98.56 44 TYR B O 1
ATOM 2906 N N . SER B 1 45 ? -20.078 -15.109 -10.805 1 98.31 45 SER B N 1
ATOM 2907 C CA . SER B 1 4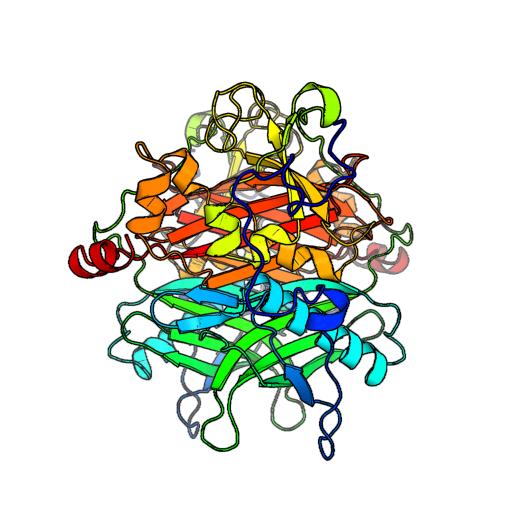5 ? -19.625 -16.422 -10.375 1 98.31 45 SER B CA 1
ATOM 2908 C C . SER B 1 45 ? -18.516 -16.953 -11.289 1 98.31 45 SER B C 1
ATOM 2910 O O . SER B 1 45 ? -18.438 -16.562 -12.453 1 98.31 45 SER B O 1
ATOM 2912 N N . GLY B 1 46 ? -17.656 -17.688 -10.742 1 98.38 46 GLY B N 1
ATOM 2913 C CA . GLY B 1 46 ? -16.578 -18.359 -11.445 1 98.38 46 GLY B CA 1
ATOM 2914 C C . GLY B 1 46 ? -16.109 -19.625 -10.734 1 98.38 46 GLY B C 1
ATOM 2915 O O . GLY B 1 46 ? -16.766 -20.109 -9.82 1 98.38 46 GLY B O 1
ATOM 2916 N N . SER B 1 47 ? -15.008 -20.203 -11.211 1 98.44 47 SER B N 1
ATOM 2917 C CA . SER B 1 47 ? -14.453 -21.422 -10.625 1 98.44 47 SER B CA 1
ATOM 2918 C C . SER B 1 47 ? -12.93 -21.406 -10.672 1 98.44 47 SER B C 1
ATOM 2920 O O . SER B 1 47 ? -12.336 -21.078 -11.695 1 98.44 47 SER B O 1
ATOM 2922 N N . VAL B 1 48 ? -12.367 -21.781 -9.555 1 98.19 48 VAL B N 1
ATOM 2923 C CA . VAL B 1 48 ? -10.914 -21.844 -9.461 1 98.19 48 VAL B CA 1
ATOM 2924 C C . VAL B 1 48 ? -10.414 -23.156 -10.062 1 98.19 48 VAL B C 1
ATOM 2926 O O . VAL B 1 48 ? -10.727 -24.234 -9.547 1 98.19 48 VAL B O 1
ATOM 2929 N N . PRO B 1 49 ? -9.625 -23.109 -11.102 1 97.94 49 PRO B N 1
ATOM 2930 C CA . PRO B 1 49 ? -8.984 -24.344 -11.562 1 97.94 49 PRO B CA 1
ATOM 2931 C C . PRO B 1 49 ? -7.867 -24.812 -10.641 1 97.94 49 PRO B C 1
ATOM 2933 O O . PRO B 1 49 ? -7.156 -23.984 -10.055 1 97.94 49 PRO B O 1
ATOM 2936 N N . LEU B 1 50 ? -7.633 -26.062 -10.57 1 96.06 50 LEU B N 1
ATOM 2937 C CA . LEU B 1 50 ? -6.641 -26.656 -9.672 1 96.06 50 LEU B CA 1
ATOM 2938 C C . LEU B 1 50 ? -5.242 -26.125 -9.984 1 96.06 50 LEU B C 1
ATOM 2940 O O . LEU B 1 50 ? -4.414 -25.984 -9.086 1 96.06 50 LEU B O 1
ATOM 2944 N N . VAL B 1 51 ? -4.949 -25.812 -11.234 1 96.62 51 VAL B N 1
ATOM 2945 C CA . VAL B 1 51 ? -3.615 -25.406 -11.656 1 96.62 51 VAL B CA 1
ATOM 2946 C C . VAL B 1 51 ? -3.271 -24.047 -11.023 1 96.62 51 VAL B C 1
ATOM 2948 O O . VAL B 1 51 ? -2.102 -23.672 -10.969 1 96.62 51 VAL B O 1
ATOM 2951 N N . TRP B 1 52 ? -4.285 -23.281 -10.516 1 97.62 52 TRP B N 1
ATOM 2952 C CA . TRP B 1 52 ? -4.062 -21.984 -9.891 1 97.62 52 TRP B CA 1
ATOM 2953 C C . TRP B 1 52 ? -4.148 -22.078 -8.375 1 97.62 52 TRP B C 1
ATOM 2955 O O . TRP B 1 52 ? -4.328 -21.078 -7.684 1 97.62 52 TRP B O 1
ATOM 2965 N N . CYS B 1 53 ? -4.043 -23.281 -7.879 1 95.81 53 CYS B N 1
ATOM 2966 C CA . CYS B 1 53 ? -4.027 -23.547 -6.441 1 95.81 53 CYS B CA 1
ATOM 2967 C C . CYS B 1 53 ? -2.637 -23.953 -5.977 1 95.81 53 CYS B C 1
ATOM 2969 O O . CYS B 1 53 ? -1.848 -24.484 -6.758 1 95.81 53 CYS B O 1
ATOM 2971 N N . ALA B 1 54 ? -2.312 -23.594 -4.812 1 84.19 54 ALA B N 1
ATOM 2972 C CA . ALA B 1 54 ? -1.087 -24.031 -4.145 1 84.19 54 ALA B CA 1
ATOM 2973 C C . ALA B 1 54 ? -1.396 -24.672 -2.799 1 84.19 54 ALA B C 1
ATOM 2975 O O . ALA B 1 54 ? -2.477 -24.469 -2.238 1 84.19 54 ALA B O 1
ATOM 2976 N N . ASN B 1 55 ? -0.452 -25.562 -2.471 1 73.75 55 ASN B N 1
ATOM 2977 C CA . ASN B 1 55 ? -0.612 -26.172 -1.157 1 73.75 55 ASN B CA 1
ATOM 2978 C C . ASN B 1 55 ? -0.411 -25.156 -0.034 1 73.75 55 ASN B C 1
ATOM 2980 O O . ASN B 1 55 ? 0.643 -24.531 0.057 1 73.75 55 ASN B O 1
ATOM 2984 N N . ALA B 1 56 ? -1.432 -24.75 0.428 1 59.53 56 ALA B N 1
ATOM 2985 C CA . ALA B 1 56 ? -1.418 -23.859 1.586 1 59.53 56 ALA B CA 1
ATOM 2986 C C . ALA B 1 56 ? -1.683 -24.625 2.875 1 59.53 56 ALA B C 1
ATOM 2988 O O . ALA B 1 56 ? -2.826 -24.719 3.332 1 59.53 56 ALA B O 1
ATOM 2989 N N . GLY B 1 57 ? -0.643 -25.234 3.426 1 54.22 57 GLY B N 1
ATOM 2990 C CA . GLY B 1 57 ? -0.861 -26.078 4.59 1 54.22 57 GLY B CA 1
ATOM 2991 C C . GLY B 1 57 ? -1.65 -27.328 4.273 1 54.22 57 GLY B C 1
ATOM 2992 O O . GLY B 1 57 ? -1.232 -28.141 3.445 1 54.22 57 GLY B O 1
ATOM 2993 N N . ARG B 1 58 ? -2.887 -27.391 4.953 1 54.22 58 ARG B N 1
ATOM 2994 C CA . ARG B 1 58 ? -3.717 -28.594 4.957 1 54.22 58 ARG B CA 1
ATOM 2995 C C . ARG B 1 58 ? -4.66 -28.609 3.76 1 54.22 58 ARG B C 1
ATOM 2997 O O . ARG B 1 58 ? -5.309 -29.625 3.49 1 54.22 58 ARG B O 1
ATOM 3004 N N . THR B 1 59 ? -4.699 -27.406 3.113 1 68.38 59 THR B N 1
ATOM 3005 C CA . THR B 1 59 ? -5.727 -27.359 2.078 1 68.38 59 THR B CA 1
ATOM 3006 C C . THR B 1 59 ? -5.188 -26.703 0.81 1 68.38 59 THR B C 1
ATOM 3008 O O . THR B 1 59 ? -4.355 -25.797 0.878 1 68.38 59 THR B O 1
ATOM 3011 N N . LEU B 1 60 ? -5.555 -27.281 -0.242 1 83.25 60 LEU B N 1
ATOM 3012 C CA . LEU B 1 60 ? -5.305 -26.688 -1.551 1 83.25 60 LEU B CA 1
ATOM 3013 C C . LEU B 1 60 ? -6.16 -25.438 -1.757 1 83.25 60 LEU B C 1
ATOM 3015 O O . LEU B 1 60 ? -7.383 -25.5 -1.605 1 83.25 60 LEU B O 1
ATOM 3019 N N . SER B 1 61 ? -5.496 -24.312 -1.918 1 93.5 61 SER B N 1
ATOM 3020 C CA . SER B 1 61 ? -6.223 -23.062 -2.043 1 93.5 61 SER B CA 1
ATOM 3021 C C . SER B 1 61 ? -5.699 -22.234 -3.211 1 93.5 61 SER B C 1
ATOM 3023 O O . SER B 1 61 ? -4.543 -22.375 -3.617 1 93.5 61 SER B O 1
ATOM 3025 N N . ALA B 1 62 ? -6.598 -21.406 -3.705 1 97.06 62 ALA B N 1
ATOM 3026 C CA . ALA B 1 62 ? -6.258 -20.531 -4.828 1 97.06 62 ALA B CA 1
ATOM 3027 C C . ALA B 1 62 ? -5.082 -19.625 -4.484 1 97.06 62 ALA B C 1
ATOM 3029 O O . ALA B 1 62 ? -4.984 -19.125 -3.363 1 97.06 62 ALA B O 1
ATOM 3030 N N . HIS B 1 63 ? -4.203 -19.438 -5.457 1 96.69 63 HIS B N 1
ATOM 3031 C CA . HIS B 1 63 ? -3.078 -18.516 -5.359 1 96.69 63 HIS B CA 1
ATOM 3032 C C . HIS B 1 63 ? -3.559 -17.094 -5.125 1 96.69 63 HIS B C 1
ATOM 3034 O O . HIS B 1 63 ? -4.551 -16.656 -5.715 1 96.69 63 HIS B O 1
ATOM 3040 N N . GLY B 1 64 ? -2.867 -16.344 -4.254 1 97.25 64 GLY B N 1
ATOM 3041 C CA . GLY B 1 64 ? -3.268 -14.984 -3.928 1 97.25 64 GLY B CA 1
ATOM 3042 C C . GLY B 1 64 ? -3.338 -14.078 -5.141 1 97.25 64 GLY B C 1
ATOM 3043 O O . GLY B 1 64 ? -4.277 -13.289 -5.281 1 97.25 64 GLY B O 1
ATOM 3044 N N . GLY B 1 65 ? -2.314 -14.164 -6.012 1 98.25 65 GLY B N 1
ATOM 3045 C CA . GLY B 1 65 ? -2.314 -13.375 -7.23 1 98.25 65 GLY B CA 1
ATOM 3046 C C . GLY B 1 65 ? -3.496 -13.672 -8.133 1 98.25 65 GLY B C 1
ATOM 3047 O O . GLY B 1 65 ? -4.043 -12.766 -8.773 1 98.25 65 GLY B O 1
ATOM 3048 N N . TYR B 1 66 ? -3.848 -14.938 -8.18 1 98.5 66 TYR B N 1
ATOM 3049 C CA . TYR B 1 66 ? -5.043 -15.328 -8.914 1 98.5 66 TYR B CA 1
ATOM 3050 C C . TYR B 1 66 ? -6.285 -14.656 -8.336 1 98.5 66 TYR B C 1
ATOM 3052 O O . TYR B 1 66 ? -7.09 -14.086 -9.078 1 98.5 66 TYR B O 1
ATOM 3060 N N . CYS B 1 67 ? -6.438 -14.703 -7.016 1 98.81 67 CYS B N 1
ATOM 3061 C CA . CYS B 1 67 ? -7.578 -14.086 -6.352 1 98.81 67 CYS B CA 1
ATOM 3062 C C . CYS B 1 67 ? -7.633 -12.586 -6.648 1 98.81 67 CYS B C 1
ATOM 3064 O O . CYS B 1 67 ? -8.695 -12.055 -6.961 1 98.81 67 CYS B O 1
ATOM 3066 N N . ALA B 1 68 ? -6.508 -11.961 -6.562 1 98.88 68 ALA B N 1
ATOM 3067 C CA . ALA B 1 68 ? -6.43 -10.523 -6.832 1 98.88 68 ALA B CA 1
ATOM 3068 C C . ALA B 1 68 ? -6.848 -10.211 -8.266 1 98.88 68 ALA B C 1
ATOM 3070 O O . ALA B 1 68 ? -7.562 -9.234 -8.516 1 98.88 68 ALA B O 1
ATOM 3071 N N . THR B 1 69 ? -6.422 -11.031 -9.18 1 98.88 69 THR B N 1
ATOM 3072 C CA . THR B 1 69 ? -6.75 -10.844 -10.594 1 98.88 69 THR B CA 1
ATOM 3073 C C . THR B 1 69 ? -8.25 -11.008 -10.828 1 98.88 69 THR B C 1
ATOM 3075 O O . THR B 1 69 ? -8.867 -10.211 -11.531 1 98.88 69 THR B O 1
ATOM 3078 N N . VAL B 1 70 ? -8.82 -12.039 -10.203 1 98.94 70 VAL B N 1
ATOM 3079 C CA . VAL B 1 70 ? -10.258 -12.281 -10.336 1 98.94 70 VAL B CA 1
ATOM 3080 C C . VAL B 1 70 ? -11.031 -11.07 -9.82 1 98.94 70 VAL B C 1
ATOM 3082 O O . VAL B 1 70 ? -11.945 -10.586 -10.492 1 98.94 70 VAL B O 1
ATOM 3085 N N . LEU B 1 71 ? -10.641 -10.562 -8.688 1 98.94 71 LEU B N 1
ATOM 3086 C CA . LEU B 1 71 ? -11.305 -9.406 -8.102 1 98.94 71 LEU B CA 1
ATOM 3087 C C . LEU B 1 71 ? -11.188 -8.188 -9.016 1 98.94 71 LEU B C 1
ATOM 3089 O O . LEU B 1 71 ? -12.18 -7.512 -9.289 1 98.94 71 LEU B O 1
ATOM 3093 N N . MET B 1 72 ? -10.062 -7.934 -9.523 1 98.88 72 MET B N 1
ATOM 3094 C CA . MET B 1 72 ? -9.781 -6.762 -10.352 1 98.88 72 MET B CA 1
ATOM 3095 C C . MET B 1 72 ? -10.547 -6.836 -11.672 1 98.88 72 MET B C 1
ATOM 3097 O O . MET B 1 72 ? -11.203 -5.875 -12.062 1 98.88 72 MET B O 1
ATOM 3101 N N . THR B 1 73 ? -10.492 -7.992 -12.328 1 98.81 73 THR B N 1
ATOM 3102 C CA . THR B 1 73 ? -11.086 -8.109 -13.656 1 98.81 73 THR B CA 1
ATOM 3103 C C . THR B 1 73 ? -12.609 -8.164 -13.57 1 98.81 73 THR B C 1
ATOM 3105 O O . THR B 1 73 ? -13.305 -7.66 -14.453 1 98.81 73 THR B O 1
ATOM 3108 N N . THR B 1 74 ? -13.109 -8.82 -12.516 1 98.88 74 THR B N 1
ATOM 3109 C CA . THR B 1 74 ? -14.555 -8.805 -12.32 1 98.88 74 THR B CA 1
ATOM 3110 C C . THR B 1 74 ? -15.047 -7.395 -12.031 1 98.88 74 THR B C 1
ATOM 3112 O O . THR B 1 74 ? -16.078 -6.973 -12.562 1 98.88 74 THR B O 1
ATOM 3115 N N . ALA B 1 75 ? -14.305 -6.668 -11.219 1 98.88 75 ALA B N 1
ATOM 3116 C CA . ALA B 1 75 ? -14.656 -5.277 -10.953 1 98.88 75 ALA B CA 1
ATOM 3117 C C . ALA B 1 75 ? -14.625 -4.445 -12.234 1 98.88 75 ALA B C 1
ATOM 3119 O O . ALA B 1 75 ? -15.453 -3.551 -12.422 1 98.88 75 ALA B O 1
ATOM 3120 N N . ARG B 1 76 ? -13.648 -4.703 -13.062 1 98.5 76 ARG B N 1
ATOM 3121 C CA . ARG B 1 76 ? -13.547 -4.012 -14.344 1 98.5 76 ARG B CA 1
ATOM 3122 C C . ARG B 1 76 ? -14.773 -4.27 -15.203 1 98.5 76 ARG B C 1
ATOM 3124 O O . ARG B 1 76 ? -15.336 -3.338 -15.789 1 98.5 76 ARG B O 1
ATOM 3131 N N . GLN B 1 77 ? -15.18 -5.52 -15.266 1 97.94 77 GLN B N 1
ATOM 3132 C CA . GLN B 1 77 ? -16.391 -5.891 -15.984 1 97.94 77 GLN B CA 1
ATOM 3133 C C . GLN B 1 77 ? -17.609 -5.191 -15.398 1 97.94 77 GLN B C 1
ATOM 3135 O O . GLN B 1 77 ? -18.406 -4.59 -16.141 1 97.94 77 GLN B O 1
ATOM 3140 N N . TYR B 1 78 ? -17.75 -5.227 -14.125 1 98.25 78 TYR B N 1
ATOM 3141 C CA . TYR B 1 78 ? -18.844 -4.574 -13.398 1 98.25 78 TYR B CA 1
ATOM 3142 C C . TYR B 1 78 ? -18.859 -3.078 -13.695 1 98.25 78 TYR B C 1
ATOM 3144 O O . TYR B 1 78 ? -19.922 -2.516 -13.984 1 98.25 78 TYR B O 1
ATOM 3152 N N . ASN B 1 79 ? -17.719 -2.461 -13.633 1 97.94 79 ASN B N 1
ATOM 3153 C CA . ASN B 1 79 ? -17.594 -1.03 -13.883 1 97.94 79 ASN B CA 1
ATOM 3154 C C . ASN B 1 79 ? -18.078 -0.663 -15.281 1 97.94 79 ASN B C 1
ATOM 3156 O O . ASN B 1 79 ? -18.828 0.311 -15.453 1 97.94 79 ASN B O 1
ATOM 3160 N N . ARG B 1 80 ? -17.734 -1.43 -16.266 1 96.12 80 ARG B N 1
ATOM 3161 C CA . ARG B 1 80 ? -18.109 -1.181 -17.656 1 96.12 80 ARG B CA 1
ATOM 3162 C C . ARG B 1 80 ? -19.625 -1.359 -17.844 1 96.12 80 ARG B C 1
ATOM 3164 O O . ARG B 1 80 ? -20.25 -0.605 -18.594 1 96.12 80 ARG B O 1
ATOM 3171 N N . GLU B 1 81 ? -20.156 -2.336 -17.172 1 95.31 81 GLU B N 1
ATOM 3172 C CA . GLU B 1 81 ? -21.578 -2.654 -17.328 1 95.31 81 GLU B CA 1
ATOM 3173 C C . GLU B 1 81 ? -22.453 -1.678 -16.562 1 95.31 81 GLU B C 1
ATOM 3175 O O . GLU B 1 81 ? -23.5 -1.24 -17.062 1 95.31 81 GLU B O 1
ATOM 3180 N N . LYS B 1 82 ? -22.062 -1.334 -15.398 1 95.5 82 LYS B N 1
ATOM 3181 C CA . LYS B 1 82 ? -22.859 -0.503 -14.516 1 95.5 82 LYS B CA 1
ATOM 3182 C C . LYS B 1 82 ? -22.641 0.98 -14.797 1 95.5 82 LYS B C 1
ATOM 3184 O O . LYS B 1 82 ? -23.562 1.792 -14.625 1 95.5 82 LYS B O 1
ATOM 3189 N N . HIS B 1 83 ? -21.406 1.311 -15.141 1 95.94 83 HIS B N 1
ATOM 3190 C CA . HIS B 1 83 ? -21.031 2.695 -15.391 1 95.94 83 HIS B CA 1
ATOM 3191 C C . HIS B 1 83 ? -20.516 2.873 -16.812 1 95.94 83 HIS B C 1
ATOM 3193 O O . HIS B 1 83 ? -19.328 3.15 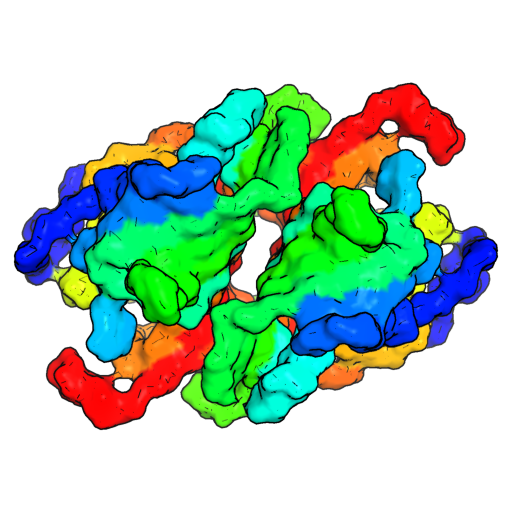-17.016 1 95.94 83 HIS B O 1
ATOM 3199 N N . GLN B 1 84 ? -21.375 2.918 -17.766 1 93.81 84 GLN B N 1
ATOM 3200 C CA . GLN B 1 84 ? -21.031 2.893 -19.188 1 93.81 84 GLN B CA 1
ATOM 3201 C C . GLN B 1 84 ? -20.172 4.094 -19.562 1 93.81 84 GLN B C 1
ATOM 3203 O O . GLN B 1 84 ? -19.266 3.979 -20.406 1 93.81 84 GLN B O 1
ATOM 3208 N N . GLU B 1 85 ? -20.406 5.191 -18.906 1 94.75 85 GLU B N 1
ATOM 3209 C CA . GLU B 1 85 ? -19.641 6.406 -19.203 1 94.75 85 GLU B CA 1
ATOM 3210 C C . GLU B 1 85 ? -18.203 6.285 -18.734 1 94.75 85 GLU B C 1
ATOM 3212 O O . GLU B 1 85 ? -17.344 7.074 -19.141 1 94.75 85 GLU B O 1
ATOM 3217 N N . LEU B 1 86 ? -17.938 5.277 -17.906 1 95 86 LEU B N 1
ATOM 3218 C CA . LEU B 1 86 ? -16.609 5.066 -17.344 1 95 86 LEU B CA 1
ATOM 3219 C C . LEU B 1 86 ? -15.969 3.816 -17.922 1 95 86 LEU B C 1
ATOM 3221 O O . LEU B 1 86 ? -15.008 3.281 -17.359 1 95 86 LEU B O 1
ATOM 3225 N N . ALA B 1 87 ? -16.453 3.393 -19.047 1 93.12 87 ALA B N 1
ATOM 3226 C CA . ALA B 1 87 ? -16 2.15 -19.672 1 93.12 87 ALA B CA 1
ATOM 3227 C C . ALA B 1 87 ? -14.539 2.26 -20.109 1 93.12 87 ALA B C 1
ATOM 3229 O O . ALA B 1 87 ? -13.859 1.247 -20.281 1 93.12 87 ALA B O 1
ATOM 3230 N N . HIS B 1 88 ? -14.047 3.457 -20.266 1 93.81 88 HIS B N 1
ATOM 3231 C CA . HIS B 1 88 ? -12.688 3.676 -20.766 1 93.81 88 HIS B CA 1
ATOM 3232 C C . HIS B 1 88 ? -11.688 3.713 -19.609 1 93.81 88 HIS B C 1
ATOM 3234 O O . HIS B 1 88 ? -10.477 3.762 -19.844 1 93.81 88 HIS B O 1
ATOM 3240 N N . THR B 1 89 ? -12.172 3.672 -18.406 1 97.12 89 THR B N 1
ATOM 3241 C CA . THR B 1 89 ? -11.289 3.76 -17.25 1 97.12 89 THR B CA 1
ATOM 3242 C C . THR B 1 89 ? -10.664 2.402 -16.938 1 97.12 89 THR B C 1
ATOM 3244 O O . THR B 1 89 ? -11.211 1.362 -17.312 1 97.12 89 THR B O 1
ATOM 3247 N N . GLU B 1 90 ? -9.508 2.402 -16.359 1 97.94 90 GLU B N 1
ATOM 3248 C CA . GLU B 1 90 ? -8.734 1.238 -15.945 1 97.94 90 GLU B CA 1
ATOM 3249 C C . GLU B 1 90 ? -8.367 1.314 -14.461 1 97.94 90 GLU B C 1
ATOM 3251 O O . GLU B 1 90 ? -8.445 2.385 -13.852 1 97.94 90 GLU B O 1
ATOM 3256 N N . PRO B 1 91 ? -8.039 0.161 -13.867 1 98.38 91 PRO B N 1
ATOM 3257 C CA . PRO B 1 91 ? -7.59 0.227 -12.469 1 98.38 91 PRO B CA 1
ATOM 3258 C C . PRO B 1 91 ? -6.383 1.144 -12.281 1 98.38 91 PRO B C 1
ATOM 3260 O O . PRO B 1 91 ? -5.41 1.051 -13.031 1 98.38 91 PRO B O 1
ATOM 3263 N N . LEU B 1 92 ? -6.484 2.029 -11.305 1 98.31 92 LEU B N 1
ATOM 3264 C CA . LEU B 1 92 ? -5.367 2.883 -10.906 1 98.31 92 LEU B CA 1
ATOM 3265 C C . LEU B 1 92 ? -4.645 2.303 -9.695 1 98.31 92 LEU B C 1
ATOM 3267 O O . LEU B 1 92 ? -3.424 2.42 -9.578 1 98.31 92 LEU B O 1
ATOM 3271 N N . ASN B 1 93 ? -5.371 1.738 -8.805 1 98.31 93 ASN B N 1
ATOM 3272 C CA . ASN B 1 93 ? -4.824 1.021 -7.656 1 98.31 93 ASN B CA 1
ATOM 3273 C C . ASN B 1 93 ? -5.734 -0.123 -7.223 1 98.31 93 ASN B C 1
ATOM 3275 O O . ASN B 1 93 ? -6.945 -0.08 -7.453 1 98.31 93 ASN B O 1
ATOM 3279 N N . LEU B 1 94 ? -5.199 -1.113 -6.738 1 98.88 94 LEU B N 1
ATOM 3280 C CA . LEU B 1 94 ? -5.855 -2.314 -6.23 1 98.88 94 LEU B CA 1
ATOM 3281 C C . LEU B 1 94 ? -5.324 -2.678 -4.848 1 98.88 94 LEU B C 1
ATOM 3283 O O . LEU B 1 94 ? -4.121 -2.877 -4.672 1 98.88 94 LEU B O 1
ATOM 3287 N N . PHE B 1 95 ? -6.195 -2.666 -3.855 1 98.94 95 PHE B N 1
ATOM 3288 C CA . PHE B 1 95 ? -5.887 -3.213 -2.539 1 98.94 95 PHE B CA 1
ATOM 3289 C C . PHE B 1 95 ? -6.66 -4.504 -2.293 1 98.94 95 PHE B C 1
ATOM 3291 O O . PHE B 1 95 ? -7.867 -4.562 -2.533 1 98.94 95 PHE B O 1
ATOM 3298 N N . VAL B 1 96 ? -5.941 -5.52 -1.784 1 98.94 96 VAL B N 1
ATOM 3299 C CA . VAL B 1 96 ? -6.594 -6.785 -1.455 1 98.94 96 VAL B CA 1
ATOM 3300 C C . VAL B 1 96 ? -6.18 -7.23 -0.054 1 98.94 96 VAL B C 1
ATOM 3302 O O . VAL B 1 96 ? -4.992 -7.254 0.271 1 98.94 96 VAL B O 1
ATOM 3305 N N . GLU B 1 97 ? -7.125 -7.504 0.773 1 98.81 97 GLU B N 1
ATOM 3306 C CA . GLU B 1 97 ? -6.938 -8.172 2.055 1 98.81 97 GLU B CA 1
ATOM 3307 C C . GLU B 1 97 ? -7.375 -9.633 1.982 1 98.81 97 GLU B C 1
ATOM 3309 O O . GLU B 1 97 ? -8.523 -9.93 1.641 1 98.81 97 GLU B O 1
ATOM 3314 N N . PHE B 1 98 ? -6.453 -10.523 2.277 1 98.31 98 PHE B N 1
ATOM 3315 C CA . PHE B 1 98 ? -6.773 -11.945 2.268 1 98.31 98 PHE B CA 1
ATOM 3316 C C . PHE B 1 98 ? -7.215 -12.406 3.65 1 98.31 98 PHE B C 1
ATOM 3318 O O . PHE B 1 98 ? -6.438 -12.359 4.605 1 98.31 98 PHE B O 1
ATOM 3325 N N . LEU B 1 99 ? -8.422 -12.883 3.691 1 97.94 99 LEU B N 1
ATOM 3326 C CA . LEU B 1 99 ? -9.031 -13.195 4.98 1 97.94 99 LEU B CA 1
ATOM 3327 C C . LEU B 1 99 ? -9.023 -14.695 5.238 1 97.94 99 LEU B C 1
ATOM 3329 O O . LEU B 1 99 ? -8.695 -15.141 6.34 1 97.94 99 LEU B O 1
ATOM 3333 N N . HIS B 1 100 ? -9.422 -15.453 4.234 1 95.62 100 HIS B N 1
ATOM 3334 C CA . HIS B 1 100 ? -9.477 -16.906 4.262 1 95.62 100 HIS B CA 1
ATOM 3335 C C . HIS B 1 100 ? -9.039 -17.5 2.928 1 95.62 100 HIS B C 1
ATOM 3337 O O . HIS B 1 100 ? -9.188 -16.859 1.882 1 95.62 100 HIS B O 1
ATOM 3343 N N . PRO B 1 101 ? -8.484 -18.703 3.021 1 94.69 101 PRO B N 1
ATOM 3344 C CA . PRO B 1 101 ? -8.156 -19.359 1.751 1 94.69 101 PRO B CA 1
ATOM 3345 C C . PRO B 1 101 ? -9.375 -19.594 0.872 1 94.69 101 PRO B C 1
ATOM 3347 O O . PRO B 1 101 ? -10.461 -19.891 1.382 1 94.69 101 PRO B O 1
ATOM 3350 N N . LEU B 1 102 ? -9.227 -19.375 -0.408 1 96.81 102 LEU B N 1
ATOM 3351 C CA . LEU B 1 102 ? -10.25 -19.734 -1.383 1 96.81 102 LEU B CA 1
ATOM 3352 C C . LEU B 1 102 ? -10.023 -21.141 -1.927 1 96.81 102 LEU B C 1
ATOM 3354 O O . LEU B 1 102 ? -9.008 -21.391 -2.584 1 96.81 102 LEU B O 1
ATOM 3358 N N . PRO B 1 103 ? -10.93 -22.062 -1.682 1 95.25 103 PRO B N 1
ATOM 3359 C CA . PRO B 1 103 ? -10.742 -23.422 -2.201 1 95.25 103 PRO B CA 1
ATOM 3360 C C . PRO B 1 103 ? -10.914 -23.5 -3.717 1 95.25 103 PRO B C 1
ATOM 3362 O O . PRO B 1 103 ? -11.523 -22.625 -4.32 1 95.25 103 PRO B O 1
ATOM 3365 N N . ALA B 1 104 ? -10.352 -24.578 -4.242 1 95.88 104 ALA B N 1
ATOM 3366 C CA . ALA B 1 104 ? -10.656 -24.875 -5.637 1 95.88 104 ALA B CA 1
ATOM 3367 C C . ALA B 1 104 ? -12.156 -25.047 -5.844 1 95.88 104 ALA B C 1
ATOM 3369 O O . ALA B 1 104 ? -12.875 -25.469 -4.93 1 95.88 104 ALA B O 1
ATOM 3370 N N . GLY B 1 105 ? -12.609 -24.719 -7.078 1 96.38 105 GLY B N 1
ATOM 3371 C CA . GLY B 1 105 ? -14.023 -24.875 -7.348 1 96.38 105 GLY B CA 1
ATOM 3372 C C . GLY B 1 105 ? -14.789 -23.578 -7.387 1 96.38 105 GLY B C 1
ATOM 3373 O O . GLY B 1 105 ? -14.203 -22.516 -7.637 1 96.38 105 GLY B O 1
ATOM 3374 N N . PRO B 1 106 ? -16.062 -23.625 -7.184 1 97.19 106 PRO B N 1
ATOM 3375 C CA . PRO B 1 106 ? -16.938 -22.469 -7.402 1 97.19 106 PRO B CA 1
ATOM 3376 C C . PRO B 1 106 ? -16.703 -21.359 -6.387 1 97.19 106 PRO B C 1
ATOM 3378 O O . PRO B 1 106 ? -16.422 -21.625 -5.219 1 97.19 106 PRO B O 1
ATOM 3381 N N . PHE B 1 107 ? -16.828 -20.156 -6.883 1 98.25 107 PHE B N 1
ATOM 3382 C CA . PHE B 1 107 ? -16.797 -18.953 -6.043 1 98.25 107 PHE B CA 1
ATOM 3383 C C . PHE B 1 107 ? -17.75 -17.891 -6.59 1 98.25 107 PHE B C 1
ATOM 3385 O O . PHE B 1 107 ? -18.281 -18.047 -7.691 1 98.25 107 PHE B O 1
ATOM 3392 N N . GLU B 1 108 ? -18.031 -16.906 -5.812 1 98.31 108 GLU B N 1
ATOM 3393 C CA . GLU B 1 108 ? -18.766 -15.727 -6.246 1 98.31 108 GLU B CA 1
ATOM 3394 C C . GLU B 1 108 ? -18 -14.445 -5.918 1 98.31 108 GLU B C 1
ATOM 3396 O O . GLU B 1 108 ? -17.141 -14.445 -5.035 1 98.31 108 GLU B O 1
ATOM 3401 N N . VAL B 1 109 ? -18.266 -13.406 -6.676 1 98.75 109 VAL B N 1
ATOM 3402 C CA . VAL B 1 109 ? -17.734 -12.07 -6.422 1 98.75 109 VAL B CA 1
ATOM 3403 C C . VAL B 1 109 ? -18.891 -11.102 -6.199 1 98.75 109 VAL B C 1
ATOM 3405 O O . VAL B 1 109 ? -19.75 -10.938 -7.066 1 98.75 109 VAL B O 1
ATOM 3408 N N . GLY B 1 110 ? -18.953 -10.57 -5.008 1 98.38 110 GLY B N 1
ATOM 3409 C CA . GLY B 1 110 ? -19.891 -9.492 -4.734 1 98.38 110 GLY B CA 1
ATOM 3410 C C . GLY B 1 110 ? -19.281 -8.117 -4.895 1 98.38 110 GLY B C 1
ATOM 3411 O O . GLY B 1 110 ? -18.172 -7.859 -4.414 1 98.38 110 GLY B O 1
ATOM 3412 N N . LEU B 1 111 ? -20.031 -7.223 -5.59 1 98.69 111 LEU B N 1
ATOM 3413 C CA . LEU B 1 111 ? -19.469 -5.918 -5.906 1 98.69 111 LEU B CA 1
ATOM 3414 C C . LEU B 1 111 ? -20.391 -4.797 -5.434 1 98.69 111 LEU B C 1
ATOM 3416 O O . LEU B 1 111 ? -21.609 -4.957 -5.422 1 98.69 111 LEU B O 1
ATOM 3420 N N . GLU B 1 112 ? -19.781 -3.725 -5.055 1 98.31 112 GLU B N 1
ATOM 3421 C CA . GLU B 1 112 ? -20.469 -2.504 -4.645 1 98.31 112 GLU B CA 1
ATOM 3422 C C . GLU B 1 112 ? -19.719 -1.262 -5.117 1 98.31 112 GLU B C 1
ATOM 3424 O O . GLU B 1 112 ? -18.531 -1.119 -4.863 1 98.31 112 GLU B O 1
ATOM 3429 N N . THR B 1 113 ? -20.484 -0.395 -5.816 1 98.38 113 THR B N 1
ATOM 3430 C CA . THR B 1 113 ? -19.891 0.899 -6.152 1 98.38 113 THR B CA 1
ATOM 3431 C C . THR B 1 113 ? -19.859 1.809 -4.926 1 98.38 113 THR B C 1
ATOM 3433 O O . THR B 1 113 ? -20.906 2.133 -4.359 1 98.38 113 THR B O 1
ATOM 3436 N N . LEU B 1 114 ? -18.672 2.223 -4.531 1 98.38 114 LEU B N 1
ATOM 3437 C CA . LEU B 1 114 ? -18.531 3.117 -3.391 1 98.38 114 LEU B CA 1
ATOM 3438 C C . LEU B 1 114 ? -18.641 4.574 -3.82 1 98.38 114 LEU B C 1
ATOM 3440 O O . LEU B 1 114 ? -19.141 5.414 -3.061 1 98.38 114 LEU B O 1
ATOM 3444 N N . GLN B 1 115 ? -18.125 4.816 -4.996 1 97.56 115 GLN B N 1
ATOM 3445 C CA . GLN B 1 115 ? -18.156 6.152 -5.59 1 97.56 115 GLN B CA 1
ATOM 3446 C C . GLN B 1 115 ? -18.047 6.078 -7.109 1 97.56 115 GLN B C 1
ATOM 3448 O O . GLN B 1 115 ? -17.281 5.273 -7.641 1 97.56 115 GLN B O 1
ATOM 3453 N N . ALA B 1 116 ? -18.828 6.852 -7.766 1 97.19 116 ALA B N 1
ATOM 3454 C CA . ALA B 1 116 ? -18.719 7.016 -9.211 1 97.19 116 ALA B CA 1
ATOM 3455 C C . ALA B 1 116 ? -18.875 8.477 -9.609 1 97.19 116 ALA B C 1
ATOM 3457 O O . ALA B 1 116 ? -19.812 9.148 -9.188 1 97.19 116 ALA B O 1
ATOM 3458 N N . GLY B 1 117 ? -17.875 8.969 -10.266 1 93.25 117 GLY B N 1
ATOM 3459 C CA . GLY B 1 117 ? -17.938 10.32 -10.805 1 93.25 117 GLY B CA 1
ATOM 3460 C C . GLY B 1 117 ? -17.703 10.383 -12.305 1 93.25 117 GLY B C 1
ATOM 3461 O O . GLY B 1 117 ? -17.906 9.391 -13.008 1 93.25 117 GLY B O 1
ATOM 3462 N N . ASN B 1 118 ? -17.25 11.539 -12.75 1 89.62 118 ASN B N 1
ATOM 3463 C CA . ASN B 1 118 ? -17.094 11.766 -14.188 1 89.62 118 ASN B CA 1
ATOM 3464 C C . ASN B 1 118 ? -15.836 11.102 -14.727 1 89.62 118 ASN B C 1
ATOM 3466 O O . ASN B 1 118 ? -15.781 10.727 -15.898 1 89.62 118 ASN B O 1
ATOM 3470 N N . ARG B 1 119 ? -14.883 10.922 -13.828 1 90.38 119 ARG B N 1
ATOM 3471 C CA . ARG B 1 119 ? -13.602 10.5 -14.375 1 90.38 119 ARG B CA 1
ATOM 3472 C C . ARG B 1 119 ? -13.156 9.18 -13.766 1 90.38 119 ARG B C 1
ATOM 3474 O O . ARG B 1 119 ? -12.039 8.719 -14.008 1 90.38 119 ARG B O 1
ATOM 3481 N N . GLY B 1 120 ? -13.992 8.641 -12.922 1 96.62 120 GLY B N 1
ATOM 3482 C CA . GLY B 1 120 ? -13.57 7.395 -12.312 1 96.62 120 GLY B CA 1
ATOM 3483 C C . GLY B 1 120 ? -14.57 6.852 -11.305 1 96.62 120 GLY B C 1
ATOM 3484 O O . GLY B 1 120 ? -15.609 7.465 -11.062 1 96.62 120 GLY B O 1
ATOM 3485 N N . SER B 1 121 ? -14.297 5.73 -10.836 1 98.5 121 SER B N 1
ATOM 3486 C CA . SER B 1 121 ? -15.117 5.051 -9.836 1 98.5 121 SER B CA 1
ATOM 3487 C C . SER B 1 121 ? -14.242 4.277 -8.844 1 98.5 121 SER B C 1
ATOM 3489 O O . SER B 1 121 ? -13.055 4.059 -9.094 1 98.5 121 SER B O 1
ATOM 3491 N N . THR B 1 122 ? -14.781 4.023 -7.695 1 98.75 122 THR B N 1
ATOM 3492 C CA . THR B 1 122 ? -14.195 3.123 -6.711 1 98.75 122 THR B CA 1
ATOM 3493 C C . THR B 1 122 ? -15.148 1.98 -6.383 1 98.75 122 THR B C 1
ATOM 3495 O O . THR B 1 122 ? -16.312 2.215 -6.066 1 98.75 122 THR B O 1
ATOM 3498 N N . ILE B 1 123 ? -14.625 0.795 -6.492 1 98.88 123 ILE B N 1
ATOM 3499 C CA . ILE B 1 123 ? -15.453 -0.395 -6.344 1 98.88 123 ILE B CA 1
ATOM 3500 C C . ILE B 1 123 ? -14.891 -1.278 -5.23 1 98.88 123 ILE B C 1
ATOM 3502 O O . ILE B 1 123 ? -13.68 -1.488 -5.148 1 98.88 123 ILE B O 1
ATOM 3506 N N . GLN B 1 124 ? -15.781 -1.704 -4.336 1 98.94 124 GLN B N 1
ATOM 3507 C CA . GLN B 1 124 ? -15.461 -2.779 -3.404 1 98.94 124 GLN B CA 1
ATOM 3508 C C . GLN B 1 124 ? -15.859 -4.137 -3.969 1 98.94 124 GLN B C 1
ATOM 3510 O O . GLN B 1 124 ? -16.953 -4.285 -4.531 1 98.94 124 GLN B O 1
ATOM 3515 N N . ALA B 1 125 ? -14.984 -5.094 -3.883 1 98.94 125 ALA B N 1
ATOM 3516 C CA . ALA B 1 125 ? -15.25 -6.453 -4.336 1 98.94 125 ALA B CA 1
ATOM 3517 C C . ALA B 1 125 ? -14.914 -7.473 -3.252 1 98.94 125 ALA B C 1
ATOM 3519 O O . ALA B 1 125 ? -13.906 -7.34 -2.561 1 98.94 125 ALA B O 1
ATOM 3520 N N . LYS B 1 126 ? -15.75 -8.445 -3.074 1 98.81 126 LYS B N 1
ATOM 3521 C CA . LYS B 1 126 ? -15.531 -9.547 -2.137 1 98.81 126 LYS B CA 1
ATOM 3522 C C . LYS B 1 126 ? -15.531 -10.891 -2.855 1 98.81 126 LYS B C 1
ATOM 3524 O O . LYS B 1 126 ? -16.422 -11.164 -3.672 1 98.81 126 LYS B O 1
ATOM 3529 N N . LEU B 1 127 ? -14.531 -11.586 -2.625 1 98.81 127 LEU B N 1
ATOM 3530 C CA . LEU B 1 127 ? -14.469 -12.961 -3.1 1 98.81 127 LEU B CA 1
ATOM 3531 C C . LEU B 1 127 ? -15.094 -13.914 -2.086 1 98.81 127 LEU B C 1
ATOM 3533 O O . LEU B 1 127 ? -14.641 -13.992 -0.942 1 98.81 127 LEU B O 1
ATOM 3537 N N . LEU B 1 128 ? -16.109 -14.688 -2.545 1 98.38 128 LEU B N 1
ATOM 3538 C CA . LEU B 1 128 ? -16.938 -15.461 -1.631 1 98.38 128 LEU B CA 1
ATOM 3539 C C . LEU B 1 128 ? -16.922 -16.938 -1.993 1 98.38 128 LEU B C 1
ATOM 3541 O O . LEU B 1 128 ? -16.875 -17.297 -3.174 1 98.38 128 LEU B O 1
ATOM 3545 N N . THR B 1 129 ? -16.906 -17.734 -0.971 1 96.88 129 THR B N 1
ATOM 3546 C CA . THR B 1 129 ? -17.078 -19.172 -1.146 1 96.88 129 THR B CA 1
ATOM 3547 C C . THR B 1 129 ? -18.25 -19.672 -0.312 1 96.88 129 THR B C 1
ATOM 3549 O O . THR B 1 129 ? -18.641 -19.047 0.678 1 96.88 129 THR B O 1
ATOM 3552 N N . GLY B 1 130 ? -18.844 -20.781 -0.76 1 92.94 130 GLY B N 1
ATOM 3553 C CA . GLY B 1 130 ? -20 -21.328 -0.071 1 92.94 130 GLY B CA 1
ATOM 3554 C C . GLY B 1 130 ? -21.312 -20.688 -0.495 1 92.94 130 GLY B C 1
ATOM 3555 O O . GLY B 1 130 ? -21.359 -19.938 -1.468 1 92.94 130 GLY B O 1
ATOM 3556 N N . LYS B 1 131 ? -22.422 -21.188 0.113 1 87.44 131 LYS B N 1
ATOM 3557 C CA . LYS B 1 131 ? -23.734 -20.672 -0.234 1 87.44 131 LYS B CA 1
ATOM 3558 C C . LYS B 1 131 ? -24.562 -20.391 1.019 1 87.44 131 LYS B C 1
ATOM 3560 O O . LYS B 1 131 ? -24.328 -20.984 2.072 1 87.44 131 LYS B O 1
ATOM 3565 N N . GLY B 1 132 ? -25.422 -19.438 0.854 1 83.56 132 GLY B N 1
ATOM 3566 C CA . GLY B 1 132 ? -26.375 -19.125 1.919 1 83.56 132 GLY B CA 1
ATOM 3567 C C . GLY B 1 132 ? -25.688 -18.703 3.209 1 83.56 132 GLY B C 1
ATOM 3568 O O . GLY B 1 132 ? -24.844 -17.812 3.211 1 83.56 132 GLY B O 1
ATOM 3569 N N . GLN B 1 133 ? -26.031 -19.391 4.301 1 85.31 133 GLN B N 1
ATOM 3570 C CA . GLN B 1 133 ? -25.547 -19.062 5.637 1 85.31 133 GLN B CA 1
ATOM 3571 C C . GLN B 1 133 ? -24.078 -19.469 5.812 1 85.31 133 GLN B C 1
ATOM 3573 O O . GLN B 1 133 ? -23.406 -19 6.727 1 85.31 133 GLN B O 1
ATOM 3578 N N . LYS B 1 134 ? -23.594 -20.266 4.949 1 90.06 134 LYS B N 1
ATOM 3579 C CA . LYS B 1 134 ? -22.219 -20.766 5.055 1 90.06 134 LYS B CA 1
ATOM 3580 C C . LYS B 1 134 ? -21.281 -19.969 4.148 1 90.06 134 LYS B C 1
ATOM 3582 O O . LYS B 1 134 ? -20.125 -20.359 3.965 1 90.06 134 LYS B O 1
ATOM 3587 N N . GLN B 1 135 ? -21.828 -18.938 3.592 1 94.12 135 GLN B N 1
ATOM 3588 C CA . GLN B 1 135 ? -20.984 -18.141 2.719 1 94.12 135 GLN B CA 1
ATOM 3589 C C . GLN B 1 135 ? -19.906 -17.391 3.518 1 94.12 135 GLN B C 1
ATOM 3591 O O . GLN B 1 135 ? -20.203 -16.828 4.574 1 94.12 135 GLN B O 1
ATOM 3596 N N . GLN B 1 136 ? -18.719 -17.453 3.033 1 96.31 136 GLN B N 1
ATOM 3597 C CA . GLN B 1 136 ? -17.562 -16.844 3.693 1 96.31 136 GLN B CA 1
ATOM 3598 C C . GLN B 1 136 ? -16.797 -15.938 2.738 1 96.31 136 GLN B C 1
ATOM 3600 O O . GLN B 1 136 ? -16.578 -16.281 1.574 1 96.31 136 GLN B O 1
ATOM 3605 N N . THR B 1 137 ? -16.453 -14.781 3.275 1 98.12 137 THR B N 1
ATOM 3606 C CA . THR B 1 137 ? -15.602 -13.891 2.5 1 98.12 137 THR B CA 1
ATOM 3607 C C . THR B 1 137 ? -14.148 -14.344 2.572 1 98.12 137 THR B C 1
ATOM 3609 O O . THR B 1 137 ? -13.57 -14.43 3.658 1 98.12 137 THR B O 1
ATOM 3612 N N . CYS B 1 138 ? -13.562 -14.617 1.407 1 98.06 138 CYS B N 1
ATOM 3613 C CA . CYS B 1 138 ? -12.18 -15.078 1.347 1 98.06 138 CYS B CA 1
ATOM 3614 C C . CYS B 1 138 ? -11.219 -13.914 1.181 1 98.06 138 CYS B C 1
ATOM 3616 O O . CYS B 1 138 ? -10.094 -13.953 1.691 1 98.06 138 CYS B O 1
ATOM 3618 N N . SER B 1 139 ? -11.609 -12.938 0.426 1 98.75 139 SER B N 1
ATOM 3619 C CA . SER B 1 139 ? -10.82 -11.727 0.212 1 98.75 139 SER B CA 1
ATOM 3620 C C . SER B 1 139 ? -11.711 -10.523 -0.053 1 98.75 139 SER B C 1
ATOM 3622 O O . SER B 1 139 ? -12.828 -10.664 -0.549 1 98.75 139 SER B O 1
ATOM 3624 N N . ILE B 1 140 ? -11.258 -9.383 0.314 1 98.94 140 ILE B N 1
ATOM 3625 C CA . ILE B 1 140 ? -11.922 -8.117 0.02 1 98.94 140 ILE B CA 1
ATOM 3626 C C . ILE B 1 140 ? -10.961 -7.18 -0.699 1 98.94 140 ILE B C 1
ATOM 3628 O O . ILE B 1 140 ? -9.773 -7.125 -0.367 1 98.94 140 ILE B O 1
ATOM 3632 N N . ALA B 1 141 ? -11.5 -6.488 -1.683 1 98.94 141 ALA B N 1
ATOM 3633 C CA . ALA B 1 141 ? -10.672 -5.574 -2.469 1 98.94 141 ALA B CA 1
ATOM 3634 C C . ALA B 1 141 ? -11.344 -4.211 -2.611 1 98.94 141 ALA B C 1
ATOM 3636 O O . ALA B 1 141 ? -12.57 -4.117 -2.639 1 98.94 141 ALA B O 1
ATOM 3637 N N . ILE B 1 142 ? -10.547 -3.195 -2.568 1 98.94 142 ILE B N 1
ATOM 3638 C CA . ILE B 1 142 ? -10.938 -1.852 -2.984 1 98.94 142 ILE B CA 1
ATOM 3639 C C . ILE B 1 142 ? -10.148 -1.447 -4.227 1 98.94 142 ILE B C 1
ATOM 3641 O O . ILE B 1 142 ? -8.914 -1.473 -4.223 1 98.94 142 ILE B O 1
ATOM 3645 N N . ILE B 1 143 ? -10.875 -1.117 -5.273 1 98.88 143 ILE B N 1
ATOM 3646 C CA . ILE B 1 143 ? -10.25 -0.82 -6.559 1 98.88 143 ILE B CA 1
ATOM 3647 C C . ILE B 1 143 ? -10.703 0.555 -7.047 1 98.88 143 ILE B C 1
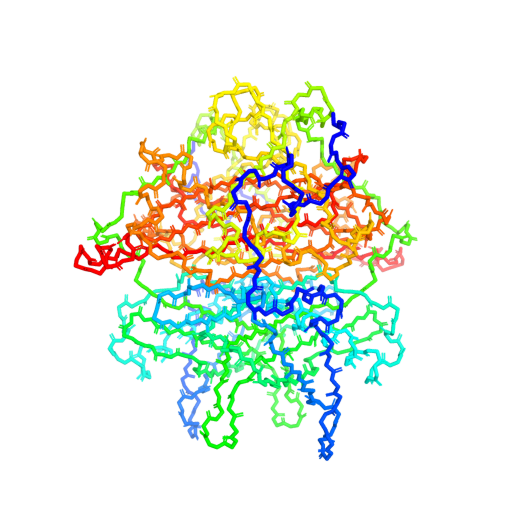ATOM 3649 O O . ILE B 1 143 ? -11.906 0.821 -7.148 1 98.88 143 ILE B O 1
ATOM 3653 N N . ARG B 1 144 ? -9.766 1.394 -7.363 1 98.75 144 ARG B N 1
ATOM 3654 C CA . ARG B 1 144 ? -10.07 2.678 -7.984 1 98.75 144 ARG B CA 1
ATOM 3655 C C . ARG B 1 144 ? -9.836 2.629 -9.484 1 98.75 144 ARG B C 1
ATOM 3657 O O . ARG B 1 144 ? -8.773 2.191 -9.938 1 98.75 144 ARG B O 1
ATOM 3664 N N . PHE B 1 145 ? -10.836 3.055 -10.211 1 98.62 145 PHE B N 1
ATOM 3665 C CA . PHE B 1 145 ? -10.742 3.16 -11.664 1 98.62 145 PHE B CA 1
ATOM 3666 C C . PHE B 1 145 ? -10.594 4.613 -12.086 1 98.62 145 PHE B C 1
ATOM 3668 O O . PHE B 1 145 ? -11.18 5.512 -11.484 1 98.62 145 PHE B O 1
ATOM 3675 N N . GLY B 1 146 ? -9.836 4.863 -13.062 1 97.88 146 GLY B N 1
ATOM 3676 C CA . GLY B 1 146 ? -9.641 6.168 -13.672 1 97.88 146 GLY B CA 1
ATOM 3677 C C . GLY B 1 146 ? -8.922 6.109 -15 1 97.88 146 GLY B C 1
ATOM 3678 O O . GLY B 1 146 ? -8.719 5.023 -15.555 1 97.88 146 GLY B O 1
ATOM 3679 N N . VAL B 1 147 ? -8.609 7.258 -15.484 1 95.94 147 VAL B N 1
ATOM 3680 C CA . VAL B 1 147 ? -7.938 7.348 -16.781 1 95.94 147 VAL B CA 1
ATOM 3681 C C . VAL B 1 147 ? -6.441 7.078 -16.609 1 95.94 147 VAL B C 1
ATOM 3683 O O . VAL B 1 147 ? -5.734 7.855 -15.961 1 95.94 147 VAL B O 1
ATOM 3686 N N . LEU B 1 148 ? -5.984 6.051 -17.156 1 95.56 148 LEU B N 1
ATOM 3687 C CA . LEU B 1 148 ? -4.594 5.637 -17.031 1 95.56 148 LEU B CA 1
ATOM 3688 C C . LEU B 1 148 ? -3.727 6.289 -18.109 1 95.56 148 LEU B C 1
ATOM 3690 O O . LEU B 1 148 ? -2.529 6.492 -17.906 1 95.56 148 LEU B O 1
ATOM 3694 N N . GLN B 1 149 ? -4.324 6.688 -19.156 1 94.88 149 GLN B N 1
ATOM 3695 C CA . GLN B 1 149 ? -3.607 7.293 -20.281 1 94.88 149 GLN B CA 1
ATOM 3696 C C . GLN B 1 149 ? -3.199 8.727 -19.969 1 94.88 149 GLN B C 1
ATOM 3698 O O . GLN B 1 149 ? -3.957 9.469 -19.328 1 94.88 149 GLN B O 1
ATOM 3703 N N . ASP B 1 150 ? -2.031 9.07 -20.469 1 95.88 150 ASP B N 1
ATOM 3704 C CA . ASP B 1 150 ? -1.574 10.445 -20.297 1 95.88 150 ASP B CA 1
ATOM 3705 C C . ASP B 1 150 ? -2.277 11.375 -21.297 1 95.88 150 ASP B C 1
ATOM 3707 O O . ASP B 1 150 ? -2.158 11.203 -22.5 1 95.88 150 ASP B O 1
ATOM 3711 N N . GLU B 1 151 ? -2.961 12.32 -20.734 1 93.31 151 GLU B N 1
ATOM 3712 C CA . GLU B 1 151 ? -3.67 13.289 -21.578 1 93.31 151 GLU B CA 1
ATOM 3713 C C . GLU B 1 151 ? -2.871 14.578 -21.719 1 93.31 151 GLU B C 1
ATOM 3715 O O . GLU B 1 151 ? -3.342 15.539 -22.344 1 93.31 151 GLU B O 1
ATOM 3720 N N . GLY B 1 152 ? -1.729 14.711 -21.109 1 92.44 152 GLY B N 1
ATOM 3721 C CA . GLY B 1 152 ? -0.78 15.781 -21.375 1 92.44 152 GLY B CA 1
ATOM 3722 C C . GLY B 1 152 ? -0.955 16.984 -20.469 1 92.44 152 GLY B C 1
ATOM 3723 O O . GLY B 1 152 ? -0.365 18.031 -20.703 1 92.44 152 GLY B O 1
ATOM 3724 N N . TYR B 1 153 ? -1.682 16.844 -19.359 1 88.56 153 TYR B N 1
ATOM 3725 C CA . TYR B 1 153 ? -1.984 18.016 -18.547 1 88.56 153 TYR B CA 1
ATOM 3726 C C . TYR B 1 153 ? -0.888 18.266 -17.531 1 88.56 153 TYR B C 1
ATOM 3728 O O . TYR B 1 153 ? -0.759 19.375 -17 1 88.56 153 TYR B O 1
ATOM 3736 N N . VAL B 1 154 ? -0.198 17.219 -17.172 1 90.94 154 VAL B N 1
ATOM 3737 C CA . VAL B 1 154 ? 0.878 17.312 -16.203 1 90.94 154 VAL B CA 1
ATOM 3738 C C . VAL B 1 154 ? 2.156 16.703 -16.766 1 90.94 154 VAL B C 1
ATOM 3740 O O . VAL B 1 154 ? 2.113 15.672 -17.438 1 90.94 154 VAL B O 1
ATOM 3743 N N . HIS B 1 155 ? 3.27 17.406 -16.5 1 92.88 155 HIS B N 1
ATOM 3744 C CA . HIS B 1 155 ? 4.551 16.859 -16.938 1 92.88 155 HIS B CA 1
ATOM 3745 C C . HIS B 1 155 ? 4.883 15.562 -16.219 1 92.88 155 HIS B C 1
ATOM 3747 O O . HIS B 1 155 ? 4.832 15.508 -14.984 1 92.88 155 HIS B O 1
ATOM 3753 N N . ASN B 1 156 ? 5.195 14.531 -17 1 96.62 156 ASN B N 1
ATOM 3754 C CA . ASN B 1 156 ? 5.543 13.234 -16.422 1 96.62 156 ASN B CA 1
ATOM 3755 C C . ASN B 1 156 ? 6.973 13.219 -15.898 1 96.62 156 ASN B C 1
ATOM 3757 O O . ASN B 1 156 ? 7.863 13.828 -16.5 1 96.62 156 ASN B O 1
ATOM 3761 N N . ILE B 1 157 ? 7.18 12.539 -14.742 1 96.81 157 ILE B N 1
ATOM 3762 C CA . ILE B 1 157 ? 8.5 12.43 -14.125 1 96.81 157 ILE B CA 1
ATOM 3763 C C . ILE B 1 157 ? 8.734 10.992 -13.68 1 96.81 157 ILE B C 1
ATOM 3765 O O . ILE B 1 157 ? 7.91 10.406 -12.977 1 96.81 157 ILE B O 1
ATOM 3769 N N . GLN B 1 158 ? 9.812 10.391 -14.117 1 97.25 158 GLN B N 1
ATOM 3770 C CA . GLN B 1 158 ? 10.312 9.141 -13.555 1 97.25 158 GLN B CA 1
ATOM 3771 C C . GLN B 1 158 ? 11.781 9.258 -13.164 1 97.25 158 GLN B C 1
ATOM 3773 O O . GLN B 1 158 ? 12.656 9.398 -14.023 1 97.25 158 GLN B O 1
ATOM 3778 N N . PRO B 1 159 ? 12 9.211 -11.883 1 95.25 159 PRO B N 1
ATOM 3779 C CA . PRO B 1 159 ? 13.398 9.234 -11.453 1 95.25 159 PRO B CA 1
ATOM 3780 C C . PRO B 1 159 ? 14.227 8.109 -12.07 1 95.25 159 PRO B C 1
ATOM 3782 O O . PRO B 1 159 ? 13.688 7.051 -12.391 1 95.25 159 PRO B O 1
ATOM 3785 N N . PRO B 1 160 ? 15.469 8.43 -12.258 1 89.94 160 PRO B N 1
ATOM 3786 C CA . PRO B 1 160 ? 16.328 7.391 -12.828 1 89.94 160 PRO B CA 1
ATOM 3787 C C . PRO B 1 160 ? 16.391 6.137 -11.961 1 89.94 160 PRO B C 1
ATOM 3789 O O . PRO B 1 160 ? 16.328 6.223 -10.734 1 89.94 160 PRO B O 1
ATOM 3792 N N . ILE B 1 161 ? 16.516 5.109 -12.773 1 89.12 161 ILE B N 1
ATOM 3793 C CA . ILE B 1 161 ? 16.672 3.838 -12.078 1 89.12 161 ILE B CA 1
ATOM 3794 C C . ILE B 1 161 ? 18.109 3.352 -12.211 1 89.12 161 ILE B C 1
ATOM 3796 O O . ILE B 1 161 ? 18.812 3.74 -13.148 1 89.12 161 ILE B O 1
ATOM 3800 N N . GLY B 1 162 ? 18.656 2.762 -11.211 1 84.94 162 GLY B N 1
ATOM 3801 C CA . GLY B 1 162 ? 20 2.205 -11.328 1 84.94 162 GLY B CA 1
ATOM 3802 C C . GLY B 1 162 ? 20.125 1.208 -12.461 1 84.94 162 GLY B C 1
ATOM 3803 O O . GLY B 1 162 ? 19.188 0.99 -13.219 1 84.94 162 GLY B O 1
ATOM 3804 N N . PRO B 1 163 ? 21.281 0.714 -12.641 1 90.5 163 PRO B N 1
ATOM 3805 C CA . PRO B 1 163 ? 21.531 -0.27 -13.695 1 90.5 163 PRO B CA 1
ATOM 3806 C C . PRO B 1 163 ? 20.641 -1.504 -13.57 1 90.5 163 PRO B C 1
ATOM 3808 O O . PRO B 1 163 ? 20.391 -1.978 -12.461 1 90.5 163 PRO B O 1
ATOM 3811 N N . VAL B 1 164 ? 20.156 -1.886 -14.688 1 94.69 164 VAL B N 1
ATOM 3812 C CA . VAL B 1 164 ? 19.328 -3.09 -14.773 1 94.69 164 VAL B CA 1
ATOM 3813 C C . VAL B 1 164 ? 20.109 -4.184 -15.508 1 94.69 164 VAL B C 1
ATOM 3815 O O . VAL B 1 164 ? 20.875 -3.9 -16.438 1 94.69 164 VAL B O 1
ATOM 3818 N N . PRO B 1 165 ? 19.906 -5.418 -15.078 1 96.56 165 PRO B N 1
ATOM 3819 C CA . PRO B 1 165 ? 20.641 -6.492 -15.758 1 96.56 165 PRO B CA 1
ATOM 3820 C C . PRO B 1 165 ? 20.188 -6.695 -17.203 1 96.56 165 PRO B C 1
ATOM 3822 O O . PRO B 1 165 ? 18.984 -6.672 -17.484 1 96.56 165 PRO B O 1
ATOM 3825 N N . ASP B 1 166 ? 21.172 -6.879 -18.016 1 96.06 166 ASP B N 1
ATOM 3826 C CA . ASP B 1 166 ? 20.844 -7.25 -19.391 1 96.06 166 ASP B CA 1
ATOM 3827 C C . ASP B 1 166 ? 20.234 -8.648 -19.453 1 96.06 166 ASP B C 1
ATOM 3829 O O . ASP B 1 166 ? 20.891 -9.633 -19.078 1 96.06 166 ASP B O 1
ATOM 3833 N N . ARG B 1 167 ? 19.094 -8.711 -19.922 1 95.81 167 ARG B N 1
ATOM 3834 C CA . ARG B 1 167 ? 18.344 -9.961 -19.922 1 95.81 167 ARG B CA 1
ATOM 3835 C C . ARG B 1 167 ? 19.078 -11.047 -20.688 1 95.81 167 ARG B C 1
ATOM 3837 O O . ARG B 1 167 ? 19.203 -12.18 -20.219 1 95.81 167 ARG B O 1
ATOM 3844 N N . GLU B 1 168 ? 19.656 -10.758 -21.812 1 94.81 168 GLU B N 1
ATOM 3845 C CA . GLU B 1 168 ? 20.281 -11.734 -22.719 1 94.81 168 GLU B CA 1
ATOM 3846 C C . GLU B 1 168 ? 21.703 -12.062 -22.281 1 94.81 168 GLU B C 1
ATOM 3848 O O . GLU B 1 168 ? 22.109 -13.227 -22.297 1 94.81 168 GLU B O 1
ATOM 3853 N N . LYS B 1 169 ? 22.422 -11.086 -21.812 1 95 169 LYS B N 1
ATOM 3854 C CA . LYS B 1 169 ? 23.844 -11.25 -21.594 1 95 169 LYS B CA 1
ATOM 3855 C C . LYS B 1 169 ? 24.141 -11.617 -20.141 1 95 169 LYS B C 1
ATOM 3857 O O . LYS B 1 169 ? 25.141 -12.289 -19.859 1 95 169 LYS B O 1
ATOM 3862 N N . GLU B 1 170 ? 23.25 -11.242 -19.266 1 96.12 170 GLU B N 1
ATOM 3863 C CA . GLU B 1 170 ? 23.641 -11.32 -17.859 1 96.12 170 GLU B CA 1
ATOM 3864 C C . GLU B 1 170 ? 22.703 -12.219 -17.062 1 96.12 170 GLU B C 1
ATOM 3866 O O . GLU B 1 170 ? 22.922 -12.477 -15.883 1 96.12 170 GLU B O 1
ATOM 3871 N N . CYS B 1 171 ? 21.641 -12.672 -17.688 1 96.5 171 CYS B N 1
ATOM 3872 C CA . CYS B 1 171 ? 20.656 -13.445 -16.969 1 96.5 171 CYS B CA 1
ATOM 3873 C C . CYS B 1 171 ? 20.562 -14.867 -17.5 1 96.5 171 CYS B C 1
ATOM 3875 O O . CYS B 1 171 ? 20.969 -15.125 -18.641 1 96.5 171 CYS B O 1
ATOM 3877 N N . ALA B 1 172 ? 20.188 -15.75 -16.688 1 95.44 172 ALA B N 1
ATOM 3878 C CA . ALA B 1 172 ? 19.906 -17.141 -17.031 1 95.44 172 ALA B CA 1
ATOM 3879 C C . ALA B 1 172 ? 18.531 -17.562 -16.547 1 95.44 172 ALA B C 1
ATOM 3881 O O . ALA B 1 172 ? 18 -17.031 -15.57 1 95.44 172 ALA B O 1
ATOM 3882 N N . ARG B 1 173 ? 17.984 -18.469 -17.203 1 96.06 173 ARG B N 1
ATOM 3883 C CA . ARG B 1 173 ? 16.656 -18.984 -16.859 1 96.06 173 ARG B CA 1
ATOM 3884 C C . ARG B 1 173 ? 16.688 -19.766 -15.547 1 96.06 173 ARG B C 1
ATOM 3886 O O . ARG B 1 173 ? 17.609 -20.547 -15.297 1 96.06 173 ARG B O 1
ATOM 3893 N N . TRP B 1 174 ? 15.742 -19.469 -14.742 1 94.25 174 TRP B N 1
ATOM 3894 C CA . TRP B 1 174 ? 15.578 -20.172 -13.477 1 94.25 174 TRP B CA 1
ATOM 3895 C C . TRP B 1 174 ? 14.375 -21.094 -13.516 1 94.25 174 TRP B C 1
ATOM 3897 O O . TRP B 1 174 ? 13.234 -20.641 -13.68 1 94.25 174 TRP B O 1
ATOM 3907 N N . THR B 1 175 ? 14.625 -22.453 -13.406 1 94.56 175 THR B N 1
ATOM 3908 C CA . THR B 1 175 ? 13.562 -23.438 -13.391 1 94.56 175 THR B CA 1
ATOM 3909 C C . THR B 1 175 ? 13.773 -24.438 -12.25 1 94.56 175 THR B C 1
ATOM 3911 O O . THR B 1 175 ? 14.906 -24.656 -11.812 1 94.56 175 THR B O 1
ATOM 3914 N N . ASP B 1 176 ? 12.727 -24.891 -11.781 1 92.31 176 ASP B N 1
ATOM 3915 C CA . ASP B 1 176 ? 12.742 -25.906 -10.742 1 92.31 176 ASP B CA 1
ATOM 3916 C C . ASP B 1 176 ? 11.5 -26.797 -10.82 1 92.31 176 ASP B C 1
ATOM 3918 O O . ASP B 1 176 ? 10.391 -26.344 -10.547 1 92.31 176 ASP B O 1
ATOM 3922 N N . ALA B 1 177 ? 11.703 -28.047 -11.047 1 93.88 177 ALA B N 1
ATOM 3923 C CA . ALA B 1 177 ? 10.602 -28.984 -11.266 1 93.88 177 ALA B CA 1
ATOM 3924 C C . ALA B 1 177 ? 9.773 -29.156 -10 1 93.88 177 ALA B C 1
ATOM 3926 O O . ALA B 1 177 ? 8.539 -29.234 -10.055 1 93.88 177 ALA B O 1
ATOM 3927 N N . LEU B 1 178 ? 10.414 -29.25 -8.938 1 88.75 178 LEU B N 1
ATOM 3928 C CA . LEU B 1 178 ? 9.727 -29.469 -7.672 1 88.75 178 LEU B CA 1
ATOM 3929 C C . LEU B 1 178 ? 8.828 -28.281 -7.328 1 88.75 178 LEU B C 1
ATOM 3931 O O . LEU B 1 178 ? 7.688 -28.469 -6.91 1 88.75 178 LEU B O 1
ATOM 3935 N N . THR B 1 179 ? 9.328 -27.078 -7.539 1 89.31 179 THR B N 1
ATOM 3936 C CA . THR B 1 179 ? 8.531 -25.875 -7.297 1 89.31 179 THR B CA 1
ATOM 3937 C C . THR B 1 179 ? 7.297 -25.859 -8.188 1 89.31 179 THR B C 1
ATOM 3939 O O . THR B 1 179 ? 6.191 -25.562 -7.719 1 89.31 179 THR B O 1
ATOM 3942 N N . TYR B 1 180 ? 7.496 -26.203 -9.438 1 93.38 180 TYR B N 1
ATOM 3943 C CA . TYR B 1 180 ? 6.383 -26.188 -10.375 1 93.38 180 TYR B CA 1
ATOM 3944 C C . TYR B 1 180 ? 5.332 -27.219 -9.992 1 93.38 180 TYR B C 1
ATOM 3946 O O . TYR B 1 180 ? 4.137 -27.016 -10.219 1 93.38 180 TYR B O 1
ATOM 3954 N N . GLN B 1 181 ? 5.762 -28.312 -9.383 1 89.56 181 GLN B N 1
ATOM 3955 C CA . GLN B 1 181 ? 4.848 -29.375 -8.992 1 89.56 181 GLN B CA 1
ATOM 3956 C C . GLN B 1 181 ? 4.062 -29 -7.738 1 89.56 181 GLN B C 1
ATOM 3958 O O . GLN B 1 181 ? 2.85 -29.219 -7.672 1 89.56 181 GLN B O 1
ATOM 3963 N N . PHE B 1 182 ? 4.715 -28.344 -6.777 1 84.88 182 PHE B N 1
ATOM 3964 C CA . PHE B 1 182 ? 4.094 -28.062 -5.484 1 84.88 182 PHE B CA 1
ATOM 3965 C C . PHE B 1 182 ? 3.342 -26.75 -5.512 1 84.88 182 PHE B C 1
ATOM 3967 O O . PHE B 1 182 ? 2.469 -26.5 -4.676 1 84.88 182 PHE B O 1
ATOM 3974 N N . ASN B 1 183 ? 3.699 -25.938 -6.418 1 91.19 183 ASN B N 1
ATOM 3975 C CA . ASN B 1 183 ? 3.064 -24.641 -6.621 1 91.19 183 ASN B CA 1
ATOM 3976 C C . ASN B 1 183 ? 2.865 -24.328 -8.102 1 91.19 183 ASN B C 1
ATOM 3978 O O . ASN B 1 183 ? 3.537 -23.453 -8.656 1 91.19 183 ASN B O 1
ATOM 3982 N N . PRO B 1 184 ? 1.904 -24.938 -8.703 1 94.75 184 PRO B N 1
ATOM 3983 C CA . PRO B 1 184 ? 1.709 -24.891 -10.156 1 94.75 184 PRO B CA 1
ATOM 3984 C C . PRO B 1 184 ? 1.637 -23.453 -10.695 1 94.75 184 PRO B C 1
ATOM 3986 O O . PRO B 1 184 ? 2.137 -23.188 -11.789 1 94.75 184 PRO B O 1
ATOM 3989 N N . PRO B 1 185 ? 1.068 -22.469 -10 1 96.25 185 PRO B N 1
ATOM 3990 C CA . PRO B 1 185 ? 1.023 -21.109 -10.531 1 96.25 185 PRO B CA 1
ATOM 3991 C C . PRO B 1 185 ? 2.406 -20.562 -10.891 1 96.25 185 PRO B C 1
ATOM 3993 O O . PRO B 1 185 ? 2.529 -19.719 -11.773 1 96.25 185 PRO B O 1
ATOM 3996 N N . THR B 1 186 ? 3.455 -21.062 -10.273 1 95.81 186 THR B N 1
ATOM 3997 C CA . THR B 1 186 ? 4.801 -20.578 -10.547 1 95.81 186 THR B CA 1
ATOM 3998 C C . THR B 1 186 ? 5.234 -20.938 -11.969 1 95.81 186 THR B C 1
ATOM 4000 O O . THR B 1 186 ? 6.141 -20.312 -12.523 1 95.81 186 THR B O 1
ATOM 4003 N N . ALA B 1 187 ? 4.594 -21.906 -12.555 1 96.56 187 ALA B N 1
ATOM 4004 C CA . ALA B 1 187 ? 4.945 -22.344 -13.898 1 96.56 187 ALA B CA 1
ATOM 4005 C C . ALA B 1 187 ? 4.266 -21.484 -14.961 1 96.56 187 ALA B C 1
ATOM 4007 O O . ALA B 1 187 ? 4.508 -21.656 -16.156 1 96.56 187 ALA B O 1
ATOM 4008 N N . ALA B 1 188 ? 3.465 -20.531 -14.492 1 97.19 188 ALA B N 1
ATOM 4009 C CA . ALA B 1 188 ? 2.727 -19.688 -15.422 1 97.19 188 ALA B CA 1
ATOM 4010 C C . ALA B 1 188 ? 3.643 -18.641 -16.062 1 97.19 188 ALA B C 1
ATOM 4012 O O . ALA B 1 188 ? 3.27 -18 -17.047 1 97.19 188 ALA B O 1
ATOM 4013 N N . VAL B 1 189 ? 4.855 -18.5 -15.531 1 98 189 VAL B N 1
ATOM 4014 C CA . VAL B 1 189 ? 5.781 -17.5 -16.047 1 98 189 VAL B CA 1
ATOM 4015 C C . VAL B 1 189 ? 7.156 -18.125 -16.266 1 98 189 VAL B C 1
ATOM 4017 O O . VAL B 1 189 ? 7.504 -19.125 -15.625 1 98 189 VAL B O 1
ATOM 4020 N N . ARG B 1 190 ? 7.875 -17.594 -17.203 1 98.19 190 ARG B N 1
ATOM 4021 C CA . ARG B 1 190 ? 9.289 -17.891 -17.422 1 98.19 190 ARG B CA 1
ATOM 4022 C C . ARG B 1 190 ? 10.172 -16.797 -16.812 1 98.19 190 ARG B C 1
ATOM 4024 O O . ARG B 1 190 ? 10.008 -15.617 -17.109 1 98.19 190 ARG B O 1
ATOM 4031 N N . VAL B 1 191 ? 11.109 -17.219 -15.953 1 97.69 191 VAL B N 1
ATOM 4032 C CA . VAL B 1 191 ? 11.852 -16.25 -15.156 1 97.69 191 VAL B CA 1
ATOM 4033 C C . VAL B 1 191 ? 13.336 -16.344 -15.484 1 97.69 191 VAL B C 1
ATOM 4035 O O . VAL B 1 191 ? 13.898 -17.438 -15.562 1 97.69 191 VAL B O 1
ATOM 4038 N N . TYR B 1 192 ? 13.969 -15.203 -15.703 1 97.62 192 TYR B N 1
ATOM 4039 C CA . TYR B 1 192 ? 15.406 -15.078 -15.906 1 97.62 192 TYR B CA 1
ATOM 4040 C C . TYR B 1 192 ? 16.016 -14.156 -14.852 1 97.62 192 TYR B C 1
ATOM 4042 O O . TYR B 1 192 ? 15.508 -13.062 -14.602 1 97.62 192 TYR B O 1
ATOM 4050 N N . THR B 1 193 ? 17.078 -14.586 -14.227 1 97 193 THR B N 1
ATOM 4051 C CA . THR B 1 193 ? 17.703 -13.852 -13.141 1 97 193 THR B CA 1
ATOM 4052 C C . THR B 1 193 ? 19.203 -13.672 -13.414 1 97 193 THR B C 1
ATOM 4054 O O . THR B 1 193 ? 19.797 -14.453 -14.148 1 97 193 THR B O 1
ATOM 4057 N N . PRO B 1 194 ? 19.766 -12.625 -12.789 1 96.5 194 PRO B N 1
ATOM 4058 C CA . PRO B 1 194 ? 21.219 -12.484 -12.914 1 96.5 194 PRO B CA 1
ATOM 4059 C C . PRO B 1 194 ? 21.984 -13.719 -12.445 1 96.5 194 PRO B C 1
ATOM 4061 O O . PRO B 1 194 ? 21.562 -14.383 -11.492 1 96.5 194 PRO B O 1
ATOM 4064 N N . ARG B 1 195 ? 23.109 -13.977 -13.023 1 90.75 195 ARG B N 1
ATOM 4065 C CA . ARG B 1 195 ? 23.844 -15.211 -12.75 1 90.75 195 ARG B CA 1
ATOM 4066 C C . ARG B 1 195 ? 25.203 -14.906 -12.148 1 90.75 195 ARG B C 1
ATOM 4068 O O . ARG B 1 195 ? 26.078 -15.781 -12.102 1 90.75 195 ARG B O 1
ATOM 4075 N N . ASP B 1 196 ? 25.391 -13.805 -11.586 1 88.88 196 ASP B N 1
ATOM 4076 C CA . ASP B 1 196 ? 26.734 -13.383 -11.18 1 88.88 196 ASP B CA 1
ATOM 4077 C C . ASP B 1 196 ? 27.047 -13.852 -9.766 1 88.88 196 ASP B C 1
ATOM 4079 O O . ASP B 1 196 ? 28.219 -13.961 -9.383 1 88.88 196 ASP B O 1
ATOM 4083 N N . SER B 1 197 ? 26.078 -14.109 -8.828 1 79.44 197 SER B N 1
ATOM 4084 C CA . SER B 1 197 ? 26.328 -14.336 -7.41 1 79.44 197 SER B CA 1
ATOM 4085 C C . SER B 1 197 ? 26.172 -15.805 -7.047 1 79.44 197 SER B C 1
ATOM 4087 O O . SER B 1 197 ? 26.203 -16.172 -5.867 1 79.44 197 SER B O 1
ATOM 4089 N N . GLY B 1 198 ? 26.016 -16.656 -7.992 1 80.94 198 GLY B N 1
ATOM 4090 C CA . GLY B 1 198 ? 25.875 -18.062 -7.695 1 80.94 198 GLY B CA 1
ATOM 4091 C C . GLY B 1 198 ? 24.484 -18.438 -7.195 1 80.94 198 GLY B C 1
ATOM 4092 O O . GLY B 1 198 ? 24.25 -19.562 -6.773 1 80.94 198 GLY B O 1
ATOM 4093 N N . THR B 1 199 ? 23.656 -17.5 -6.988 1 86.56 199 THR B N 1
ATOM 4094 C CA . THR B 1 199 ? 22.25 -17.719 -6.641 1 86.56 199 THR B CA 1
ATOM 4095 C C . THR B 1 199 ? 21.328 -16.984 -7.602 1 86.56 199 THR B C 1
ATOM 4097 O O . THR B 1 199 ? 21.688 -15.906 -8.102 1 86.56 199 THR B O 1
ATOM 4100 N N . PRO B 1 200 ? 20.219 -17.562 -7.801 1 89.19 200 PRO B N 1
ATOM 4101 C CA . PRO B 1 200 ? 19.25 -16.844 -8.633 1 89.19 200 PRO B CA 1
ATOM 4102 C C . PRO B 1 200 ? 18.469 -15.797 -7.848 1 89.19 200 PRO B C 1
ATOM 4104 O O . PRO B 1 200 ? 17.641 -15.086 -8.422 1 89.19 200 PRO B O 1
ATOM 4107 N N . LEU B 1 201 ? 18.75 -15.648 -6.57 1 91.25 201 LEU B N 1
ATOM 4108 C CA . LEU B 1 201 ? 17.891 -14.859 -5.699 1 91.25 201 LEU B CA 1
ATOM 4109 C C . LEU B 1 201 ? 18.375 -13.414 -5.605 1 91.25 201 LEU B C 1
ATOM 4111 O O . LEU B 1 201 ? 17.578 -12.508 -5.363 1 91.25 201 LEU B O 1
ATOM 4115 N N . TRP B 1 202 ? 19.656 -13.242 -5.742 1 93 202 TRP B N 1
ATOM 4116 C CA . TRP B 1 202 ? 20.172 -11.875 -5.684 1 93 202 TRP B CA 1
ATOM 4117 C C . TRP B 1 202 ? 21.516 -11.773 -6.402 1 93 202 TRP B C 1
ATOM 4119 O O . TRP B 1 202 ? 22.094 -12.789 -6.801 1 93 202 TRP B O 1
ATOM 4129 N N . SER B 1 203 ? 21.938 -10.555 -6.723 1 94.81 203 SER B N 1
ATOM 4130 C CA . SER B 1 203 ? 23.156 -10.25 -7.469 1 94.81 203 SER B CA 1
ATOM 4131 C C . SER B 1 203 ? 24 -9.203 -6.75 1 94.81 203 SER B C 1
ATOM 4133 O O . SER B 1 203 ? 23.484 -8.148 -6.371 1 94.81 203 SER B O 1
ATOM 4135 N N . GLU B 1 204 ? 25.188 -9.484 -6.566 1 93.56 204 GLU B N 1
ATOM 4136 C CA . GLU B 1 204 ? 26.078 -8.484 -5.984 1 93.56 204 GLU B CA 1
ATOM 4137 C C . GLU B 1 204 ? 26.172 -7.246 -6.871 1 93.56 204 GLU B C 1
ATOM 4139 O O . GLU B 1 204 ? 26.234 -6.121 -6.367 1 93.56 204 GLU B O 1
ATOM 4144 N N . LYS B 1 205 ? 26.172 -7.496 -8.109 1 94.06 205 LYS B N 1
ATOM 4145 C CA . LYS B 1 205 ? 26.312 -6.43 -9.094 1 94.06 205 LYS B CA 1
ATOM 4146 C C . LYS B 1 205 ? 25.078 -5.539 -9.117 1 94.06 205 LYS B C 1
ATOM 4148 O O . LYS B 1 205 ? 25.172 -4.336 -9.359 1 94.06 205 LYS B O 1
ATOM 4153 N N . TYR B 1 206 ? 23.953 -6.148 -8.828 1 94.44 206 TYR B N 1
ATOM 4154 C CA . TYR B 1 206 ? 22.688 -5.438 -8.984 1 94.44 206 TYR B CA 1
ATOM 4155 C C . TYR B 1 206 ? 21.969 -5.301 -7.652 1 94.44 206 TYR B C 1
ATOM 4157 O O . TYR B 1 206 ? 20.828 -5.766 -7.508 1 94.44 206 TYR B O 1
ATOM 4165 N N . GLY B 1 207 ? 22.531 -4.543 -6.719 1 91.19 207 GLY B N 1
ATOM 4166 C CA . GLY B 1 207 ? 21.859 -4.086 -5.516 1 91.19 207 GLY B CA 1
ATOM 4167 C C . GLY B 1 207 ? 22.141 -4.953 -4.305 1 91.19 207 GLY B C 1
ATOM 4168 O O . GLY B 1 207 ? 21.703 -4.645 -3.195 1 91.19 207 GLY B O 1
ATOM 4169 N N . GLY B 1 208 ? 22.828 -6.105 -4.449 1 93.25 208 GLY B N 1
ATOM 4170 C CA . GLY B 1 208 ? 23.203 -6.941 -3.318 1 93.25 208 GLY B CA 1
ATOM 4171 C C . GLY B 1 208 ? 22.078 -7.824 -2.828 1 93.25 208 GLY B C 1
ATOM 4172 O O . GLY B 1 208 ? 21.109 -8.07 -3.557 1 93.25 208 GLY B O 1
ATOM 4173 N N . GLN B 1 209 ? 22.203 -8.305 -1.635 1 93.38 209 GLN B N 1
ATOM 4174 C CA . GLN B 1 209 ? 21.375 -9.367 -1.074 1 93.38 209 GLN B CA 1
ATOM 4175 C C . GLN B 1 209 ? 19.922 -8.914 -0.917 1 93.38 209 GLN B C 1
ATOM 4177 O O . GLN B 1 209 ? 19.016 -9.742 -0.941 1 93.38 209 GLN B O 1
ATOM 4182 N N . ASN B 1 210 ? 19.656 -7.645 -0.781 1 95.94 210 ASN B N 1
ATOM 4183 C CA . ASN B 1 210 ? 18.297 -7.188 -0.523 1 95.94 210 ASN B CA 1
ATOM 4184 C C . ASN B 1 210 ? 17.594 -6.746 -1.808 1 95.94 210 ASN B C 1
ATOM 4186 O O . ASN B 1 210 ? 16.594 -6.039 -1.762 1 95.94 210 ASN B O 1
ATOM 4190 N N . VAL B 1 211 ? 18.172 -7.086 -2.932 1 96.31 211 VAL B N 1
ATOM 4191 C CA . VAL B 1 211 ? 17.547 -6.727 -4.203 1 96.31 211 VAL B CA 1
ATOM 4192 C C . VAL B 1 211 ? 17.422 -7.969 -5.082 1 96.31 211 VAL B C 1
ATOM 4194 O O . VAL B 1 211 ? 18.391 -8.727 -5.246 1 96.31 211 VAL B O 1
ATOM 4197 N N . ARG B 1 212 ? 16.266 -8.18 -5.598 1 96.75 212 ARG B N 1
ATOM 4198 C CA . ARG B 1 212 ? 16.031 -9.25 -6.562 1 96.75 212 ARG B CA 1
ATOM 4199 C C . ARG B 1 212 ? 15.523 -8.695 -7.887 1 96.75 212 ARG B C 1
ATOM 4201 O O . ARG B 1 212 ? 14.484 -8.023 -7.926 1 96.75 212 ARG B O 1
ATOM 4208 N N . TYR B 1 213 ? 16.281 -8.961 -8.914 1 97.62 213 TYR B N 1
ATOM 4209 C CA . TYR B 1 213 ? 15.828 -8.664 -10.266 1 97.62 213 TYR B CA 1
ATOM 4210 C C . TYR B 1 213 ? 15.367 -9.922 -10.984 1 97.62 213 TYR B C 1
ATOM 4212 O O . TYR B 1 213 ? 16.016 -10.977 -10.875 1 97.62 213 TYR B O 1
ATOM 4220 N N . GLN B 1 214 ? 14.25 -9.844 -11.672 1 97.94 214 GLN B N 1
ATOM 4221 C CA . GLN B 1 214 ? 13.75 -10.938 -12.5 1 97.94 214 GLN B CA 1
ATOM 4222 C C . GLN B 1 214 ? 13.156 -10.406 -13.805 1 97.94 214 GLN B C 1
ATOM 4224 O O . GLN B 1 214 ? 12.234 -9.594 -13.789 1 97.94 214 GLN B O 1
ATOM 4229 N N . TRP B 1 215 ? 13.719 -10.859 -14.906 1 98.19 215 TRP B N 1
ATOM 4230 C CA . TRP B 1 215 ? 13 -10.734 -16.172 1 98.19 215 TRP B CA 1
ATOM 4231 C C . TRP B 1 215 ? 11.977 -11.852 -16.328 1 98.19 215 TRP B C 1
ATOM 4233 O O . TRP B 1 215 ? 12.297 -13.031 -16.141 1 98.19 215 TRP B O 1
ATOM 4243 N N . THR B 1 216 ? 10.758 -11.43 -16.672 1 98.31 216 THR B N 1
ATOM 4244 C CA . THR B 1 216 ? 9.695 -12.422 -16.703 1 98.31 216 THR B CA 1
ATOM 4245 C C . THR B 1 216 ? 8.875 -12.289 -17.984 1 98.31 216 THR B C 1
ATOM 4247 O O . THR B 1 216 ? 8.594 -11.18 -18.438 1 98.31 216 THR B O 1
ATOM 4250 N N . LYS B 1 217 ? 8.492 -13.312 -18.562 1 97.75 217 LYS B N 1
ATOM 4251 C CA . LYS B 1 217 ? 7.457 -13.359 -19.594 1 97.75 217 LYS B CA 1
ATOM 4252 C C . LYS B 1 217 ? 6.453 -14.469 -19.312 1 97.75 217 LYS B C 1
ATOM 4254 O O . LYS B 1 217 ? 6.742 -15.398 -18.547 1 97.75 217 LYS B O 1
ATOM 4259 N N . MET B 1 218 ? 5.312 -14.43 -19.891 1 97.56 218 MET B N 1
ATOM 4260 C CA . MET B 1 218 ? 4.289 -15.453 -19.688 1 97.56 218 MET B CA 1
ATOM 4261 C C . MET B 1 218 ? 4.688 -16.766 -20.359 1 97.56 218 MET B C 1
ATOM 4263 O O . MET B 1 218 ? 5.336 -16.75 -21.406 1 97.56 218 MET B O 1
ATOM 4267 N N . ASP B 1 219 ? 4.328 -17.812 -19.75 1 97.81 219 ASP B N 1
ATOM 4268 C CA . ASP B 1 219 ? 4.699 -19.109 -20.297 1 97.81 219 ASP B CA 1
ATOM 4269 C C . ASP B 1 219 ? 3.82 -19.469 -21.484 1 97.81 219 ASP B C 1
ATOM 4271 O O . ASP B 1 219 ? 4.273 -20.141 -22.422 1 97.81 219 ASP B O 1
ATOM 4275 N N . ASP B 1 220 ? 2.541 -19.031 -21.453 1 95.5 220 ASP B N 1
ATOM 4276 C CA . ASP B 1 220 ? 1.596 -19.516 -22.453 1 95.5 220 ASP B CA 1
ATOM 4277 C C . ASP B 1 220 ? 0.934 -18.344 -23.188 1 95.5 220 ASP B C 1
ATOM 4279 O O . ASP B 1 220 ? -0.073 -18.531 -23.875 1 95.5 220 ASP B O 1
ATOM 4283 N N . GLU B 1 221 ? 1.374 -17.156 -22.906 1 95.19 221 GLU B N 1
ATOM 4284 C CA . GLU B 1 221 ? 0.882 -15.969 -23.609 1 95.19 221 GLU B CA 1
ATOM 4285 C C . GLU B 1 221 ? 2.035 -15.117 -24.125 1 95.19 221 GLU B C 1
ATOM 4287 O O . GLU B 1 221 ? 3.15 -15.188 -23.609 1 95.19 221 GLU B O 1
ATOM 4292 N N . ASP B 1 222 ? 1.747 -14.289 -25.078 1 94.38 222 ASP B N 1
ATOM 4293 C CA . ASP B 1 222 ? 2.812 -13.586 -25.781 1 94.38 222 ASP B CA 1
ATOM 4294 C C . ASP B 1 222 ? 3.166 -12.273 -25.078 1 94.38 222 ASP B C 1
ATOM 4296 O O . ASP B 1 222 ? 4.316 -11.828 -25.125 1 94.38 222 ASP B O 1
ATOM 4300 N N . THR B 1 223 ? 2.133 -11.664 -24.531 1 97.19 223 THR B N 1
ATOM 4301 C CA . THR B 1 223 ? 2.381 -10.352 -23.953 1 97.19 223 THR B CA 1
ATOM 4302 C C . THR B 1 223 ? 1.688 -10.203 -22.609 1 97.19 223 THR B C 1
ATOM 4304 O O . THR B 1 223 ? 0.745 -10.945 -22.297 1 97.19 223 THR B O 1
ATOM 4307 N N . PHE B 1 224 ? 2.223 -9.297 -21.844 1 97.75 224 PHE B N 1
ATOM 4308 C CA . PHE B 1 224 ? 1.58 -8.938 -20.578 1 97.75 224 PHE B CA 1
ATOM 4309 C C . PHE B 1 224 ? 0.386 -8.023 -20.828 1 97.75 224 PHE B C 1
ATOM 4311 O O . PHE B 1 224 ? 0.439 -7.141 -21.688 1 97.75 224 PHE B O 1
ATOM 4318 N N . ARG B 1 225 ? -0.606 -8.242 -20.094 1 96.75 225 ARG B N 1
ATOM 4319 C CA . ARG B 1 225 ? -1.775 -7.379 -19.969 1 96.75 225 ARG B CA 1
ATOM 4320 C C . ARG B 1 225 ? -2.062 -7.055 -18.5 1 96.75 225 ARG B C 1
ATOM 4322 O O . ARG B 1 225 ? -1.396 -7.57 -17.609 1 96.75 225 ARG B O 1
ATOM 4329 N N . LEU B 1 226 ? -3.031 -6.207 -18.297 1 95.88 226 LEU B N 1
ATOM 4330 C CA . LEU B 1 226 ? -3.354 -5.73 -16.953 1 95.88 226 LEU B CA 1
ATOM 4331 C C . LEU B 1 226 ? -3.643 -6.902 -16.016 1 95.88 226 LEU B C 1
ATOM 4333 O O . LEU B 1 226 ? -3.258 -6.871 -14.844 1 95.88 226 LEU B O 1
ATOM 4337 N N . GLU B 1 227 ? -4.246 -7.938 -16.5 1 97.56 227 GLU B N 1
ATOM 4338 C CA . GLU B 1 227 ? -4.684 -9.062 -15.672 1 97.56 227 GLU B CA 1
ATOM 4339 C C . GLU B 1 227 ? -3.492 -9.867 -15.172 1 97.56 227 GLU B C 1
ATOM 4341 O O . GLU B 1 227 ? -3.621 -10.648 -14.227 1 97.56 227 GLU B O 1
ATOM 4346 N N . HIS B 1 228 ? -2.328 -9.688 -15.766 1 98.5 228 HIS B N 1
ATOM 4347 C CA . HIS B 1 228 ? -1.155 -10.469 -15.391 1 98.5 228 HIS B CA 1
ATOM 4348 C C . HIS B 1 228 ? -0.419 -9.836 -14.219 1 98.5 228 HIS B C 1
ATOM 4350 O O . HIS B 1 228 ? 0.399 -10.484 -13.562 1 98.5 228 HIS B O 1
ATOM 4356 N N . ILE B 1 229 ? -0.674 -8.609 -13.883 1 98.69 229 ILE B N 1
ATOM 4357 C CA . ILE B 1 229 ? 0.142 -7.809 -12.969 1 98.69 229 ILE B CA 1
ATOM 4358 C C . ILE B 1 229 ? -0.006 -8.336 -11.547 1 98.69 229 ILE B C 1
ATOM 4360 O O . ILE B 1 229 ? 0.99 -8.562 -10.852 1 98.69 229 ILE B O 1
ATOM 4364 N N . PRO B 1 230 ? -1.265 -8.648 -11.07 1 98.81 230 PRO B N 1
ATOM 4365 C CA . PRO B 1 230 ? -1.354 -9.172 -9.711 1 98.81 230 PRO B CA 1
ATOM 4366 C C . PRO B 1 230 ? -0.684 -10.539 -9.555 1 98.81 230 PRO B C 1
ATOM 4368 O O . PRO B 1 230 ? -0.071 -10.82 -8.523 1 98.81 230 PRO B O 1
ATOM 4371 N N . VAL B 1 231 ? -0.789 -11.344 -10.562 1 98.25 231 VAL B N 1
ATOM 4372 C CA . VAL B 1 231 ? -0.161 -12.664 -10.523 1 98.25 231 VAL B CA 1
ATOM 4373 C C . VAL B 1 231 ? 1.357 -12.508 -10.484 1 98.25 231 VAL B C 1
ATOM 4375 O O . VAL B 1 231 ? 2.029 -13.141 -9.664 1 98.25 231 VAL B O 1
ATOM 4378 N N . LEU B 1 232 ? 1.885 -11.672 -11.344 1 98.44 232 LEU B N 1
ATOM 4379 C CA . LEU B 1 232 ? 3.324 -11.438 -11.375 1 98.44 232 LEU B CA 1
ATOM 4380 C C . LEU B 1 232 ? 3.828 -10.953 -10.023 1 98.44 232 LEU B C 1
ATOM 4382 O O . LEU B 1 232 ? 4.863 -11.414 -9.539 1 98.44 232 LEU B O 1
ATOM 4386 N N . ALA B 1 233 ? 3.107 -10.07 -9.375 1 98.31 233 ALA B N 1
ATOM 4387 C CA . ALA B 1 233 ? 3.48 -9.5 -8.078 1 98.31 233 ALA B CA 1
ATOM 4388 C C . ALA B 1 233 ? 3.57 -10.586 -7.012 1 98.31 233 ALA B C 1
ATOM 4390 O O . ALA B 1 233 ? 4.426 -10.523 -6.125 1 98.31 233 ALA B O 1
ATOM 4391 N N . ASP B 1 234 ? 2.721 -11.539 -7.117 1 97.81 234 ASP B N 1
ATOM 4392 C CA . ASP B 1 234 ? 2.592 -12.547 -6.066 1 97.81 234 ASP B CA 1
ATOM 4393 C C . ASP B 1 234 ? 3.439 -13.781 -6.383 1 97.81 234 ASP B C 1
ATOM 4395 O O . ASP B 1 234 ? 3.48 -14.727 -5.594 1 97.81 234 ASP B O 1
ATOM 4399 N N . LEU B 1 235 ? 4.113 -13.852 -7.5 1 96.69 235 LEU B N 1
ATOM 4400 C CA . LEU B 1 235 ? 4.914 -15 -7.891 1 96.69 235 LEU B CA 1
ATOM 4401 C C . LEU B 1 235 ? 6.387 -14.781 -7.566 1 96.69 235 LEU B C 1
ATOM 4403 O O . LEU B 1 235 ? 7.195 -15.703 -7.672 1 96.69 235 LEU B O 1
ATOM 4407 N N . VAL B 1 236 ? 6.77 -13.586 -7.125 1 96.5 236 VAL B N 1
ATOM 4408 C CA . VAL B 1 236 ? 8.148 -13.32 -6.738 1 96.5 236 VAL B CA 1
ATOM 4409 C C . VAL B 1 236 ? 8.492 -14.102 -5.469 1 96.5 236 VAL B C 1
ATOM 4411 O O . VAL B 1 236 ? 7.766 -14.023 -4.477 1 96.5 236 VAL B O 1
ATOM 4414 N N . PRO B 1 237 ? 9.562 -14.93 -5.516 1 93.94 237 PRO B N 1
ATOM 4415 C CA . PRO B 1 237 ? 9.945 -15.633 -4.293 1 93.94 237 PRO B CA 1
ATOM 4416 C C . PRO B 1 237 ? 10.164 -14.695 -3.113 1 93.94 237 PRO B C 1
ATOM 4418 O O . PRO B 1 237 ? 10.641 -13.562 -3.297 1 93.94 237 PRO B O 1
ATOM 4421 N N . ILE B 1 238 ? 9.914 -15.141 -1.967 1 94.38 238 ILE B N 1
ATOM 4422 C CA . ILE B 1 238 ? 9.93 -14.297 -0.777 1 94.38 238 ILE B CA 1
ATOM 4423 C C . ILE B 1 238 ? 11.359 -13.852 -0.482 1 94.38 238 ILE B C 1
ATOM 4425 O O . ILE B 1 238 ? 12.305 -14.625 -0.647 1 94.38 238 ILE B O 1
ATOM 4429 N N . MET B 1 239 ? 11.578 -12.695 -0.024 1 95.38 239 MET B N 1
ATOM 4430 C CA . MET B 1 239 ? 12.883 -12.055 0.13 1 95.38 239 MET B CA 1
ATOM 4431 C C . MET B 1 239 ? 13.664 -12.672 1.279 1 95.38 239 MET B C 1
ATOM 4433 O O . MET B 1 239 ? 14.898 -12.742 1.232 1 95.38 239 MET B O 1
ATOM 4437 N N . PRO B 1 240 ? 12.969 -13.172 2.348 1 93.94 240 PRO B N 1
ATOM 4438 C CA . PRO B 1 240 ? 13.75 -13.781 3.432 1 93.94 240 PRO B CA 1
ATOM 4439 C C . PRO B 1 240 ? 14.609 -14.953 2.959 1 93.94 240 PRO B C 1
ATOM 4441 O O . PRO B 1 240 ? 15.594 -15.297 3.609 1 93.94 240 PRO B O 1
ATOM 4444 N N . LEU B 1 241 ? 14.281 -15.539 1.804 1 91 241 LEU B N 1
ATOM 4445 C CA . LEU B 1 241 ? 15.078 -16.625 1.252 1 91 241 LEU B CA 1
ATOM 4446 C C . LEU B 1 241 ? 16.5 -16.172 0.948 1 91 241 LEU B C 1
ATOM 4448 O O . LEU B 1 241 ? 17.438 -16.969 0.994 1 91 241 LEU B O 1
ATOM 4452 N N . ASN B 1 242 ? 16.625 -14.875 0.632 1 91 242 ASN B N 1
ATOM 4453 C CA . ASN B 1 242 ? 17.953 -14.32 0.33 1 91 242 ASN B CA 1
ATOM 4454 C C . ASN B 1 242 ? 18.891 -14.422 1.529 1 91 242 ASN B C 1
ATOM 4456 O O . ASN B 1 242 ? 20.109 -14.336 1.378 1 91 242 ASN B O 1
ATOM 4460 N N . TYR B 1 243 ? 18.281 -14.555 2.652 1 89.81 243 TYR B N 1
ATOM 4461 C CA . TYR B 1 243 ? 19.047 -14.469 3.885 1 89.81 243 TYR B CA 1
ATOM 4462 C C . TYR B 1 243 ? 19.125 -15.828 4.578 1 89.81 243 TYR B C 1
ATOM 4464 O O . TYR B 1 243 ? 19.703 -15.945 5.66 1 89.81 243 TYR B O 1
ATOM 4472 N N . ALA B 1 244 ? 18.5 -16.766 3.984 1 83.38 244 ALA B N 1
ATOM 4473 C CA . ALA B 1 244 ? 18.484 -18.094 4.582 1 83.38 244 ALA B CA 1
ATOM 4474 C C . ALA B 1 244 ? 19.766 -18.844 4.262 1 83.38 244 ALA B C 1
ATOM 4476 O O . ALA B 1 244 ? 20.297 -18.734 3.154 1 83.38 244 ALA B O 1
ATOM 4477 N N . GLU B 1 245 ? 20.438 -19.406 5.242 1 70.06 245 GLU B N 1
ATOM 4478 C CA . GLU B 1 245 ? 21.625 -20.203 5.02 1 70.06 245 GLU B CA 1
ATOM 4479 C C . GLU B 1 245 ? 21.312 -21.469 4.215 1 70.06 245 GLU B C 1
ATOM 4481 O O . GLU B 1 245 ? 22.078 -21.844 3.326 1 70.06 245 GLU B O 1
ATOM 4486 N N . ASP B 1 246 ? 20.219 -22.109 4.566 1 63.25 246 ASP B N 1
ATOM 4487 C CA . ASP B 1 246 ? 19.828 -23.328 3.854 1 63.25 246 ASP B CA 1
ATOM 4488 C C . ASP B 1 246 ? 18.562 -23.094 3.035 1 63.25 246 ASP B C 1
ATOM 4490 O O . ASP B 1 246 ? 17.469 -23.406 3.486 1 63.25 246 ASP B O 1
ATOM 4494 N N . GLY B 1 247 ? 18.5 -22.219 2.037 1 55.72 247 GLY B N 1
ATOM 4495 C CA . GLY B 1 247 ? 17.422 -21.703 1.223 1 55.72 247 GLY B CA 1
ATOM 4496 C C . GLY B 1 247 ? 16.203 -22.594 1.208 1 55.72 247 GLY B C 1
ATOM 4497 O O . GLY B 1 247 ? 15.125 -22.188 1.649 1 55.72 247 GLY B O 1
ATOM 4498 N N . ILE B 1 248 ? 16.297 -23.828 0.733 1 53.94 248 ILE B N 1
ATOM 4499 C CA . ILE B 1 248 ? 15.211 -24.75 0.467 1 53.94 248 ILE B CA 1
ATOM 4500 C C . ILE B 1 248 ? 14.586 -25.219 1.784 1 53.94 248 ILE B C 1
ATOM 4502 O O . ILE B 1 248 ? 13.367 -25.375 1.88 1 53.94 248 ILE B O 1
ATOM 4506 N N . LEU B 1 249 ? 15.336 -25.141 2.873 1 60.22 249 LEU B N 1
ATOM 4507 C CA . LEU B 1 249 ? 14.82 -25.625 4.145 1 60.22 249 LEU B CA 1
ATOM 4508 C C . LEU B 1 249 ? 13.914 -24.594 4.801 1 60.22 249 LEU B C 1
ATOM 4510 O O . LEU B 1 249 ? 13.023 -24.938 5.582 1 60.22 249 LEU B O 1
ATOM 4514 N N . MET B 1 250 ? 14.078 -23.375 4.383 1 65.5 250 MET B N 1
ATOM 4515 C CA . MET B 1 250 ? 13.219 -22.344 4.945 1 65.5 250 MET B CA 1
ATOM 4516 C C . MET B 1 250 ? 11.766 -22.547 4.516 1 65.5 250 MET B C 1
ATOM 4518 O O . MET B 1 250 ? 10.852 -22.406 5.32 1 65.5 250 MET B O 1
ATOM 4522 N N . ALA B 1 251 ? 11.68 -22.969 3.297 1 63.59 251 ALA B N 1
ATOM 4523 C CA . ALA B 1 251 ? 10.328 -23.172 2.775 1 63.59 251 ALA B CA 1
ATOM 4524 C C . ALA B 1 251 ? 9.617 -24.312 3.506 1 63.59 251 ALA B C 1
ATOM 4526 O O . ALA B 1 251 ? 8.391 -24.312 3.605 1 63.59 251 ALA B O 1
ATOM 4527 N N . ALA B 1 252 ? 10.422 -25.125 4.129 1 69.69 252 ALA B N 1
ATOM 4528 C CA . ALA B 1 252 ? 9.859 -26.25 4.871 1 69.69 252 ALA B CA 1
ATOM 4529 C C . ALA B 1 252 ? 9.578 -25.859 6.32 1 69.69 252 ALA B C 1
ATOM 4531 O O . ALA B 1 252 ? 8.734 -26.484 6.977 1 69.69 252 ALA B O 1
ATOM 4532 N N . ARG B 1 253 ? 10.156 -24.828 6.691 1 79.81 253 ARG B N 1
ATOM 4533 C CA . ARG B 1 253 ? 10.102 -24.5 8.109 1 79.81 253 ARG B CA 1
ATOM 4534 C C . ARG B 1 253 ? 8.992 -23.484 8.391 1 79.81 253 ARG B C 1
ATOM 4536 O O . ARG B 1 253 ? 8.508 -23.391 9.523 1 79.81 253 ARG B O 1
ATOM 4543 N N . TYR B 1 254 ? 8.633 -22.734 7.312 1 86.88 254 TYR B N 1
ATOM 4544 C CA . TYR B 1 254 ? 7.664 -21.672 7.551 1 86.88 254 TYR B CA 1
ATOM 4545 C C . TYR B 1 254 ? 6.539 -21.703 6.523 1 86.88 254 TYR B C 1
ATOM 4547 O O . TYR B 1 254 ? 6.773 -22 5.348 1 86.88 254 TYR B O 1
ATOM 4555 N N . ARG B 1 255 ? 5.324 -21.531 7 1 88.06 255 ARG B N 1
ATOM 4556 C CA . ARG B 1 255 ? 4.238 -21.109 6.117 1 88.06 255 ARG B CA 1
ATOM 4557 C C . ARG B 1 255 ? 4.23 -19.609 5.93 1 88.06 255 ARG B C 1
ATOM 4559 O O . ARG B 1 255 ? 4.277 -18.859 6.906 1 88.06 255 ARG B O 1
ATOM 4566 N N . VAL B 1 256 ? 4.176 -19.203 4.699 1 91.25 256 VAL B N 1
ATOM 4567 C CA . VAL B 1 256 ? 4.312 -17.766 4.434 1 91.25 256 VAL B CA 1
ATOM 4568 C C . VAL B 1 256 ? 3.104 -17.266 3.646 1 91.25 256 VAL B C 1
ATOM 4570 O O . VAL B 1 256 ? 3.217 -16.938 2.467 1 91.25 256 VAL B O 1
ATOM 4573 N N . PRO B 1 257 ? 1.962 -17.125 4.293 1 92.44 257 PRO B N 1
ATOM 4574 C CA . PRO B 1 257 ? 0.79 -16.594 3.594 1 92.44 257 PRO B CA 1
ATOM 4575 C C . PRO B 1 257 ? 0.901 -15.094 3.309 1 92.44 257 PRO B C 1
ATOM 4577 O O . PRO B 1 257 ? 1.429 -14.344 4.129 1 92.44 257 PRO B O 1
ATOM 4580 N N . THR B 1 258 ? 0.48 -14.703 2.111 1 95.81 258 THR B N 1
ATOM 4581 C CA . THR B 1 258 ? 0.24 -13.297 1.811 1 95.81 258 THR B CA 1
ATOM 4582 C C . THR B 1 258 ? -0.963 -12.773 2.59 1 95.81 258 THR B C 1
ATOM 4584 O O . THR B 1 258 ? -2.029 -13.391 2.586 1 95.81 258 THR B O 1
ATOM 4587 N N . THR B 1 259 ? -0.785 -11.664 3.258 1 97.19 259 THR B N 1
ATOM 4588 C CA . THR B 1 259 ? -1.907 -11.133 4.02 1 97.19 259 THR B CA 1
ATOM 4589 C C . THR B 1 259 ? -2.566 -9.977 3.277 1 97.19 259 THR B C 1
ATOM 4591 O O . THR B 1 259 ? -3.766 -9.734 3.43 1 97.19 259 THR B O 1
ATOM 4594 N N . CYS B 1 260 ? -1.786 -9.297 2.514 1 97.75 260 CYS B N 1
ATOM 4595 C CA . CYS B 1 260 ? -2.328 -8.156 1.786 1 97.75 260 CYS B CA 1
ATOM 4596 C C . CYS B 1 260 ? -1.457 -7.812 0.583 1 97.75 260 CYS B C 1
ATOM 4598 O O . CYS B 1 260 ? -0.249 -8.055 0.598 1 97.75 260 CYS B O 1
ATOM 4600 N N . LEU B 1 261 ? -2.111 -7.316 -0.474 1 98.44 261 LEU B N 1
ATOM 4601 C CA . LEU B 1 261 ? -1.444 -6.77 -1.651 1 98.44 261 LEU B CA 1
ATOM 4602 C C . LEU B 1 261 ? -1.971 -5.379 -1.98 1 98.44 261 LEU B C 1
ATOM 4604 O O . LEU B 1 261 ? -3.184 -5.152 -1.985 1 98.44 261 LEU B O 1
ATOM 4608 N N . GLN B 1 262 ? -1.085 -4.484 -2.199 1 98.75 262 GLN B N 1
ATOM 4609 C CA . GLN B 1 262 ? -1.428 -3.166 -2.725 1 98.75 262 GLN B CA 1
ATOM 4610 C C . GLN B 1 262 ? -0.683 -2.881 -4.027 1 98.75 262 GLN B C 1
ATOM 4612 O O . GLN B 1 262 ? 0.546 -2.775 -4.035 1 98.75 262 GLN B O 1
ATOM 4617 N N . ILE B 1 263 ? -1.418 -2.725 -5.094 1 98.81 263 ILE B N 1
ATOM 4618 C CA . ILE B 1 263 ? -0.805 -2.508 -6.398 1 98.81 263 ILE B CA 1
ATOM 4619 C C . ILE B 1 263 ? -1.183 -1.125 -6.926 1 98.81 263 ILE B C 1
ATOM 4621 O O . ILE B 1 263 ? -2.348 -0.724 -6.855 1 98.81 263 ILE B O 1
ATOM 4625 N N . THR B 1 264 ? -0.223 -0.401 -7.359 1 98.75 264 THR B N 1
ATOM 4626 C CA . THR B 1 264 ? -0.406 0.844 -8.102 1 98.75 264 THR B CA 1
ATOM 4627 C C . THR B 1 264 ? -0.111 0.641 -9.578 1 98.75 264 THR B C 1
ATOM 4629 O O . THR B 1 264 ? 0.955 0.139 -9.945 1 98.75 264 THR B O 1
ATOM 4632 N N . PHE B 1 265 ? -1.051 0.968 -10.398 1 98.5 265 PHE B N 1
ATOM 4633 C CA . PHE B 1 265 ? -0.835 0.96 -11.844 1 98.5 265 PHE B CA 1
ATOM 4634 C C . PHE B 1 265 ? -0.396 2.336 -12.328 1 98.5 265 PHE B C 1
ATOM 4636 O O . PHE B 1 265 ? -1.203 3.266 -12.398 1 98.5 265 PHE B O 1
ATOM 4643 N N . HIS B 1 266 ? 0.839 2.416 -12.766 1 98.19 266 HIS B N 1
ATOM 4644 C CA . HIS B 1 266 ? 1.44 3.719 -13.031 1 98.19 266 HIS B CA 1
ATOM 4645 C C . HIS B 1 266 ? 1.184 4.164 -14.461 1 98.19 266 HIS B C 1
ATOM 4647 O O . HIS B 1 266 ? 1.114 5.363 -14.742 1 98.19 266 HIS B O 1
ATOM 4653 N N . ALA B 1 267 ? 1.134 3.213 -15.359 1 97.44 267 ALA B N 1
ATOM 4654 C CA . ALA B 1 267 ? 1 3.498 -16.781 1 97.44 267 ALA B CA 1
ATOM 4655 C C . ALA B 1 267 ? 0.406 2.307 -17.531 1 97.44 267 ALA B C 1
ATOM 4657 O O . ALA B 1 267 ? 0.405 1.185 -17.016 1 97.44 267 ALA B O 1
ATOM 4658 N N . PRO B 1 268 ? -0.161 2.604 -18.703 1 96.19 268 PRO B N 1
ATOM 4659 C CA . PRO B 1 268 ? -0.639 1.477 -19.5 1 96.19 268 PRO B CA 1
ATOM 4660 C C . PRO B 1 268 ? 0.486 0.533 -19.922 1 96.19 268 PRO B C 1
ATOM 4662 O O . PRO B 1 268 ? 1.625 0.969 -20.109 1 96.19 268 PRO B O 1
ATOM 4665 N N . LEU B 1 269 ? 0.096 -0.717 -20.016 1 94.69 269 LEU B N 1
ATOM 4666 C CA . LEU B 1 269 ? 1.016 -1.679 -20.609 1 94.69 269 LEU B CA 1
ATOM 4667 C C . LEU B 1 269 ? 0.994 -1.575 -22.125 1 94.69 269 LEU B C 1
ATOM 4669 O O . LEU B 1 269 ? -0.056 -1.32 -22.719 1 94.69 269 LEU B O 1
ATOM 4673 N N . ASN B 1 270 ? 2.111 -1.695 -22.781 1 90.25 270 ASN B N 1
ATOM 4674 C CA . ASN B 1 270 ? 2.229 -1.601 -24.219 1 90.25 270 ASN B CA 1
ATOM 4675 C C . ASN B 1 270 ? 2.547 -2.955 -24.844 1 90.25 270 ASN B C 1
ATOM 4677 O O . ASN B 1 270 ? 3.512 -3.084 -25.609 1 90.25 270 ASN B O 1
ATOM 4681 N N . LYS B 1 271 ? 1.744 -3.994 -24.5 1 90 271 LYS B N 1
ATOM 4682 C CA . LYS B 1 271 ? 1.911 -5.336 -25.047 1 90 271 LYS B CA 1
ATOM 4683 C C . LYS B 1 271 ? 3.354 -5.812 -24.906 1 90 271 LYS B C 1
ATOM 4685 O O . LYS B 1 271 ? 3.949 -6.301 -25.859 1 90 271 LYS B O 1
ATOM 4690 N N . ASP B 1 272 ? 3.844 -5.594 -23.797 1 94.62 272 ASP B N 1
ATOM 4691 C CA . ASP B 1 272 ? 5.219 -5.988 -23.516 1 94.62 272 ASP B CA 1
ATOM 4692 C C . ASP B 1 272 ? 5.344 -7.504 -23.391 1 94.62 272 ASP B C 1
ATOM 4694 O O . ASP B 1 272 ? 4.523 -8.148 -22.734 1 94.62 272 ASP B O 1
ATOM 4698 N N . GLU B 1 273 ? 6.344 -7.996 -24.062 1 97.25 273 GLU B N 1
ATOM 4699 C CA . GLU B 1 273 ? 6.633 -9.422 -23.922 1 97.25 273 GLU B CA 1
ATOM 4700 C C . GLU B 1 273 ? 7.301 -9.719 -22.578 1 97.25 273 GLU B C 1
ATOM 4702 O O . GLU B 1 273 ? 7.059 -10.773 -21.984 1 97.25 273 GLU B O 1
ATOM 4707 N N . TRP B 1 274 ? 8.172 -8.773 -22.188 1 98 274 TRP B N 1
ATOM 4708 C CA . TRP B 1 274 ? 8.953 -8.93 -20.969 1 98 274 TRP B CA 1
ATOM 4709 C C . TRP B 1 274 ? 8.648 -7.809 -19.969 1 98 274 TRP B C 1
ATOM 4711 O O . TRP B 1 274 ? 8.5 -6.648 -20.375 1 98 274 TRP B O 1
ATOM 4721 N N . LEU B 1 275 ? 8.562 -8.172 -18.719 1 98.5 275 LEU B N 1
ATOM 4722 C CA . LEU B 1 275 ? 8.609 -7.207 -17.641 1 98.5 275 LEU B CA 1
ATOM 4723 C C . LEU B 1 275 ? 9.758 -7.516 -16.688 1 98.5 275 LEU B C 1
ATOM 4725 O O . LEU B 1 275 ? 10.117 -8.68 -16.484 1 98.5 275 LEU B O 1
ATOM 4729 N N . LEU B 1 276 ? 10.375 -6.512 -16.188 1 98.31 276 LEU B N 1
ATOM 4730 C CA . LEU B 1 276 ? 11.406 -6.605 -15.164 1 98.31 276 LEU B CA 1
ATOM 4731 C C . LEU B 1 276 ? 10.852 -6.246 -13.797 1 98.31 276 LEU B C 1
ATOM 4733 O O . LEU B 1 276 ? 10.227 -5.195 -13.625 1 98.31 276 LEU B O 1
ATOM 4737 N N . THR B 1 277 ? 11.008 -7.16 -12.859 1 98.44 277 THR B N 1
ATOM 4738 C CA . THR B 1 277 ? 10.656 -6.82 -11.484 1 98.44 277 THR B CA 1
ATOM 4739 C C . THR B 1 277 ? 11.906 -6.527 -10.664 1 98.44 277 THR B C 1
ATOM 4741 O O . THR B 1 277 ? 12.93 -7.207 -10.82 1 98.44 277 THR B O 1
ATOM 4744 N N . ARG B 1 278 ? 11.891 -5.508 -9.945 1 98.19 278 ARG B N 1
ATOM 4745 C CA . ARG B 1 278 ? 12.844 -5.191 -8.883 1 98.19 278 ARG B CA 1
ATOM 4746 C C . ARG B 1 278 ? 12.188 -5.285 -7.512 1 98.19 278 ARG B C 1
ATOM 4748 O O . ARG B 1 278 ? 11.258 -4.539 -7.211 1 98.19 278 ARG B O 1
ATOM 4755 N N . THR B 1 279 ? 12.703 -6.219 -6.695 1 98.19 279 THR B N 1
ATOM 4756 C CA . THR B 1 279 ? 12.055 -6.469 -5.41 1 98.19 279 THR B CA 1
ATOM 4757 C C . THR B 1 279 ? 13.031 -6.207 -4.262 1 98.19 279 THR B C 1
ATOM 4759 O O . THR B 1 279 ? 14.195 -6.602 -4.324 1 98.19 279 THR B O 1
ATOM 4762 N N . THR B 1 280 ? 12.578 -5.512 -3.26 1 97.38 280 THR B N 1
ATOM 4763 C CA . THR B 1 280 ? 13.312 -5.289 -2.018 1 97.38 280 THR B CA 1
ATOM 4764 C C . THR B 1 280 ? 12.438 -5.598 -0.809 1 97.38 280 THR B C 1
ATOM 4766 O O . THR B 1 280 ? 11.219 -5.742 -0.941 1 97.38 280 THR B O 1
ATOM 4769 N N . MET B 1 281 ? 13.039 -5.82 0.293 1 97.94 281 MET B N 1
ATOM 4770 C CA . MET B 1 281 ? 12.359 -5.977 1.579 1 97.94 281 MET B CA 1
ATOM 4771 C C . MET B 1 281 ? 12.789 -4.883 2.555 1 97.94 281 MET B C 1
ATOM 4773 O O . MET B 1 281 ? 13.977 -4.59 2.676 1 97.94 281 MET B O 1
ATOM 4777 N N . GLU B 1 282 ? 11.82 -4.309 3.219 1 97.31 282 GLU B N 1
ATOM 4778 C CA . GLU B 1 282 ? 12.18 -3.262 4.172 1 97.31 282 GLU B CA 1
ATOM 4779 C C . GLU B 1 282 ? 12.531 -3.854 5.531 1 97.31 282 GLU B C 1
ATOM 4781 O O . GLU B 1 282 ? 13.477 -3.408 6.18 1 97.31 282 GLU B O 1
ATOM 4786 N N . ARG B 1 283 ? 11.68 -4.82 5.949 1 98.12 283 ARG B N 1
ATOM 4787 C CA . ARG B 1 283 ? 11.945 -5.363 7.277 1 98.12 283 ARG B CA 1
ATOM 4788 C C . ARG B 1 283 ? 11.172 -6.66 7.5 1 98.12 283 ARG B C 1
ATOM 4790 O O . ARG B 1 283 ? 10.008 -6.77 7.105 1 98.12 283 ARG B O 1
ATOM 4797 N N . LEU B 1 284 ? 11.828 -7.633 8 1 97.75 284 LEU B N 1
ATOM 4798 C CA . LEU B 1 284 ? 11.203 -8.781 8.648 1 97.75 284 LEU B CA 1
ATOM 4799 C C . LEU B 1 284 ? 11.258 -8.648 10.164 1 97.75 284 LEU B C 1
ATOM 4801 O O . LEU B 1 284 ? 12.336 -8.633 10.758 1 97.75 284 LEU B O 1
ATOM 4805 N N . TYR B 1 285 ? 10.125 -8.523 10.773 1 97.88 285 TYR B N 1
ATOM 4806 C CA . TYR B 1 285 ? 10.031 -8.328 12.211 1 97.88 285 TYR B CA 1
ATOM 4807 C C . TYR B 1 285 ? 8.797 -9.016 12.773 1 97.88 285 TYR B C 1
ATOM 4809 O O . TYR B 1 285 ? 7.711 -8.93 12.195 1 97.88 285 TYR B O 1
ATOM 4817 N N . ALA B 1 286 ? 8.961 -9.75 13.859 1 96.62 286 ALA B N 1
ATOM 4818 C CA . ALA B 1 286 ? 7.863 -10.398 14.57 1 96.62 286 ALA B CA 1
ATOM 4819 C C . ALA B 1 286 ? 7.066 -11.312 13.641 1 96.62 286 ALA B C 1
ATOM 4821 O O . ALA B 1 286 ? 5.836 -11.336 13.688 1 96.62 286 ALA B O 1
ATOM 4822 N N . GLY B 1 287 ? 7.734 -11.891 12.703 1 95.75 287 GLY B N 1
ATOM 4823 C CA . GLY B 1 287 ? 7.121 -12.891 11.844 1 95.75 287 GLY B CA 1
ATOM 4824 C C . GLY B 1 287 ? 6.336 -12.289 10.695 1 95.75 287 GLY B C 1
ATOM 4825 O O . GLY B 1 287 ? 5.438 -12.93 10.141 1 95.75 287 GLY B O 1
ATOM 4826 N N . ARG B 1 288 ? 6.59 -11.023 10.359 1 97.25 288 ARG B N 1
ATOM 4827 C CA . ARG B 1 288 ? 5.965 -10.367 9.219 1 97.25 288 ARG B CA 1
ATOM 4828 C C . ARG B 1 288 ? 6.996 -9.625 8.383 1 97.25 288 ARG B C 1
ATOM 4830 O O . ARG B 1 288 ? 7.977 -9.102 8.914 1 97.25 288 ARG B O 1
ATOM 4837 N N . PHE B 1 289 ? 6.766 -9.609 7.102 1 97.56 289 PHE B N 1
ATOM 4838 C CA . PHE B 1 289 ? 7.66 -8.844 6.246 1 97.56 289 PHE B CA 1
ATOM 4839 C C . PHE B 1 289 ? 6.91 -8.297 5.035 1 97.56 289 PHE B C 1
ATOM 4841 O O . PHE B 1 289 ? 5.789 -8.719 4.746 1 97.56 289 PHE B O 1
ATOM 4848 N N . ASP B 1 290 ? 7.5 -7.293 4.449 1 98.38 290 ASP B N 1
ATOM 4849 C CA . ASP B 1 290 ? 6.977 -6.688 3.229 1 98.38 290 ASP B CA 1
ATOM 4850 C C . ASP B 1 290 ? 7.91 -6.938 2.047 1 98.38 290 ASP B C 1
ATOM 4852 O O . ASP B 1 290 ? 9.102 -7.207 2.234 1 98.38 290 ASP B O 1
ATOM 4856 N N . MET B 1 291 ? 7.406 -6.938 0.912 1 98.44 291 MET B N 1
ATOM 4857 C CA . MET B 1 291 ? 8.156 -6.871 -0.338 1 98.44 291 MET B CA 1
ATOM 4858 C C . MET B 1 291 ? 7.656 -5.73 -1.216 1 98.44 291 MET B C 1
ATOM 4860 O O . MET B 1 291 ? 6.453 -5.613 -1.459 1 98.44 291 MET B O 1
ATOM 4864 N N . LYS B 1 292 ? 8.555 -4.902 -1.522 1 98.44 292 LYS B N 1
ATOM 4865 C CA . LYS B 1 292 ? 8.281 -3.859 -2.506 1 98.44 292 LYS B CA 1
ATOM 4866 C C . LYS B 1 292 ? 8.68 -4.309 -3.908 1 98.44 292 LYS B C 1
ATOM 4868 O O . LYS B 1 292 ? 9.852 -4.578 -4.168 1 98.44 292 LYS B O 1
ATOM 4873 N N . ILE B 1 293 ? 7.727 -4.332 -4.781 1 98.69 293 ILE B N 1
ATOM 4874 C CA . ILE B 1 293 ? 7.969 -4.836 -6.129 1 98.69 293 ILE B CA 1
ATOM 4875 C C . ILE B 1 293 ? 7.703 -3.727 -7.148 1 98.69 293 ILE B C 1
ATOM 4877 O O . ILE B 1 293 ? 6.602 -3.174 -7.203 1 98.69 293 ILE B O 1
ATOM 4881 N N . GLN B 1 294 ? 8.695 -3.393 -7.852 1 98.5 294 GLN B N 1
ATOM 4882 C CA . GLN B 1 294 ? 8.57 -2.5 -9 1 98.5 294 GLN B CA 1
ATOM 4883 C C . GLN B 1 294 ? 8.586 -3.283 -10.312 1 98.5 294 GLN B C 1
ATOM 4885 O O . GLN B 1 294 ? 9.367 -4.223 -10.469 1 98.5 294 GLN B O 1
ATOM 4890 N N . MET B 1 295 ? 7.723 -2.932 -11.227 1 98.62 295 MET B N 1
ATOM 4891 C CA . MET B 1 295 ? 7.637 -3.615 -12.516 1 98.62 295 MET B CA 1
ATOM 4892 C C . MET B 1 295 ? 7.902 -2.646 -13.664 1 98.62 295 MET B C 1
ATOM 4894 O O . MET B 1 295 ? 7.203 -1.646 -13.812 1 98.62 295 MET B O 1
ATOM 4898 N N . TYR B 1 296 ? 8.867 -2.977 -14.445 1 98.25 296 TYR B N 1
ATOM 4899 C CA . TYR B 1 296 ? 9.297 -2.133 -15.555 1 98.25 296 TYR B CA 1
ATOM 4900 C C . TYR B 1 296 ? 9.094 -2.836 -16.891 1 98.25 296 TYR B C 1
ATOM 4902 O O . TYR B 1 296 ? 9.273 -4.051 -16.984 1 98.25 296 TYR B O 1
ATOM 4910 N N . ASP B 1 297 ? 8.727 -2.041 -17.859 1 97.12 297 ASP B N 1
ATOM 4911 C CA . ASP B 1 297 ? 8.742 -2.605 -19.203 1 97.12 297 ASP B CA 1
ATOM 4912 C C . ASP B 1 297 ? 10.148 -2.594 -19.797 1 97.12 297 ASP B C 1
ATOM 4914 O O . ASP B 1 297 ? 11.109 -2.258 -19.109 1 97.12 297 ASP B O 1
ATOM 4918 N N . GLU B 1 298 ? 10.336 -3.033 -21.016 1 93.31 298 GLU B N 1
ATOM 4919 C CA . GLU B 1 298 ? 11.648 -3.207 -21.625 1 93.31 298 GLU B CA 1
ATOM 4920 C C . GLU B 1 298 ? 12.328 -1.861 -21.859 1 93.31 298 GLU B C 1
ATOM 4922 O O . GLU B 1 298 ? 13.547 -1.799 -22.047 1 93.31 298 GLU B O 1
ATOM 4927 N N . GLN B 1 299 ? 11.562 -0.81 -21.891 1 93.94 299 GLN B N 1
ATOM 4928 C CA . GLN B 1 299 ? 12.102 0.535 -22.062 1 93.94 299 GLN B CA 1
ATOM 4929 C C . GLN B 1 299 ? 12.406 1.174 -20.703 1 93.94 299 GLN B C 1
ATOM 4931 O O . GLN B 1 299 ? 12.703 2.367 -20.625 1 93.94 299 GLN B O 1
ATOM 4936 N N . GLU B 1 300 ? 12.211 0.393 -19.594 1 95.19 300 GLU B N 1
ATOM 4937 C CA . GLU B 1 300 ? 12.508 0.794 -18.219 1 95.19 300 GLU B CA 1
ATOM 4938 C C . GLU B 1 300 ? 11.508 1.829 -17.719 1 95.19 300 GLU B C 1
ATOM 4940 O O . GLU B 1 300 ? 11.852 2.684 -16.891 1 95.19 300 GLU B O 1
ATOM 4945 N N . ASN B 1 301 ? 10.344 1.836 -18.328 1 96.88 301 ASN B N 1
ATOM 4946 C CA . ASN B 1 301 ? 9.234 2.582 -17.75 1 96.88 301 ASN B CA 1
ATOM 4947 C C . ASN B 1 301 ? 8.555 1.795 -16.625 1 96.88 301 ASN B C 1
ATOM 4949 O O . ASN B 1 301 ? 8.242 0.615 -16.797 1 96.88 301 ASN B O 1
ATOM 4953 N N . LEU B 1 302 ? 8.391 2.486 -15.5 1 98.25 302 LEU B N 1
ATOM 4954 C CA . LEU B 1 302 ? 7.637 1.854 -14.422 1 98.25 302 LEU B CA 1
ATOM 4955 C C . LEU B 1 302 ? 6.16 1.741 -14.773 1 98.25 302 LEU B C 1
ATOM 4957 O O . LEU B 1 302 ? 5.488 2.754 -14.984 1 98.25 302 LEU B O 1
ATOM 4961 N N . VAL B 1 303 ? 5.641 0.513 -14.812 1 98.25 303 VAL B N 1
ATOM 4962 C CA . VAL B 1 303 ? 4.254 0.345 -15.242 1 98.25 303 VAL B CA 1
ATOM 4963 C C . VAL B 1 303 ? 3.383 0.015 -14.031 1 98.25 303 VAL B C 1
ATOM 4965 O O . VAL B 1 303 ? 2.188 0.319 -14.023 1 98.25 303 VAL B O 1
ATOM 4968 N N . ALA B 1 304 ? 3.924 -0.609 -13.039 1 98.69 304 ALA B N 1
ATOM 4969 C CA . ALA B 1 304 ? 3.197 -0.937 -11.82 1 98.69 304 ALA B CA 1
ATOM 4970 C C . ALA B 1 304 ? 4.156 -1.139 -10.648 1 98.69 304 ALA B C 1
ATOM 4972 O O . ALA B 1 304 ? 5.352 -1.362 -10.852 1 98.69 304 ALA B O 1
ATOM 4973 N N . SER B 1 305 ? 3.691 -1.003 -9.461 1 98.69 305 SER B N 1
ATOM 4974 C CA . SER B 1 305 ? 4.406 -1.338 -8.234 1 98.69 305 SER B CA 1
ATOM 4975 C C . SER B 1 305 ? 3.479 -1.993 -7.215 1 98.69 305 SER B C 1
ATOM 4977 O O . SER B 1 305 ? 2.254 -1.877 -7.316 1 98.69 305 SER B O 1
ATOM 4979 N N . CYS B 1 306 ? 4.09 -2.727 -6.316 1 98.75 306 CYS B N 1
ATOM 4980 C CA . CYS B 1 306 ? 3.305 -3.5 -5.359 1 98.75 306 CYS B CA 1
ATOM 4981 C C . CYS B 1 306 ? 3.977 -3.518 -3.992 1 98.75 306 CYS B C 1
ATOM 4983 O O . CYS B 1 306 ? 5.199 -3.637 -3.896 1 98.75 306 CYS B O 1
ATOM 4985 N N . VAL B 1 307 ? 3.17 -3.277 -2.955 1 98.69 307 VAL B N 1
ATOM 4986 C CA . VAL B 1 307 ? 3.545 -3.666 -1.601 1 98.69 307 VAL B CA 1
ATOM 4987 C C . VAL B 1 307 ? 2.869 -4.988 -1.237 1 98.69 307 VAL B C 1
ATOM 4989 O O . VAL B 1 307 ? 1.64 -5.078 -1.217 1 98.69 307 VAL B O 1
ATOM 4992 N N . HIS B 1 308 ? 3.688 -5.934 -1.038 1 98.31 308 HIS B N 1
ATOM 4993 C CA . HIS B 1 308 ? 3.289 -7.297 -0.703 1 98.31 308 HIS B CA 1
ATOM 4994 C C . HIS B 1 308 ? 3.588 -7.617 0.759 1 98.31 308 HIS B C 1
ATOM 4996 O O . HIS B 1 308 ? 4.75 -7.605 1.175 1 98.31 308 HIS B O 1
ATOM 5002 N N . LEU B 1 309 ? 2.541 -7.844 1.606 1 98.5 309 LEU B N 1
ATOM 5003 C CA . LEU B 1 309 ? 2.73 -8.156 3.02 1 98.5 309 LEU B CA 1
ATOM 5004 C C . LEU B 1 309 ? 2.512 -9.641 3.283 1 98.5 309 LEU B C 1
ATOM 5006 O O . LEU B 1 309 ? 1.546 -10.227 2.789 1 98.5 309 LEU B O 1
ATOM 5010 N N . CYS B 1 310 ? 3.414 -10.195 4.102 1 96.88 310 CYS B N 1
ATOM 5011 C CA . CYS B 1 310 ? 3.395 -11.633 4.375 1 96.88 310 CYS B CA 1
ATOM 5012 C C . CYS B 1 310 ? 3.607 -11.906 5.855 1 96.88 310 CYS B C 1
ATOM 5014 O O . CYS B 1 310 ? 4.238 -11.117 6.555 1 96.88 310 CYS B O 1
ATOM 5016 N N . ALA B 1 311 ? 3.033 -12.984 6.273 1 95.19 311 ALA B N 1
ATOM 5017 C CA . ALA B 1 311 ? 3.363 -13.555 7.578 1 95.19 311 ALA B CA 1
ATOM 5018 C C . ALA B 1 311 ? 4.312 -14.734 7.434 1 95.19 311 ALA B C 1
ATOM 5020 O O . ALA B 1 311 ? 4.367 -15.375 6.383 1 95.19 311 ALA B O 1
ATOM 5021 N N . MET B 1 312 ? 5.098 -14.906 8.367 1 93.19 312 MET B N 1
ATOM 5022 C CA . MET B 1 312 ? 5.969 -16.078 8.469 1 93.19 312 MET B CA 1
ATOM 5023 C C . MET B 1 312 ? 5.66 -16.875 9.734 1 93.19 312 MET B C 1
ATOM 5025 O O . MET B 1 312 ? 6.027 -16.469 10.836 1 93.19 312 MET B O 1
ATOM 5029 N N . ILE B 1 313 ? 5.031 -18.016 9.523 1 90.56 313 ILE B N 1
ATOM 5030 C CA . ILE B 1 313 ? 4.512 -18.812 10.633 1 90.56 313 ILE B CA 1
ATOM 5031 C C . ILE B 1 313 ? 5.293 -20.109 10.742 1 90.56 313 ILE B C 1
ATOM 5033 O O . ILE B 1 313 ? 5.285 -20.922 9.812 1 90.56 313 ILE B O 1
ATOM 5037 N N . PRO B 1 314 ? 5.945 -20.359 11.898 1 88.25 314 PRO B N 1
ATOM 5038 C CA . PRO B 1 314 ? 6.684 -21.609 12.055 1 88.25 314 PRO B CA 1
ATOM 5039 C C . PRO B 1 314 ? 5.785 -22.844 11.953 1 88.25 314 PRO B C 1
ATOM 5041 O O . PRO B 1 314 ? 4.652 -22.828 12.438 1 88.25 314 PRO B O 1
ATOM 5044 N N . GLN B 1 315 ? 6.305 -23.781 11.195 1 82.75 315 GLN B N 1
ATOM 5045 C CA . GLN B 1 315 ? 5.594 -25.062 11.078 1 82.75 315 GLN B CA 1
ATOM 5046 C C . GLN B 1 315 ? 6.164 -26.094 12.039 1 82.75 315 GLN B C 1
ATOM 5048 O O . GLN B 1 315 ? 7.367 -26.109 12.312 1 82.75 315 GLN B O 1
ATOM 5053 N N . SER B 1 316 ? 5.375 -26.688 13.031 1 66.38 316 SER B N 1
ATOM 5054 C CA . SER B 1 316 ? 5.859 -27.719 13.945 1 66.38 316 SER B CA 1
ATOM 5055 C C . SER B 1 316 ? 6.582 -28.828 13.188 1 66.38 316 SER B C 1
ATOM 5057 O O . SER B 1 316 ? 6.246 -29.109 12.039 1 66.38 316 SER B O 1
ATOM 5059 N N . LYS B 1 317 ? 7.887 -29.312 13.703 1 55.91 317 LYS B N 1
ATOM 5060 C CA . LYS B 1 317 ? 8.742 -30.391 13.211 1 55.91 317 LYS B CA 1
ATOM 5061 C C . LYS B 1 317 ? 7.918 -31.594 12.766 1 55.91 317 LYS B C 1
ATOM 5063 O O . LYS B 1 317 ? 8.258 -32.25 11.781 1 55.91 317 LYS B O 1
ATOM 5068 N N . GLU B 1 318 ? 7.047 -31.922 13.469 1 48.09 318 GLU B N 1
ATOM 5069 C CA . GLU B 1 318 ? 6.301 -33.125 13.125 1 48.09 318 GLU B CA 1
ATOM 5070 C C . GLU B 1 318 ? 5.574 -32.969 11.789 1 48.09 318 GLU B C 1
ATOM 5072 O O . GLU B 1 318 ? 5.523 -33.906 10.992 1 48.09 318 GLU B O 1
ATOM 5077 N N . LYS B 1 319 ? 5.156 -31.859 11.5 1 49.16 319 LYS B N 1
ATOM 5078 C CA . LYS B 1 319 ? 4.41 -31.703 10.258 1 49.16 319 LYS B CA 1
ATOM 5079 C C . LYS B 1 319 ? 5.352 -31.531 9.062 1 49.16 319 LYS B C 1
ATOM 5081 O O . LYS B 1 319 ? 5.004 -31.891 7.938 1 49.16 319 LYS B O 1
ATOM 5086 N N . ALA B 1 320 ? 6.469 -30.984 9.18 1 46.81 320 ALA B N 1
ATOM 5087 C CA . ALA B 1 320 ? 7.473 -30.844 8.125 1 46.81 320 ALA B CA 1
ATOM 5088 C C . ALA B 1 320 ? 7.941 -32.219 7.633 1 46.81 320 ALA B C 1
ATOM 5090 O O . ALA B 1 320 ? 8.211 -32.406 6.441 1 46.81 320 ALA B O 1
ATOM 5091 N N . ARG B 1 321 ? 8.117 -33.219 8.414 1 42.03 321 ARG B N 1
ATOM 5092 C CA . ARG B 1 321 ? 8.555 -34.594 8.078 1 42.03 321 ARG B CA 1
ATOM 5093 C C . ARG B 1 321 ? 7.523 -35.281 7.207 1 42.03 321 ARG B C 1
ATOM 5095 O O . ARG B 1 321 ? 7.863 -36.219 6.453 1 42.03 321 ARG B O 1
ATOM 5102 N N . GLY B 1 322 ? 6.312 -34.844 7.391 1 35.72 322 GLY B N 1
ATOM 5103 C CA . GLY B 1 322 ? 5.414 -35.656 6.578 1 35.72 322 GLY B CA 1
ATOM 5104 C C . GLY B 1 322 ? 5.418 -35.281 5.113 1 35.72 322 GLY B C 1
ATOM 5105 O O . GLY B 1 322 ? 4.816 -35.938 4.281 1 35.72 322 GLY B O 1
ATOM 5106 N N . LYS B 1 323 ? 5.77 -34.094 4.777 1 38.56 323 LYS B N 1
ATOM 5107 C CA . LYS B 1 323 ? 5.738 -33.719 3.363 1 38.56 323 LYS B CA 1
ATOM 5108 C C . LYS B 1 323 ? 7.074 -34.031 2.691 1 38.56 323 LYS B C 1
ATOM 5110 O O . LYS B 1 323 ? 7.238 -33.812 1.49 1 38.56 323 LYS B O 1
ATOM 5115 N N . LEU B 1 324 ? 8.172 -34.219 3.318 1 29.17 324 LEU B N 1
ATOM 5116 C CA . LEU B 1 324 ? 9.305 -34.812 2.619 1 29.17 324 LEU B CA 1
ATOM 5117 C C . LEU B 1 324 ? 9.062 -36.312 2.369 1 29.17 324 LEU B C 1
ATOM 5119 O O . LEU B 1 324 ? 8.547 -37 3.24 1 29.17 324 LEU B O 1
#

InterPro domains:
  IPR029069 HotDog domain superfamily [SSF54637] (192-312)
  IPR042171 Acyl-CoA thioesterase, double hotdog domain [G3DSA:2.40.160.210] (24-312)
  IPR049449 Acyl-CoA thioesterase-like, N-terminal HotDog domain [PF13622] (61-145)
  IPR049450 Acyl-CoA thioesterase-like, C-terminal domain [PF20789] (187-311)
  IPR052389 Secondary Metabolite Biosynthesis-Associated [PTHR38110] (38-317)

Secondary structure (DSSP, 8-state):
-TTTTS-TTSTTTSTT----SS----HHHHT--EEPTTS-S-EEEEEE-GGGEEEETTEEEE-HHHHHHHHHHHHHHHHHHH-GGGTT-EEEEEEEEE-S--BSEEEEEEEEEEEE-SS-EEEEEEEEES-GGG-EEEEEEEEEEE--S--SSS--B---------HHHHEEEE--HHHHHH-GGGGGEEEEEE-SSSSSS-BTTTTBTTEEEEEEEESS-SS--GGGHHHHHHHSPPGGGGG-TTHHHHHHHEE--EEEEEEEE-S-----S-EEEEEE---EETTEEEEEEEEE-TT--EEEEEEEEEE-EEPPHHHHHTT-/-TTTTS-TTSTTTSTT----SS----HHHHT--EEPTTS-S-EEEEEE-GGGEEEETTEEEE-HHHHHHHHHHHHHHHHHHH-GGGTT-EEEEEEEEE-SPPBSEEEEEEEEEEEE-SS-EEEEEEEEES-GGG-EEEEEEEEEEE--S--SSS--B---------HHHHEEEE--HHHHHH-GGGGGEEEEEE-SSSSSS-BTTTTBTTEEEEEEEESS-SS--GGGHHHHHHHSPPGGGGG-TTHHHHHHHEE--EEEEEEEE-S-----S-EEEEEE---EETTEEEEEEEEE-TT--EEEEEEEEEE-EEPPHHHHHTT-